Protein AF-0000000070998185 (afdb_homodimer)

Sequence (694 aa):
MSGSSSSQAMLRCGVAEADSTGRYERYHMSISNPHPMKIVYEGIDQLTGIKINWCKIVLGLSTEEEETRKKKFNDYCDEPWLLQSLQHENIIICYNYWPDDTHTLNTVHMITEAFSSENLRDYSLKYNLVGNKQAIRRWCKQILSALDYLHSQNPPIMHRDVSLENIFINGNTGKVKLGEFGAAIKLEEGADLQEFAGAPEYMAPEIFQLDYNQKADIYSFGMCVIQMMSRDKIYSECRNRVEIQSRVQRGVKPDALERVTDTEIRRFIDFCLAGQNDRPAASDLLRNPLILSEDGFQGIQTGKSSSGSADADERQCEMTLGGGGGGSKPLWRQKLSKLSSIMRKKKMSGSSSSQAMLRCGVAEADSTGRYERYHMSISNPHPMKIVYEGIDQLTGIKINWCKIVLGLSTEEEETRKKKFNDYCDEPWLLQSLQHENIIICYNYWPDDTHTLNTVHMITEAFSSENLRDYSLKYNLVGNKQAIRRWCKQILSALDYLHSQNPPIMHRDVSLENIFINGNTGKVKLGEFGAAIKLEEGADLQEFAGAPEYMAPEIFQLDYNQKADIYSFGMCVIQMMSRDKIYSECRNRVEIQSRVQRGVKPDALERVTDTEIRRFIDFCLAGQNDRPAASDLLRNPLILSEDGFQGIQTGKSSSGSADADERQCEMTLGGGGGGSKPLWRQKLSKLSSIMRKKK

pLDDT: mean 78.43, std 25.62, range [17.52, 98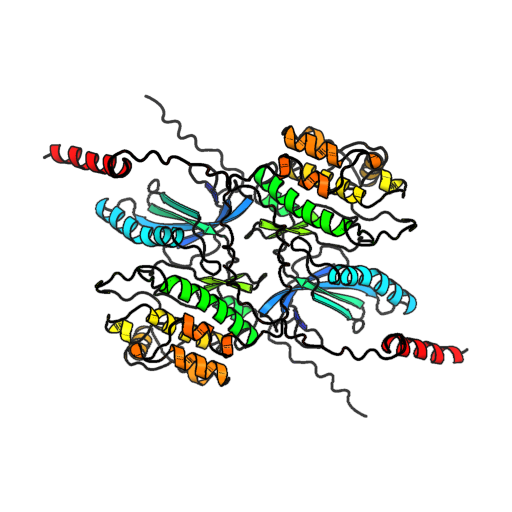.81]

Solvent-accessible surface area (backbone atoms only — not comparable to full-atom values): 38906 Å² total; per-residue (Å²): 135,83,76,79,74,72,78,72,72,79,66,58,91,74,48,64,46,60,48,97,83,56,40,43,35,26,38,74,54,69,76,45,62,92,40,96,46,30,40,30,20,41,25,36,30,61,64,64,60,24,34,24,28,37,33,40,32,54,77,45,59,45,81,47,54,64,69,58,48,48,51,51,46,54,61,53,48,46,31,60,53,52,33,54,72,54,86,52,92,23,40,58,47,43,78,48,70,48,81,39,68,88,43,70,37,29,29,38,39,37,34,27,62,28,58,58,85,41,26,42,48,59,47,30,62,74,68,66,40,54,56,36,63,58,30,50,34,54,49,48,48,38,52,34,52,35,47,31,54,34,52,65,38,90,59,28,34,30,51,49,43,56,40,40,81,32,24,31,29,30,49,51,77,56,50,43,26,45,48,72,48,78,58,40,44,70,52,48,88,86,61,78,60,84,71,81,62,61,59,58,81,29,48,38,37,48,49,80,70,50,65,70,62,60,59,42,43,38,22,8,45,23,46,37,53,43,40,45,47,30,93,57,61,74,43,64,87,43,91,46,69,66,53,42,43,52,34,26,58,72,63,52,77,48,71,56,57,74,64,46,74,55,63,69,60,42,52,53,34,48,46,28,62,36,56,80,90,70,33,60,52,44,64,56,52,60,66,31,64,77,50,56,55,73,62,84,60,77,58,82,66,76,74,73,78,79,73,76,70,77,76,70,76,76,73,71,74,71,69,72,69,80,71,77,88,79,85,69,64,58,58,72,61,45,55,54,49,52,56,53,58,61,66,56,58,80,104,135,83,76,78,73,74,78,72,72,80,65,57,89,74,49,64,47,59,49,98,84,58,40,44,34,28,37,76,54,69,76,45,62,91,39,97,44,31,39,30,20,41,24,35,30,63,64,64,60,25,33,25,28,37,33,41,31,53,77,45,58,45,80,48,53,65,70,58,49,50,49,52,46,56,63,52,48,45,30,59,53,51,32,53,73,54,86,51,93,24,40,57,47,41,78,47,70,50,80,39,69,88,44,71,37,29,29,38,39,35,33,27,62,30,57,57,85,41,26,41,48,59,47,30,62,75,66,67,41,54,55,34,60,58,29,48,37,54,50,49,48,37,53,34,50,35,48,30,55,35,51,65,37,90,57,28,34,28,51,50,43,55,40,42,79,32,24,31,30,29,50,52,76,56,48,43,27,43,47,72,49,78,58,39,44,68,52,47,88,85,60,78,58,86,72,80,62,62,58,58,83,29,48,38,38,46,50,80,69,48,64,68,61,59,59,42,44,39,23,8,45,24,46,36,53,42,40,46,47,30,93,57,60,75,44,64,89,44,91,47,70,68,54,41,42,51,35,25,57,70,62,52,77,47,70,57,57,73,66,47,74,54,62,70,59,43,52,53,36,50,45,29,62,36,58,81,90,70,33,61,52,42,65,57,51,61,65,30,63,79,49,56,56,73,63,84,61,77,59,84,65,76,76,74,78,81,76,75,74,82,75,72,76,76,75,73,74,71,68,70,69,80,72,77,85,82,82,68,65,59,59,73,62,45,56,56,50,53,58,55,58,62,64,56,58,80,104

Foldseek 3Di:
DPPPPPPPPPDDPQWDDADPVRQKTFGPDWDDDLDPQKTWTWIAGNVVRAIKIKIKGFQFFLPDDPVSLVVSVVLQVVQLVVQCVDDDQQAKHWDDKDWDSVDRTTIIITITHDAPPDFQLCVCVVVVCQQVLLLLLLQLLSVLRVLLRQQPDVQHKAQLADASNQWHARPVVSRIHGHDSSVMDRDDVPD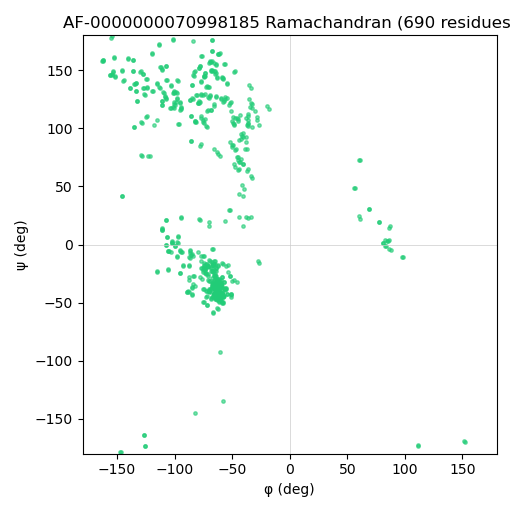QQDDHDYQLLLFALCVVVSPADNLRNLSSSLSRLLVSNDNDDFQNVDPDRVRSNVCRNVLHGGPSLVVRPPPLSNVLSCLSNDPRVSRDHSVVSCPRCSNPVDPVPPPPPPPDPPPDPPPPDPPPPPPVPPDDDDPDDPCVVVVVVVVVVVVVPVD/DPPPPPPPPPDDPQWDDADPVRQKTFGPDWDDDLDPQKTWTWIAGNVVRAIKIKIKGFQFFLPDDPVSLVVSVVLQVVQLVVQCVDDDQQAKHWDDKDWDSVDRTTIIITITHDAPPDQQLCVCVVVVCQQVLLLLLLQLLSVLRVLLRQQPDVQHKAQLADASNQWHARPVVSRIHGHDSSVMDRDDVPDQQDDHDYQLLLFALCVVVSPADNLRSLSSSLSRLLVSNDNDDFQNVDPDRVRSNVCRNVLNGGPSLVVRPPPLSNVLSCLSNDPRVSRDHSVVSCPRCSNPVDPVPPPPPPPDPPPDPPPPDPPPPPPVPPPDDDPPDPCVVVVVVVVVVVVVPVD

Organism: Chenopodium quinoa (NCBI:txid63459)

InterPro domains:
  IPR000719 Protein kinase domain [PF00069] (65-290)
  IPR000719 Protein kinase domain [PS50011] (1-291)
  IPR008266 Tyrosine-protein kinase, active site [PS00109] (157-169)
  IPR011009 Protein kinase-like domain superfamily [SSF56112] (36-290)
  IPR050588 With No Lysine (K) Ser/Thr Protein Kinase [PTHR13902] (16-297)

Secondary structure (DSSP, 8-state):
----------PPTTEEEE-TTS-EEEEEEEEEEEETTEEEEEEEETTTTEEEEEEEEEEEETTS-HHHHHHHHHHHHHHHHHHHT---TTBPPEEEEEEE-SSSEEEEEEEEE---S-BHHHHHHHTT-TT-HHHHHHHHHHHHHHHHHHHTSSS-EE-S---GGGEEE-TTT--EEE--GGG-EE--TT-------S-GGG--GGGGGT---THHHHHHHHHHHHHHH-SSPTTTT-SSHHHHHHHHHTTPPPGGGGG---HHHHHHHHHHTS-TTTPPPHHHHHTSHHHHS--S----------------------------------HHHHHHHHHHHHTTTT-/----------PPTTEEEE-TTS-EEEEEEEEEEEETTEEEEEEEETTTTEEEEEEEEEEEETTS-HHHHHHHHHHHHHHHHHHHH---TTBPPEEEEEEE-SSSEEEEEEEEE---SEEHHHHHHHTT-TT-HHHHHHHHHHHHHHHHHHHTSSS-EE-S---GGGEEE-TTT--EEE--GGG-EE--TT-------S-GGG--GGGGGT---THHHHHHHHHHHHHHH-SSPTTTT-SSHHHHHHHHHTTPPPGGGGG---HHHHHHHHHHTS-TTTPPPHHHHHTSHHHHS--S----------------------------------HHHHHHHHHHHHTTTT-

Structure (mmCIF, N/CA/C/O backbone):
data_AF-0000000070998185-model_v1
#
loop_
_entity.id
_entity.type
_entity.pdbx_description
1 polymer 'non-specific serine/threonine protein kinase'
#
loop_
_atom_site.group_PDB
_atom_site.id
_atom_site.type_symbol
_atom_site.label_atom_id
_atom_site.label_alt_id
_atom_site.label_comp_id
_atom_site.label_asym_id
_atom_site.label_entity_id
_atom_site.label_seq_id
_atom_site.pdbx_PDB_ins_code
_atom_site.Cartn_x
_atom_site.Cartn_y
_atom_site.Cartn_z
_atom_site.occupancy
_atom_site.B_iso_or_equiv
_atom_site.auth_seq_id
_atom_site.auth_comp_id
_atom_site.auth_asym_id
_atom_site.auth_atom_id
_atom_site.pdbx_PDB_model_num
ATOM 1 N N . MET A 1 1 ? -47.656 -5.281 21.812 1 25.64 1 MET A N 1
ATOM 2 C CA . MET A 1 1 ? -46.312 -5.477 22.328 1 25.64 1 MET A CA 1
ATOM 3 C C . MET A 1 1 ? -45.344 -5.801 21.203 1 25.64 1 MET A C 1
ATOM 5 O O . MET A 1 1 ? -45.125 -6.969 20.875 1 25.64 1 MET A O 1
ATOM 9 N N . SER A 1 2 ? -45.281 -5.082 20.062 1 27.53 2 SER A N 1
ATOM 10 C CA . SER A 1 2 ? -44.625 -5.293 18.781 1 27.53 2 SER A CA 1
ATOM 11 C C . SER A 1 2 ? -43.125 -5.281 18.938 1 27.53 2 SER A C 1
ATOM 13 O O . SER A 1 2 ? -42.531 -4.289 19.375 1 27.53 2 SER A O 1
ATOM 15 N N . GLY A 1 3 ? -42.469 -6.438 19.359 1 26.19 3 GLY A N 1
ATOM 16 C CA . GLY A 1 3 ? -41.062 -6.656 19.672 1 26.19 3 GLY A CA 1
ATOM 17 C C . GLY A 1 3 ? -40.125 -6.199 18.578 1 26.19 3 GLY A C 1
ATOM 18 O O . GLY A 1 3 ? -40.281 -6.617 17.422 1 26.19 3 GLY A O 1
ATOM 19 N N . SER A 1 4 ? -39.688 -4.953 18.562 1 30.03 4 SER A N 1
ATOM 20 C CA . SER A 1 4 ? -38.656 -4.398 17.688 1 30.03 4 SER A CA 1
ATOM 21 C C . SER A 1 4 ? -37.469 -5.32 17.594 1 30.03 4 SER A C 1
ATOM 23 O O . SER A 1 4 ? -36.688 -5.453 18.562 1 30.03 4 SER A O 1
ATOM 25 N N . SER A 1 5 ? -37.594 -6.512 17.031 1 29.77 5 SER A N 1
ATOM 26 C CA . SER A 1 5 ? -36.531 -7.461 16.812 1 29.77 5 SER A CA 1
ATOM 27 C C . SER A 1 5 ? -35.281 -6.773 16.234 1 29.77 5 SER A C 1
ATOM 29 O O . SER A 1 5 ? -35.344 -6.258 15.109 1 29.77 5 SER A O 1
ATOM 31 N N . SER A 1 6 ? -34.562 -6.012 17.016 1 33.47 6 SER A N 1
ATOM 32 C CA . SER A 1 6 ? -33.25 -5.477 16.672 1 33.47 6 SER A CA 1
ATOM 33 C C . SER A 1 6 ? -32.406 -6.52 15.945 1 33.47 6 SER A C 1
ATOM 35 O O . SER A 1 6 ? -32.094 -7.578 16.5 1 33.47 6 SER A O 1
ATOM 37 N N . SER A 1 7 ? -32.688 -6.902 14.758 1 34.31 7 SER A N 1
ATOM 38 C CA . SER A 1 7 ? -31.891 -7.781 13.898 1 34.31 7 SER A CA 1
ATOM 39 C C . SER A 1 7 ? -30.391 -7.609 14.141 1 34.31 7 SER A C 1
ATOM 41 O O . SER A 1 7 ? -29.797 -6.633 13.688 1 34.31 7 SER A O 1
ATOM 43 N N . GLN A 1 8 ? -29.875 -7.793 15.352 1 36 8 GLN A N 1
ATOM 44 C CA . GLN A 1 8 ? -28.453 -7.918 15.656 1 36 8 GLN A CA 1
ATOM 45 C C . GLN A 1 8 ? -27.75 -8.82 14.648 1 36 8 GLN A C 1
ATOM 47 O O . GLN A 1 8 ? -27.953 -10.039 14.648 1 36 8 GLN A O 1
ATOM 52 N N . ALA A 1 9 ? -27.531 -8.508 13.453 1 43.41 9 ALA A N 1
ATOM 53 C CA . ALA A 1 9 ? -26.781 -9.273 12.453 1 43.41 9 ALA A CA 1
ATOM 54 C C . ALA A 1 9 ? -25.594 -9.992 13.094 1 43.41 9 ALA A C 1
ATOM 56 O O . ALA A 1 9 ? -24.906 -9.445 13.953 1 43.41 9 ALA A O 1
ATOM 57 N N . MET A 1 10 ? -25.594 -11.25 13.336 1 47.66 10 MET A N 1
ATOM 58 C CA . MET A 1 10 ? -24.547 -12.141 13.844 1 47.66 10 MET A CA 1
ATOM 59 C C . MET A 1 10 ? -23.172 -11.734 13.312 1 47.66 10 MET A C 1
ATOM 61 O O . MET A 1 10 ? -22.969 -11.672 12.094 1 47.66 10 MET A O 1
ATOM 65 N N . LEU A 1 11 ? -22.438 -11.094 14.156 1 58 11 LEU A N 1
ATOM 66 C CA . LEU A 1 11 ? -21.078 -10.719 13.812 1 58 11 LEU A CA 1
ATOM 67 C C . LEU A 1 11 ? -20.25 -11.945 13.438 1 58 11 LEU A C 1
ATOM 69 O O . LEU A 1 11 ? -20.406 -13.008 14.031 1 58 11 LEU A O 1
ATOM 73 N N . ARG A 1 12 ? -19.734 -11.898 12.305 1 69.38 12 ARG A N 1
ATOM 74 C CA . ARG A 1 12 ? -18.766 -12.906 11.922 1 69.38 12 ARG A CA 1
ATOM 75 C C . ARG A 1 12 ? -17.703 -13.094 13.008 1 69.38 12 ARG A C 1
ATOM 77 O O . ARG A 1 12 ? -17.5 -12.203 13.844 1 69.38 12 ARG A O 1
ATOM 84 N N . CYS A 1 13 ? -17.172 -14.18 13.195 1 70.19 13 CYS A N 1
ATOM 85 C CA . CYS A 1 13 ? -16.156 -14.453 14.203 1 70.19 13 CYS A CA 1
ATOM 86 C C . CYS A 1 13 ? -15.023 -13.445 14.109 1 70.19 13 CYS A C 1
ATOM 88 O O . CYS A 1 13 ? -14.5 -13.188 13.031 1 70.19 13 CYS A O 1
ATOM 90 N N . GLY A 1 14 ? -14.789 -12.773 15.172 1 81.38 14 GLY A N 1
ATOM 91 C CA . GLY A 1 14 ? -13.656 -11.859 15.289 1 81.38 14 GLY A CA 1
ATOM 92 C C . GLY A 1 14 ? -14.031 -10.414 15.031 1 81.38 14 GLY A C 1
ATOM 93 O O . GLY A 1 14 ? -13.234 -9.508 15.281 1 81.38 14 GLY A O 1
ATOM 94 N N . VAL A 1 15 ? -15.227 -10.25 14.531 1 90.31 15 VAL A N 1
ATOM 95 C CA . VAL A 1 15 ? -15.68 -8.898 14.227 1 90.31 15 VAL A CA 1
ATOM 96 C C . VAL A 1 15 ? -16.172 -8.219 15.5 1 90.31 15 VAL A C 1
ATOM 98 O O . VAL A 1 15 ? -16.969 -8.789 16.25 1 90.31 15 VAL A O 1
ATOM 101 N N . ALA A 1 16 ? -15.703 -7.027 15.805 1 91.19 16 ALA A N 1
ATOM 102 C CA . ALA A 1 16 ? -16.094 -6.281 17 1 91.19 16 ALA A CA 1
ATOM 103 C C . ALA A 1 16 ? -17.375 -5.496 16.766 1 91.19 16 ALA A C 1
ATOM 105 O O . ALA A 1 16 ? -18.234 -5.43 17.656 1 91.19 16 ALA A O 1
ATOM 106 N N . GLU A 1 17 ? -17.5 -4.883 15.648 1 92.06 17 GLU A N 1
ATOM 107 C CA . GLU A 1 17 ? -18.641 -4.039 15.312 1 92.06 17 GLU A CA 1
ATOM 108 C C . GLU A 1 17 ? -18.812 -3.926 13.797 1 92.06 17 GLU A C 1
ATOM 110 O O . GLU A 1 17 ? -17.844 -4.059 13.039 1 92.06 17 GLU A O 1
ATOM 115 N N . ALA A 1 18 ? -20.078 -3.834 13.375 1 92.75 18 ALA A N 1
ATOM 116 C CA . ALA A 1 18 ? -20.406 -3.594 11.977 1 92.75 18 ALA A CA 1
ATOM 117 C C . ALA A 1 18 ? -21.359 -2.414 11.836 1 92.75 18 ALA A C 1
ATOM 119 O O . ALA A 1 18 ? -22.125 -2.104 12.758 1 92.75 18 ALA A O 1
ATOM 120 N N . ASP A 1 19 ? -21.203 -1.701 10.742 1 92.19 19 ASP A N 1
ATOM 121 C CA . ASP A 1 19 ? -22.188 -0.655 10.516 1 92.19 19 ASP A CA 1
ATOM 122 C C . ASP A 1 19 ? -23.562 -1.254 10.227 1 92.19 19 ASP A C 1
ATOM 124 O O . ASP A 1 19 ? -23.703 -2.473 10.109 1 92.19 19 ASP A O 1
ATOM 128 N N . SER A 1 20 ? -24.594 -0.448 10.07 1 89.31 20 SER A N 1
ATOM 129 C CA . SER A 1 20 ? -25.969 -0.905 9.961 1 89.31 20 SER A CA 1
ATOM 130 C C . SER A 1 20 ? -26.188 -1.721 8.688 1 89.31 20 SER A C 1
ATOM 132 O O . SER A 1 20 ? -27.047 -2.605 8.641 1 89.31 20 SER A O 1
ATOM 134 N N . THR A 1 21 ? -25.391 -1.482 7.676 1 90.56 21 THR A N 1
ATOM 135 C CA . THR A 1 21 ? -25.531 -2.184 6.406 1 90.56 21 THR A CA 1
ATOM 136 C C . THR A 1 21 ? -24.734 -3.488 6.414 1 90.56 21 THR A C 1
ATOM 138 O O . THR A 1 21 ? -24.938 -4.348 5.555 1 90.56 21 THR A O 1
ATOM 141 N N . GLY A 1 22 ? -23.828 -3.58 7.316 1 90.75 22 GLY A N 1
ATOM 142 C CA . GLY A 1 22 ? -22.953 -4.738 7.355 1 90.75 22 GLY A CA 1
ATOM 143 C C . GLY A 1 22 ? -21.781 -4.629 6.406 1 90.75 22 GLY A C 1
ATOM 144 O O . GLY A 1 22 ? -20.969 -5.551 6.305 1 90.75 22 GLY A O 1
ATOM 145 N N . ARG A 1 23 ? -21.641 -3.529 5.746 1 93.19 23 ARG A N 1
ATOM 146 C CA . ARG A 1 23 ? -20.578 -3.348 4.773 1 93.19 23 ARG A CA 1
ATOM 147 C C . ARG A 1 23 ? -19.234 -3.131 5.473 1 93.19 23 ARG A C 1
ATOM 149 O O . ARG A 1 23 ? -18.234 -3.771 5.125 1 93.19 23 ARG A O 1
ATOM 156 N N . TYR A 1 24 ? -19.281 -2.238 6.391 1 95 24 TYR A N 1
ATOM 157 C CA . TYR A 1 24 ? -18.047 -1.935 7.102 1 95 24 TYR A CA 1
ATOM 158 C C . TYR A 1 24 ? -17.984 -2.68 8.43 1 95 24 TYR A C 1
ATOM 160 O O . TYR A 1 24 ? -18.922 -2.604 9.234 1 95 24 TYR A O 1
ATOM 168 N N . GLU A 1 25 ? -16.906 -3.416 8.625 1 95 25 GLU A N 1
ATOM 169 C CA . GLU A 1 25 ? -16.672 -4.164 9.859 1 95 25 GLU A CA 1
ATOM 170 C C . GLU A 1 25 ? -15.336 -3.783 10.492 1 95 25 GLU A C 1
ATOM 172 O O . GLU A 1 25 ? -14.344 -3.58 9.789 1 95 25 GLU A O 1
ATOM 177 N N . ARG A 1 26 ? -15.352 -3.574 11.797 1 93.81 26 ARG A N 1
ATOM 178 C CA . ARG A 1 26 ? -14.094 -3.34 12.484 1 93.81 26 ARG A CA 1
ATOM 179 C C . ARG A 1 26 ? -13.758 -4.496 13.422 1 93.81 26 ARG A C 1
ATOM 181 O O . ARG A 1 26 ? -14.656 -5.188 13.914 1 93.81 26 ARG A O 1
ATOM 188 N N . TYR A 1 27 ? -12.469 -4.637 13.617 1 92.12 27 TYR A N 1
ATOM 189 C CA . TYR A 1 27 ? -11.969 -5.68 14.5 1 92.12 27 TYR A CA 1
ATOM 190 C C . TYR A 1 27 ? -11.578 -5.102 15.859 1 92.12 27 TYR A C 1
ATOM 192 O O . TYR A 1 27 ? -11.805 -3.92 16.125 1 92.12 27 TYR A O 1
ATOM 200 N N . HIS A 1 28 ? -11.18 -6.008 16.766 1 86.25 28 HIS A N 1
ATOM 201 C CA . HIS A 1 28 ? -10.945 -5.59 18.156 1 86.25 28 HIS A CA 1
ATOM 202 C C . HIS A 1 28 ? -9.625 -4.848 18.281 1 86.25 28 HIS A C 1
ATOM 204 O O . HIS A 1 28 ? -9.477 -3.99 19.156 1 86.25 28 HIS A O 1
ATOM 210 N N . MET A 1 29 ? -8.828 -5.062 17.359 1 79.81 29 MET A N 1
ATOM 211 C CA . MET A 1 29 ? -7.488 -4.492 17.469 1 79.81 29 MET A CA 1
ATOM 212 C C . MET A 1 29 ? -7.492 -3.018 17.078 1 79.81 29 MET A C 1
ATOM 214 O O . MET A 1 29 ? -7.91 -2.662 15.969 1 79.81 29 MET A O 1
ATOM 218 N N . SER A 1 30 ? -7.031 -2.193 18.109 1 80.81 30 SER A N 1
ATOM 219 C CA . SER A 1 30 ? -6.828 -0.788 17.766 1 80.81 30 SER A CA 1
ATOM 220 C C . SER A 1 30 ? -5.461 -0.56 17.141 1 80.81 30 SER A C 1
ATOM 222 O O . SER A 1 30 ? -4.473 -1.183 17.547 1 80.81 30 SER A O 1
ATOM 224 N N . ILE A 1 31 ? -5.449 0.233 16.109 1 77.62 31 ILE A N 1
ATOM 225 C CA . ILE A 1 31 ? -4.238 0.543 15.352 1 77.62 31 ILE A CA 1
ATOM 226 C C . ILE A 1 31 ? -3.545 1.756 15.969 1 77.62 31 ILE A C 1
ATOM 228 O O . ILE A 1 31 ? -2.316 1.792 16.062 1 77.62 31 ILE A O 1
ATOM 232 N N . SER A 1 32 ? -4.379 2.715 16.344 1 75.56 32 SER A N 1
ATOM 233 C CA . SER A 1 32 ? -3.785 3.941 16.859 1 75.56 32 SER A CA 1
ATOM 234 C C . SER A 1 32 ? -4.805 4.766 17.641 1 75.56 32 SER A C 1
ATOM 236 O O . SER A 1 32 ? -6.008 4.516 17.547 1 75.56 32 SER A O 1
ATOM 238 N N . ASN A 1 33 ? -4.238 5.605 18.469 1 70.19 33 ASN A N 1
ATOM 239 C CA . ASN A 1 33 ? -4.992 6.621 19.188 1 70.19 33 ASN A CA 1
ATOM 240 C C . ASN A 1 33 ? -4.379 8.008 19.016 1 70.19 33 ASN A C 1
ATOM 242 O O . ASN A 1 33 ? -3.713 8.516 19.922 1 70.19 33 ASN A O 1
ATOM 246 N N . PRO A 1 34 ? -4.645 8.516 17.859 1 68.38 34 PRO A N 1
ATOM 247 C CA . PRO A 1 34 ? -3.965 9.773 17.547 1 68.38 34 PRO A CA 1
ATOM 248 C C . PRO A 1 34 ? -4.312 10.898 18.516 1 68.38 34 PRO A C 1
ATOM 250 O O . PRO A 1 34 ? -3.52 11.828 18.70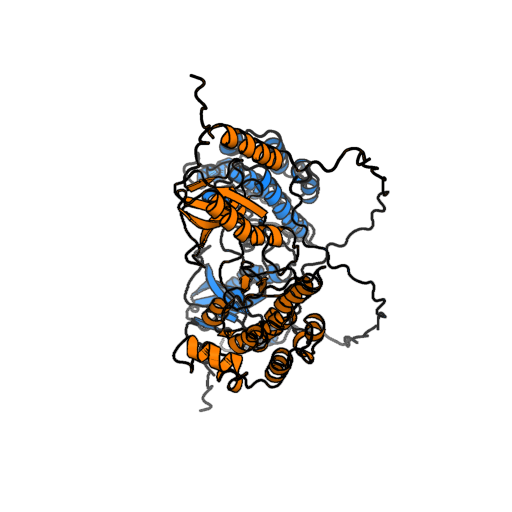3 1 68.38 34 PRO A O 1
ATOM 253 N N . HIS A 1 35 ? -5.527 10.891 19 1 71 35 HIS A N 1
ATOM 254 C CA . HIS A 1 35 ? -6.043 11.867 19.953 1 71 35 HIS A CA 1
ATOM 255 C C . HIS A 1 35 ? -6.848 11.18 21.047 1 71 35 HIS A C 1
ATOM 257 O O . HIS A 1 35 ? -7.422 10.109 20.828 1 71 35 HIS A O 1
ATOM 263 N N . PRO A 1 36 ? -6.809 11.75 22.156 1 68.38 36 PRO A N 1
ATOM 264 C CA . PRO A 1 36 ? -7.555 11.141 23.25 1 68.38 36 PRO A CA 1
ATOM 265 C C . PRO A 1 36 ? -9.008 10.859 22.891 1 68.38 36 PRO A C 1
ATOM 267 O O . PRO A 1 36 ? -9.609 9.906 23.406 1 68.38 36 PRO A O 1
ATOM 270 N N . MET A 1 37 ? -9.492 11.602 22.031 1 77.25 37 MET A N 1
ATOM 271 C CA . MET A 1 37 ? -10.906 11.43 21.703 1 77.25 37 MET A CA 1
ATOM 272 C C . MET A 1 37 ? -11.086 10.562 20.469 1 77.25 37 MET A C 1
ATOM 274 O O . MET A 1 37 ? -12.211 10.312 20.031 1 77.25 37 MET A O 1
ATOM 278 N N . LYS A 1 38 ? -10.023 10.109 19.953 1 82.81 38 LYS A N 1
ATOM 279 C CA . LYS A 1 38 ? -10.109 9.391 18.688 1 82.81 38 LYS A CA 1
ATOM 280 C C . LYS A 1 38 ? -9.32 8.078 18.75 1 82.81 38 LYS A C 1
ATOM 282 O O . LYS A 1 38 ? -8.148 8.07 19.109 1 82.81 38 LYS A O 1
ATOM 287 N N . ILE A 1 39 ? -10.062 7.004 18.469 1 88.25 39 ILE A N 1
ATOM 288 C CA . ILE A 1 39 ? -9.43 5.695 18.375 1 88.25 39 ILE A CA 1
ATOM 289 C C . ILE A 1 39 ? -9.625 5.121 16.984 1 88.25 39 ILE A C 1
ATOM 291 O O . ILE A 1 39 ? -10.727 5.184 16.422 1 88.25 39 ILE A O 1
ATOM 295 N N . VAL A 1 40 ? -8.562 4.652 16.438 1 90.88 40 VAL A N 1
ATOM 296 C CA . VAL A 1 40 ? -8.633 4.09 15.094 1 90.88 40 VAL A CA 1
ATOM 297 C C . VAL A 1 40 ? -8.516 2.568 15.164 1 90.88 40 VAL A C 1
ATOM 299 O O . VAL A 1 40 ? -7.555 2.041 15.734 1 90.88 40 VAL A O 1
ATOM 302 N N . TYR A 1 41 ? -9.508 1.907 14.555 1 92.44 41 TYR A N 1
ATOM 303 C CA . TYR A 1 41 ? -9.531 0.449 14.5 1 92.44 41 TYR A CA 1
ATOM 304 C C . TYR A 1 41 ? -9.305 -0.051 13.086 1 92.44 41 TYR A C 1
ATOM 306 O O . TYR A 1 41 ? -9.672 0.621 12.117 1 92.44 41 TYR A O 1
ATOM 314 N N . GLU A 1 42 ? -8.695 -1.291 13.078 1 93 42 GLU A N 1
ATOM 315 C CA . GLU A 1 42 ? -8.617 -1.985 11.797 1 93 42 GLU A CA 1
ATOM 316 C C . GLU A 1 42 ? -9.984 -2.521 11.383 1 93 42 GLU A C 1
ATOM 318 O O . GLU A 1 42 ? -10.734 -3.035 12.211 1 93 42 GLU A O 1
ATOM 323 N N . GLY A 1 43 ? -10.266 -2.303 10.094 1 93.81 43 GLY A N 1
ATOM 324 C CA . GLY A 1 43 ? -11.523 -2.834 9.578 1 93.81 43 GLY A CA 1
ATOM 325 C C . GLY A 1 43 ? -11.438 -3.27 8.133 1 93.81 43 GLY A C 1
ATOM 326 O O . GLY A 1 43 ? -10.359 -3.24 7.531 1 93.81 43 GLY A O 1
ATOM 327 N N . ILE A 1 44 ? -12.609 -3.734 7.66 1 94.25 44 ILE A N 1
ATOM 328 C CA . ILE A 1 44 ? -12.68 -4.234 6.289 1 94.25 44 ILE A CA 1
ATOM 329 C C . ILE A 1 44 ? -13.977 -3.758 5.633 1 94.25 44 ILE A C 1
ATOM 331 O O . ILE A 1 44 ? -15.023 -3.701 6.277 1 94.25 44 ILE A O 1
ATOM 335 N N . ASP A 1 45 ? -13.883 -3.266 4.402 1 95.44 45 ASP A N 1
ATOM 336 C CA . ASP A 1 45 ? -15.031 -3.066 3.529 1 95.44 45 ASP A CA 1
ATOM 337 C C . ASP A 1 45 ? -15.438 -4.371 2.848 1 95.44 45 ASP A C 1
ATOM 339 O O . ASP A 1 45 ? -14.805 -4.793 1.876 1 95.44 45 ASP A O 1
ATOM 343 N N . GLN A 1 46 ? -16.484 -4.934 3.293 1 92.88 46 GLN A N 1
ATOM 344 C CA . GLN A 1 46 ? -16.891 -6.262 2.838 1 92.88 46 GLN A CA 1
ATOM 345 C C . GLN A 1 46 ? -17.391 -6.219 1.397 1 92.88 46 GLN A C 1
ATOM 347 O O . GLN A 1 46 ? -17.453 -7.254 0.73 1 92.88 46 GLN A O 1
ATOM 352 N N . LEU A 1 47 ? -17.703 -5.086 1.019 1 91.38 47 LEU A N 1
ATOM 353 C CA . LEU A 1 47 ? -18.156 -4.961 -0.367 1 91.38 47 LEU A CA 1
ATOM 354 C C . LEU A 1 47 ? -16.969 -5.055 -1.323 1 91.38 47 LEU A C 1
ATOM 356 O O . LEU A 1 47 ? -17.047 -5.742 -2.344 1 91.38 47 LEU A O 1
ATOM 360 N N . THR A 1 48 ? -15.844 -4.469 -0.946 1 90.31 48 THR A N 1
ATOM 361 C CA . THR A 1 48 ? -14.711 -4.387 -1.86 1 90.31 48 THR A CA 1
ATOM 362 C C . THR A 1 48 ? -13.617 -5.375 -1.457 1 90.31 48 THR A C 1
ATOM 364 O O . THR A 1 48 ? -12.758 -5.727 -2.27 1 90.31 48 THR A O 1
ATOM 367 N N . GLY A 1 49 ? -13.617 -5.789 -0.219 1 92.94 49 GLY A N 1
ATOM 368 C CA . GLY A 1 49 ? -12.555 -6.637 0.297 1 92.94 49 GLY A CA 1
ATOM 369 C C . GLY A 1 49 ? -11.281 -5.875 0.607 1 92.94 49 GLY A C 1
ATOM 370 O O . GLY A 1 49 ? -10.203 -6.465 0.686 1 92.94 49 GLY A O 1
ATOM 371 N N . ILE A 1 50 ? -11.406 -4.594 0.751 1 93.62 50 ILE A N 1
ATOM 372 C CA . ILE A 1 50 ? -10.25 -3.742 1.017 1 93.62 50 ILE A CA 1
ATOM 373 C C . ILE A 1 50 ? -10.273 -3.279 2.471 1 93.62 50 ILE A C 1
ATOM 375 O O . ILE A 1 50 ? -11.336 -2.959 3.01 1 93.62 50 ILE A O 1
ATOM 379 N N . LYS A 1 51 ? -9.117 -3.227 3.047 1 93 51 LYS A N 1
ATOM 380 C CA . LYS A 1 51 ? -9.016 -2.785 4.434 1 93 51 LYS A CA 1
ATOM 381 C C . LYS A 1 51 ? -9.43 -1.323 4.578 1 93 51 LYS A C 1
ATOM 383 O O . LYS A 1 51 ? -9.258 -0.529 3.65 1 93 51 LYS A O 1
ATOM 388 N N . ILE A 1 52 ? -9.984 -0.98 5.75 1 94.75 52 ILE A N 1
ATOM 389 C CA . ILE A 1 52 ? -10.352 0.391 6.074 1 94.75 52 ILE A CA 1
ATOM 390 C C . ILE A 1 52 ? -9.914 0.724 7.496 1 94.75 52 ILE A C 1
ATOM 392 O O . ILE A 1 52 ? -9.547 -0.17 8.266 1 94.75 52 ILE A O 1
ATOM 396 N N . ASN A 1 53 ? -9.789 1.996 7.781 1 94 53 ASN A N 1
ATOM 397 C CA . ASN A 1 53 ? -9.68 2.48 9.156 1 94 53 ASN A CA 1
ATOM 398 C C . ASN A 1 53 ? -11.039 2.908 9.703 1 94 53 ASN A C 1
ATOM 400 O O . ASN A 1 53 ? -11.742 3.713 9.086 1 94 53 ASN A O 1
ATOM 404 N N . TRP A 1 54 ? -11.367 2.283 10.781 1 94.81 54 TRP A N 1
ATOM 405 C CA . TRP A 1 54 ? -12.57 2.682 11.516 1 94.81 54 TRP A CA 1
ATOM 406 C C . TRP A 1 54 ? -12.219 3.621 12.664 1 94.81 54 TRP A C 1
ATOM 408 O O . TRP A 1 54 ? -11.711 3.182 13.695 1 94.81 54 TRP A O 1
ATOM 418 N N . CYS A 1 55 ? -12.492 4.902 12.438 1 91.69 55 CYS A N 1
ATOM 419 C CA . CYS A 1 55 ? -12.172 5.922 13.43 1 91.69 55 CYS A CA 1
ATOM 420 C C . CYS A 1 55 ? -13.375 6.203 14.328 1 91.69 55 CYS A C 1
ATOM 422 O O . CYS A 1 55 ? -14.438 6.602 13.844 1 91.69 55 CYS A O 1
ATOM 424 N N . LYS A 1 56 ? -13.172 5.93 15.586 1 89.62 56 LYS A N 1
ATOM 425 C CA . LYS A 1 56 ? -14.18 6.25 16.594 1 89.62 56 LYS A CA 1
ATOM 426 C C . LYS A 1 56 ? -13.805 7.52 17.359 1 89.62 56 LYS A C 1
ATOM 428 O O . LYS A 1 56 ? -12.75 7.582 17.984 1 89.62 56 LYS A O 1
ATOM 433 N N . ILE A 1 57 ? -14.656 8.469 17.219 1 86.44 57 ILE A N 1
ATOM 434 C CA . ILE A 1 57 ? -14.422 9.742 17.891 1 86.44 57 ILE A CA 1
ATOM 435 C C . ILE A 1 57 ? -15.445 9.938 19 1 86.44 57 ILE A C 1
ATOM 437 O O . ILE A 1 57 ? -16.656 10 18.734 1 86.44 57 ILE A O 1
ATOM 441 N N . VAL A 1 58 ? -14.969 10.07 20.172 1 83.62 58 VAL A N 1
ATOM 442 C CA . VAL A 1 58 ? -15.836 10.234 21.328 1 83.62 58 VAL A CA 1
ATOM 443 C C . VAL A 1 58 ? -16 11.719 21.641 1 83.62 58 VAL A C 1
ATOM 445 O O . VAL A 1 58 ? -15.039 12.406 21.984 1 83.62 58 VAL A O 1
ATOM 448 N N . LEU A 1 59 ? -17.203 12.211 21.516 1 80.75 59 LEU A N 1
ATOM 449 C CA . LEU A 1 59 ? -17.484 13.633 21.688 1 80.75 59 LEU A CA 1
ATOM 450 C C . LEU A 1 59 ? -17.891 13.938 23.125 1 80.75 59 LEU A C 1
ATOM 452 O O . LEU A 1 59 ? -17.812 15.094 23.562 1 80.75 59 LEU A O 1
ATOM 456 N N . GLY A 1 60 ? -18.266 12.992 23.891 1 77.75 60 GLY A N 1
ATOM 457 C CA . GLY A 1 60 ? -18.703 13.203 25.266 1 77.75 60 GLY A CA 1
ATOM 458 C C . GLY A 1 60 ? -19.703 12.156 25.734 1 77.75 60 GLY A C 1
ATOM 459 O O . GLY A 1 60 ? -19.781 11.07 25.172 1 77.75 60 GLY A O 1
ATOM 460 N N . LEU A 1 61 ? -20.219 12.555 26.906 1 72.56 61 LEU A N 1
ATOM 461 C CA . LEU A 1 61 ? -21.203 11.648 27.484 1 72.56 61 LEU A CA 1
ATOM 462 C C . LEU A 1 61 ? -22.547 11.781 26.766 1 72.56 61 LEU A C 1
ATOM 464 O O . LEU A 1 61 ? -22.953 12.883 26.406 1 72.56 61 LEU A O 1
ATOM 468 N N . SER A 1 62 ? -23.172 10.625 26.578 1 71.06 62 SER A N 1
ATOM 469 C CA . SER A 1 62 ? -24.469 10.617 25.922 1 71.06 62 SER A CA 1
ATOM 470 C C . SER A 1 62 ? -25.516 11.32 26.766 1 71.06 62 SER A C 1
ATOM 472 O O . SER A 1 62 ? -26.578 11.719 26.266 1 71.06 62 SER A O 1
ATOM 474 N N . THR A 1 63 ? -25.141 11.531 28 1 73.19 63 THR A N 1
ATOM 475 C CA . THR A 1 63 ? -26.094 12.133 28.922 1 73.19 63 THR A CA 1
ATOM 476 C C . THR A 1 63 ? -26.047 13.648 28.844 1 73.19 63 THR A C 1
ATOM 478 O O . THR A 1 63 ? -26.859 14.344 29.469 1 73.19 63 THR A O 1
ATOM 481 N N . GLU A 1 64 ? -25.141 14.109 28.078 1 76.12 64 GLU A N 1
ATOM 482 C CA . GLU A 1 64 ? -25.062 15.562 27.922 1 76.12 64 GLU A CA 1
ATOM 483 C C . GLU A 1 64 ? -26.328 16.109 27.266 1 76.12 64 GLU A C 1
ATOM 485 O O . GLU A 1 64 ? -27.094 15.359 26.656 1 76.12 64 GLU A O 1
ATOM 490 N N . GLU A 1 65 ? -26.531 17.359 27.562 1 76.69 65 GLU A N 1
ATOM 491 C CA . GLU A 1 65 ? -27.688 18.031 26.953 1 76.69 65 GLU A CA 1
ATOM 492 C C . GLU A 1 65 ? -27.672 17.922 25.438 1 76.69 65 GLU A C 1
ATOM 494 O O . GLU A 1 65 ? -26.594 18 24.828 1 76.69 65 GLU A O 1
ATOM 499 N N . GLU A 1 66 ? -28.812 17.672 24.938 1 75.62 66 GLU A N 1
ATOM 500 C CA . GLU A 1 66 ? -28.984 17.438 23.5 1 75.62 66 GLU A CA 1
ATOM 501 C C . GLU A 1 66 ? -28.344 18.547 22.672 1 75.62 66 GLU A C 1
ATOM 503 O O . GLU A 1 66 ? -27.672 18.266 21.672 1 75.62 66 GLU A O 1
ATOM 508 N N . GLU A 1 67 ? -28.609 19.797 23.188 1 77.88 67 GLU A N 1
ATOM 509 C CA . GLU A 1 67 ? -28.062 20.938 22.438 1 77.88 67 GLU A CA 1
ATOM 510 C C . GLU A 1 67 ? -26.547 20.906 22.406 1 77.88 67 GLU A C 1
ATOM 512 O O . GLU A 1 67 ? -25.938 21.219 21.391 1 77.88 67 GLU A O 1
ATOM 517 N N . THR A 1 68 ? -26 20.484 23.5 1 76.25 68 THR A N 1
ATOM 518 C CA . THR A 1 68 ? -24.547 20.391 23.609 1 76.25 68 THR A CA 1
ATOM 519 C C . THR A 1 68 ? -24.031 19.25 22.734 1 76.25 68 THR A C 1
ATOM 521 O O . THR A 1 68 ? -23.016 19.422 22.031 1 76.25 68 THR A O 1
ATOM 524 N N . ARG A 1 69 ? -24.719 18.219 22.719 1 71.94 69 ARG A N 1
ATOM 525 C CA . ARG A 1 69 ? -24.328 17.078 21.906 1 71.94 69 ARG A CA 1
ATOM 526 C C . ARG A 1 69 ? -24.375 17.406 20.422 1 71.94 69 ARG A C 1
ATOM 528 O O . ARG A 1 69 ? -23.453 17.078 19.672 1 71.94 69 ARG A O 1
ATOM 535 N N . LYS A 1 70 ? -25.391 18.047 20.062 1 73 70 LYS A N 1
ATOM 536 C CA . LYS A 1 70 ? -25.562 18.438 18.672 1 73 70 LYS A CA 1
ATOM 537 C C . LYS A 1 70 ? -24.469 19.391 18.219 1 73 70 LYS A C 1
ATOM 539 O O . LYS A 1 70 ? -23.938 19.281 17.109 1 73 70 LYS A O 1
ATOM 544 N N . LYS A 1 71 ? -24.219 20.312 19.094 1 74.06 71 LYS A N 1
ATOM 545 C CA . LYS A 1 71 ? -23.156 21.266 18.766 1 74.06 71 LYS A CA 1
ATOM 546 C C . LYS A 1 71 ? -21.812 20.562 18.562 1 74.06 71 LYS A C 1
ATOM 548 O O . LYS A 1 71 ? -21.125 20.828 17.578 1 74.06 71 LYS A O 1
ATOM 553 N N . LYS A 1 72 ? -21.547 19.672 19.438 1 72.44 72 LYS A N 1
ATOM 554 C CA . LYS A 1 72 ? -20.297 18.938 19.344 1 72.44 72 LYS A CA 1
ATOM 555 C C . LYS A 1 72 ? -20.25 18.078 18.078 1 72.44 72 LYS A C 1
ATOM 557 O O . LYS A 1 72 ? -19.219 18 17.406 1 72.44 72 LYS A O 1
ATOM 562 N N . PHE A 1 73 ? -21.375 17.531 17.859 1 72.38 73 PHE A N 1
ATOM 563 C CA . PHE A 1 73 ? -21.484 16.719 16.641 1 72.38 73 PHE A CA 1
ATOM 564 C C . PHE A 1 73 ? -21.266 17.562 15.398 1 72.38 73 PHE A C 1
ATOM 566 O O . PHE A 1 73 ? -20.5 17.172 14.508 1 72.38 73 PHE A O 1
ATOM 573 N N . ASN A 1 74 ? -21.906 18.656 15.359 1 71.94 74 ASN A N 1
ATOM 574 C CA . ASN A 1 74 ? -21.766 19.516 14.195 1 71.94 74 ASN A CA 1
ATOM 575 C C . ASN A 1 74 ? -20.344 20.031 14.031 1 71.94 74 ASN A C 1
ATOM 577 O O . ASN A 1 74 ? -19.828 20.109 12.914 1 71.94 74 ASN A O 1
ATOM 581 N N . ASP A 1 75 ? -19.812 20.25 15.164 1 69.81 75 ASP A N 1
ATOM 582 C CA . ASP A 1 75 ? -18.438 20.734 15.133 1 69.81 75 ASP A CA 1
ATOM 583 C C . ASP A 1 75 ? -17.5 19.672 14.578 1 69.81 75 ASP A C 1
ATOM 585 O O . ASP A 1 75 ? -16.625 19.969 13.758 1 69.81 75 ASP A O 1
ATOM 589 N N . TYR A 1 76 ? -17.797 18.484 14.93 1 71.31 76 TYR A N 1
ATOM 590 C CA . TYR A 1 76 ? -16.875 17.438 14.508 1 71.31 76 TYR A CA 1
ATOM 591 C C . TYR A 1 76 ? -17.188 16.984 13.086 1 71.31 76 TYR A C 1
ATOM 593 O O . TYR A 1 76 ? -16.297 16.578 12.344 1 71.31 76 TYR A O 1
ATOM 601 N N . CYS A 1 77 ? -18.453 17 12.766 1 75.88 77 CYS A N 1
ATOM 602 C CA . CYS A 1 77 ? -18.844 16.453 11.469 1 75.88 77 CYS A CA 1
ATOM 603 C C . CYS A 1 77 ? -18.312 17.328 10.336 1 75.88 77 CYS A C 1
ATOM 605 O O . CYS A 1 77 ? -18.344 16.922 9.172 1 75.88 77 CYS A O 1
ATOM 607 N N . ASP A 1 78 ? -17.719 18.375 10.742 1 78.62 78 ASP A N 1
ATOM 608 C CA . ASP A 1 78 ? -17.109 19.219 9.711 1 78.62 78 ASP A CA 1
ATOM 609 C C . ASP A 1 78 ? -15.945 18.516 9.039 1 78.62 78 ASP A C 1
ATOM 611 O O . ASP A 1 78 ? -15.758 18.625 7.824 1 78.62 78 ASP A O 1
ATOM 615 N N . GLU A 1 79 ? -15.227 17.75 9.773 1 81.88 79 GLU A N 1
ATOM 616 C CA . GLU A 1 79 ? -14.062 17.062 9.219 1 81.88 79 GLU A CA 1
ATOM 617 C C . GLU A 1 79 ? -14.469 16.016 8.18 1 81.88 79 GLU A C 1
ATOM 619 O O . GLU A 1 79 ? -14.039 16.078 7.031 1 81.88 79 GLU A O 1
ATOM 624 N N . PRO A 1 80 ? -15.32 15.055 8.625 1 85.31 80 PRO A N 1
ATOM 625 C CA . PRO A 1 80 ? -15.672 14.055 7.617 1 85.31 80 PRO A CA 1
ATOM 626 C C . PRO A 1 80 ? -16.406 14.656 6.422 1 85.31 80 PRO A C 1
ATOM 628 O O . PRO A 1 80 ? -16.234 14.195 5.289 1 85.31 80 PRO A O 1
ATOM 631 N N . TRP A 1 81 ? -17.141 15.68 6.738 1 85.31 81 TRP A N 1
ATOM 632 C CA . TRP A 1 81 ? -17.828 16.359 5.641 1 85.31 81 TRP A CA 1
ATOM 633 C C . TRP A 1 81 ? -16.828 17 4.68 1 85.31 81 TRP A C 1
ATOM 635 O O . TRP A 1 81 ? -16.938 16.828 3.463 1 85.31 81 TRP A O 1
ATOM 645 N N . LEU A 1 82 ? -15.938 17.641 5.246 1 89.06 82 LEU A N 1
ATOM 646 C CA . LEU A 1 82 ? -14.898 18.281 4.445 1 89.06 82 LEU A CA 1
ATOM 647 C C . LEU A 1 82 ? -14.117 17.234 3.652 1 89.06 82 LEU A C 1
ATOM 649 O O . LEU A 1 82 ? -13.93 17.375 2.441 1 89.06 82 LEU A O 1
ATOM 653 N N . LEU A 1 83 ? -13.719 16.188 4.23 1 90.94 83 LEU A N 1
ATOM 654 C CA . LEU A 1 83 ? -12.914 15.148 3.607 1 90.94 83 LEU A CA 1
ATOM 655 C C . LEU A 1 83 ? -13.672 14.484 2.461 1 90.94 83 LEU A C 1
ATOM 657 O O . LEU A 1 83 ? -13.078 14.133 1.438 1 90.94 83 LEU A O 1
ATOM 661 N N . GLN A 1 84 ? -14.891 14.32 2.676 1 91.12 84 GLN A N 1
ATOM 662 C CA . GLN A 1 84 ? -15.688 13.664 1.642 1 91.12 84 GLN A CA 1
ATOM 663 C C . GLN A 1 84 ? -15.773 14.531 0.387 1 91.12 84 GLN A C 1
ATOM 665 O O . GLN A 1 84 ? -16 14.016 -0.711 1 91.12 84 GLN A O 1
ATOM 670 N N . SER A 1 85 ? -15.562 15.797 0.581 1 91.12 85 SER A N 1
ATOM 671 C CA . SER A 1 85 ? -15.641 16.703 -0.559 1 91.12 85 SER A CA 1
ATOM 672 C C . SER A 1 85 ? -14.312 16.781 -1.305 1 91.12 85 SER A C 1
ATOM 674 O O . SER A 1 85 ? -14.234 17.375 -2.383 1 91.12 85 SER A O 1
ATOM 676 N N . LEU A 1 86 ? -13.297 16.234 -0.805 1 94.19 86 LEU A N 1
ATOM 677 C CA . LEU A 1 86 ? -11.961 16.328 -1.367 1 94.19 86 LEU A CA 1
ATOM 678 C C . LEU A 1 86 ? -11.586 15.039 -2.102 1 94.19 86 LEU A C 1
ATOM 680 O O . LEU A 1 86 ? -11.93 13.945 -1.657 1 94.19 86 LEU A O 1
ATOM 684 N N . GLN A 1 87 ? -11 15.203 -3.227 1 94.12 87 GLN A N 1
ATOM 685 C CA . GLN A 1 87 ? -10.477 14.078 -3.998 1 94.12 87 GLN A CA 1
ATOM 686 C C . GLN A 1 87 ? -9.086 14.391 -4.535 1 94.12 87 GLN A C 1
ATOM 688 O O . GLN A 1 87 ? -8.938 15.07 -5.551 1 94.12 87 GLN A O 1
ATOM 693 N N . HIS A 1 88 ? -8.148 13.898 -3.916 1 97.25 88 HIS A N 1
ATOM 694 C CA . HIS A 1 88 ? -6.758 14.102 -4.301 1 97.25 88 HIS A CA 1
ATOM 695 C C . HIS A 1 88 ? -5.891 12.922 -3.873 1 97.25 88 HIS A C 1
ATOM 697 O O . HIS A 1 88 ? -6.074 12.375 -2.781 1 97.25 88 HIS A O 1
ATOM 703 N N . GLU A 1 89 ? -4.93 12.555 -4.625 1 96.38 89 GLU A N 1
ATOM 704 C CA . GLU A 1 89 ? -4.121 11.359 -4.395 1 96.38 89 GLU A CA 1
ATOM 705 C C . GLU A 1 89 ? -3.27 11.5 -3.139 1 96.38 89 GLU A C 1
ATOM 707 O O . GLU A 1 89 ? -2.83 10.508 -2.561 1 96.38 89 GLU A O 1
ATOM 712 N N . ASN A 1 90 ? -2.975 12.703 -2.695 1 97.94 90 ASN A N 1
ATOM 713 C CA . ASN A 1 90 ? -2.125 12.93 -1.531 1 97.94 90 ASN A CA 1
ATOM 714 C C . ASN A 1 90 ? -2.936 13.406 -0.328 1 97.94 90 ASN A C 1
ATOM 716 O O . ASN A 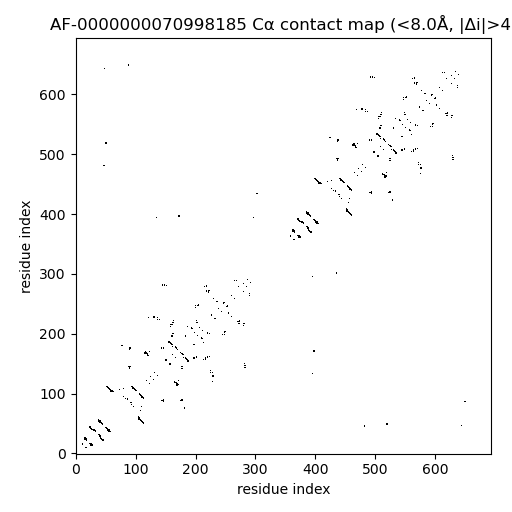1 90 ? -2.395 14.039 0.577 1 97.94 90 ASN A O 1
ATOM 720 N N . ILE A 1 91 ? -4.242 13.141 -0.332 1 97.5 91 ILE A N 1
ATOM 721 C CA . ILE A 1 91 ? -5.117 13.422 0.801 1 97.5 91 ILE A CA 1
ATOM 722 C C . ILE A 1 91 ? -5.887 12.164 1.18 1 97.5 91 ILE A C 1
ATOM 724 O O . ILE A 1 91 ? -6.391 11.445 0.308 1 97.5 91 ILE A O 1
ATOM 728 N N . ILE A 1 92 ? -5.953 11.883 2.432 1 95.12 92 ILE A N 1
ATOM 729 C CA . ILE A 1 92 ? -6.648 10.695 2.926 1 95.12 92 ILE A CA 1
ATOM 730 C C . ILE A 1 92 ? -8.109 10.734 2.494 1 95.12 92 ILE A C 1
ATOM 732 O O . ILE A 1 92 ? -8.742 11.797 2.527 1 95.12 92 ILE A O 1
ATOM 736 N N . ILE A 1 93 ? -8.633 9.594 2.193 1 94.94 93 ILE A N 1
ATOM 737 C CA . ILE A 1 93 ? -10 9.5 1.688 1 94.94 93 ILE A CA 1
ATOM 738 C C . ILE A 1 93 ? -10.945 9.117 2.824 1 94.94 93 ILE A C 1
ATOM 740 O O . ILE A 1 93 ? -10.641 8.234 3.623 1 94.94 93 ILE A O 1
ATOM 744 N N . CYS A 1 94 ? -12 9.836 2.943 1 94.81 94 CYS A N 1
ATOM 745 C CA . CYS A 1 94 ? -13.094 9.469 3.834 1 94.81 94 CYS A CA 1
ATOM 746 C C . CYS A 1 94 ? -14.234 8.828 3.059 1 94.81 94 CYS A C 1
ATOM 748 O O . CYS A 1 94 ? -14.82 9.445 2.17 1 94.81 94 CYS A O 1
ATOM 750 N N . TYR A 1 95 ? -14.555 7.57 3.436 1 94.5 95 TYR A N 1
ATOM 751 C CA . TYR A 1 95 ? -15.555 6.816 2.693 1 94.5 95 TYR A CA 1
ATOM 752 C C . TYR A 1 95 ? -16.953 7.086 3.24 1 94.5 95 TYR A C 1
ATOM 754 O O . TYR A 1 95 ? -17.922 7.137 2.482 1 94.5 95 TYR A O 1
ATOM 762 N N . ASN A 1 96 ? -17.047 7.172 4.52 1 93.31 96 ASN A N 1
ATOM 763 C CA . ASN A 1 96 ? -18.344 7.297 5.184 1 93.31 96 ASN A CA 1
ATOM 764 C C . ASN A 1 96 ? -18.188 7.789 6.617 1 93.31 96 ASN A C 1
ATOM 766 O O . ASN A 1 96 ? -17.094 7.746 7.184 1 93.31 96 ASN A O 1
ATOM 770 N N . TYR A 1 97 ? -19.266 8.367 7.156 1 91.94 97 TYR A N 1
ATOM 771 C CA . TYR A 1 97 ? -19.312 8.734 8.57 1 91.94 97 TYR A CA 1
ATOM 772 C C . TYR A 1 97 ? -20.75 8.766 9.07 1 91.94 97 TYR A C 1
ATOM 774 O O . TYR A 1 97 ? -21.688 9 8.289 1 91.94 97 TYR A O 1
ATOM 782 N N . TRP A 1 98 ? -20.953 8.406 10.352 1 88.81 98 TRP A N 1
ATOM 783 C CA . TRP A 1 98 ? -22.281 8.469 10.945 1 88.81 98 TRP A CA 1
ATOM 784 C C . TRP A 1 98 ? -22.188 8.656 12.461 1 88.81 98 TRP A C 1
ATOM 786 O O . TRP A 1 98 ? -21.219 8.25 13.086 1 88.81 98 TRP A O 1
ATOM 796 N N . PRO A 1 99 ? -23.188 9.336 13.008 1 84.38 99 PRO A N 1
ATOM 797 C CA . PRO A 1 99 ? -23.266 9.453 14.469 1 84.38 99 PRO A CA 1
ATOM 798 C C . PRO A 1 99 ? -23.734 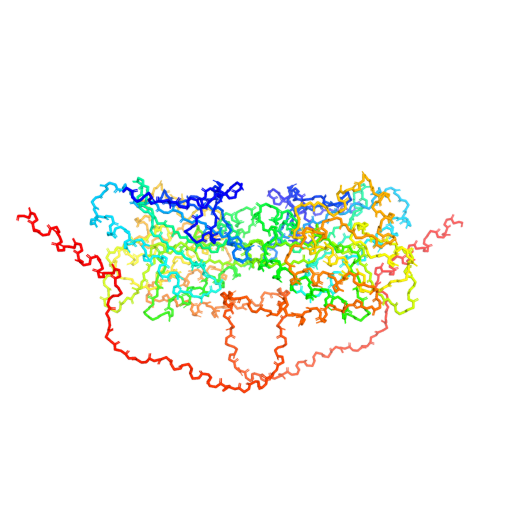8.172 15.141 1 84.38 99 PRO A C 1
ATOM 800 O O . PRO A 1 99 ? -24.453 7.371 14.516 1 84.38 99 PRO A O 1
ATOM 803 N N . ASP A 1 100 ? -23.234 7.898 16.266 1 81.12 100 ASP A N 1
ATOM 804 C CA . ASP A 1 100 ? -23.672 6.785 17.109 1 81.12 100 ASP A CA 1
ATOM 805 C C . ASP A 1 100 ? -23.953 7.254 18.531 1 81.12 100 ASP A C 1
ATOM 807 O O . ASP A 1 100 ? -23.031 7.547 19.297 1 81.12 100 ASP A O 1
ATOM 811 N N . ASP A 1 101 ? -25.281 7.336 18.828 1 70 101 ASP A N 1
ATOM 812 C CA . ASP A 1 101 ? -25.672 7.77 20.172 1 70 101 ASP A CA 1
ATOM 813 C C . ASP A 1 101 ? -26.297 6.617 20.953 1 70 101 ASP A C 1
ATOM 815 O O . ASP A 1 101 ? -26.953 6.844 21.969 1 70 101 ASP A O 1
ATOM 819 N N . THR A 1 102 ? -26.094 5.465 20.359 1 68.31 102 THR A N 1
ATOM 820 C CA . THR A 1 102 ? -26.766 4.316 20.953 1 68.31 102 THR A CA 1
ATOM 821 C C . THR A 1 102 ? -26.047 3.881 22.234 1 68.31 102 THR A C 1
ATOM 823 O O . THR A 1 102 ? -26.594 3.117 23.031 1 68.31 102 THR A O 1
ATOM 826 N N . HIS A 1 103 ? -24.922 4.461 22.422 1 68.88 103 HIS A N 1
ATOM 827 C CA . HIS A 1 103 ? -24.172 4.078 23.609 1 68.88 103 HIS A CA 1
ATOM 828 C C . HIS A 1 103 ? -24.078 5.234 24.594 1 68.88 103 HIS A C 1
ATOM 830 O O . HIS A 1 103 ? -24.656 6.301 24.359 1 68.88 103 HIS A O 1
ATOM 836 N N . THR A 1 104 ? -23.578 4.957 25.719 1 71.31 104 THR A N 1
ATOM 837 C CA . THR A 1 104 ? -23.406 5.934 26.781 1 71.31 104 THR A CA 1
ATOM 838 C C . THR A 1 104 ? -22.594 7.133 26.281 1 71.31 104 THR A C 1
ATOM 840 O O . THR A 1 104 ? -22.719 8.234 26.828 1 71.31 104 THR A O 1
ATOM 843 N N . LEU A 1 105 ? -21.969 6.816 25.219 1 74.69 105 LEU A N 1
ATOM 844 C CA . LEU A 1 105 ? -21.109 7.871 24.672 1 74.69 105 LEU A CA 1
ATOM 845 C C . LEU A 1 105 ? -21.656 8.367 23.328 1 74.69 105 LEU A C 1
ATOM 847 O O . LEU A 1 105 ? -22.141 7.578 22.516 1 74.69 105 LEU A O 1
ATOM 851 N N . ASN A 1 106 ? -21.641 9.711 23.266 1 80.5 106 ASN A N 1
ATOM 852 C CA . ASN A 1 106 ? -21.859 10.32 21.953 1 80.5 106 ASN A CA 1
ATOM 853 C C . ASN A 1 106 ? -20.641 10.164 21.047 1 80.5 106 ASN A C 1
ATOM 855 O O . ASN A 1 106 ? -19.578 10.711 21.344 1 80.5 106 ASN A O 1
ATOM 859 N N . THR A 1 107 ? -20.828 9.266 20.047 1 84.88 107 THR A N 1
ATOM 860 C CA . THR A 1 107 ? -19.672 8.914 19.234 1 84.88 107 THR A CA 1
ATOM 861 C C . THR A 1 107 ? -19.969 9.156 17.75 1 84.88 107 THR A C 1
ATOM 863 O O . THR A 1 107 ? -21.125 9.062 17.328 1 84.88 107 THR A O 1
ATOM 866 N N . VAL A 1 108 ? -18.969 9.617 17.109 1 87.56 108 VAL A N 1
ATOM 867 C CA . VAL A 1 108 ? -19.016 9.68 15.664 1 87.56 108 VAL A CA 1
ATOM 868 C C . VAL A 1 108 ? -18.062 8.641 15.062 1 87.56 108 VAL A C 1
ATOM 870 O O . VAL A 1 108 ? -16.922 8.508 15.5 1 87.56 108 VAL A O 1
ATOM 873 N N . HIS A 1 109 ? -18.641 7.891 14.117 1 91.69 109 HIS A N 1
ATOM 874 C CA . HIS A 1 109 ? -17.812 6.938 13.375 1 91.69 109 HIS A CA 1
ATOM 875 C C . HIS A 1 109 ? -17.438 7.496 12.008 1 91.69 109 HIS A C 1
ATOM 877 O O . HIS A 1 109 ? -18.266 8.055 11.297 1 91.69 109 HIS A O 1
ATOM 883 N N . MET A 1 110 ? -16.188 7.387 11.742 1 93.06 110 MET A N 1
ATOM 884 C CA . MET A 1 110 ? -15.68 7.793 10.438 1 93.06 110 MET A CA 1
ATOM 885 C C . MET A 1 110 ? -14.875 6.664 9.797 1 93.06 110 MET A C 1
ATOM 887 O O . MET A 1 110 ? -13.992 6.086 10.43 1 93.06 110 MET A O 1
ATOM 891 N N . ILE A 1 111 ? -15.219 6.348 8.531 1 95.19 111 ILE A N 1
ATOM 892 C CA . ILE A 1 111 ? -14.523 5.305 7.781 1 95.19 111 ILE A CA 1
ATOM 893 C C . ILE A 1 111 ? -13.57 5.945 6.77 1 95.19 111 ILE A C 1
ATOM 895 O O . ILE A 1 111 ? -14.008 6.68 5.879 1 95.19 111 ILE A O 1
ATOM 899 N N . THR A 1 112 ? -12.281 5.676 6.945 1 93.81 112 THR A N 1
ATOM 900 C CA . THR A 1 112 ? -11.297 6.184 5.996 1 93.81 112 THR A CA 1
ATOM 901 C C . THR A 1 112 ? -10.539 5.035 5.336 1 93.81 112 THR A C 1
ATOM 903 O O . THR A 1 112 ? -10.664 3.881 5.754 1 93.81 112 THR A O 1
ATOM 906 N N . GLU A 1 113 ? -9.867 5.371 4.25 1 93.31 113 GLU A N 1
ATOM 907 C CA . GLU A 1 113 ? -8.977 4.375 3.668 1 93.31 113 GLU A CA 1
ATOM 908 C C . GLU A 1 113 ? -7.922 3.922 4.676 1 93.31 113 GLU A C 1
ATOM 910 O O . GLU A 1 113 ? -7.484 4.707 5.52 1 93.31 113 GLU A O 1
ATOM 915 N N . ALA A 1 114 ? -7.641 2.607 4.57 1 90.19 114 ALA A N 1
ATOM 916 C CA . ALA A 1 114 ? -6.496 2.102 5.324 1 90.19 114 ALA A CA 1
ATOM 917 C C . ALA A 1 114 ? -5.184 2.463 4.637 1 90.19 114 ALA A C 1
ATOM 919 O O . ALA A 1 114 ? -4.965 2.113 3.475 1 90.19 114 ALA A O 1
ATOM 920 N N . PHE A 1 115 ? -4.441 3.334 5.152 1 83.38 115 PHE A N 1
ATOM 921 C CA . PHE A 1 115 ? -3.16 3.77 4.613 1 83.38 115 PHE A CA 1
ATOM 922 C C . PHE A 1 115 ? -2.021 3.412 5.559 1 83.38 115 PHE A C 1
ATOM 924 O O . PHE A 1 115 ? -2.225 3.32 6.773 1 83.38 115 PHE A O 1
ATOM 931 N N . SER A 1 116 ? -1.199 2.451 5.273 1 65.88 116 SER A N 1
ATOM 932 C CA . SER A 1 116 ? -0.158 2.086 6.227 1 65.88 116 SER A CA 1
ATOM 933 C C . SER A 1 116 ? 0.101 3.213 7.219 1 65.88 116 SER A C 1
ATOM 935 O O . SER A 1 116 ? -0.021 4.391 6.875 1 65.88 116 SER A O 1
ATOM 937 N N . SER A 1 117 ? -0.142 2.846 8.562 1 62.12 117 SER A N 1
ATOM 938 C CA . SER A 1 117 ? -0.326 3.709 9.727 1 62.12 117 SER A CA 1
ATOM 939 C C . SER A 1 117 ? 0.978 4.398 10.117 1 62.12 117 SER A C 1
ATOM 941 O O . SER A 1 117 ? 1.05 5.062 11.148 1 62.12 117 SER A O 1
ATOM 943 N N . GLU A 1 118 ? 1.99 4.426 9.258 1 81.81 118 GLU A N 1
ATOM 944 C CA . GLU A 1 118 ? 3.129 5.105 9.875 1 81.81 118 GLU A CA 1
ATOM 945 C C . GLU A 1 118 ? 3.213 6.559 9.43 1 81.81 118 GLU A C 1
ATOM 947 O O . GLU A 1 118 ? 3.096 6.855 8.234 1 81.81 118 GLU A O 1
ATOM 952 N N . ASN A 1 119 ? 3.174 7.371 10.445 1 90.94 119 ASN A N 1
ATOM 953 C CA . ASN A 1 119 ? 3.389 8.773 10.094 1 90.94 119 ASN A CA 1
ATOM 954 C C . ASN A 1 119 ? 4.812 9.016 9.602 1 90.94 119 ASN A C 1
ATOM 956 O O . ASN A 1 119 ? 5.703 8.195 9.844 1 90.94 119 ASN A O 1
ATOM 960 N N . LEU A 1 120 ? 4.957 10.047 8.883 1 94.19 120 LEU A N 1
ATOM 961 C CA . LEU A 1 120 ? 6.207 10.32 8.18 1 94.19 120 LEU A CA 1
ATOM 962 C C . LEU A 1 120 ? 7.344 10.547 9.172 1 94.19 120 LEU A C 1
ATOM 964 O O . LEU A 1 120 ? 8.492 10.195 8.891 1 94.19 120 LEU A O 1
ATOM 968 N N . ARG A 1 121 ? 7.016 11.07 10.367 1 92.94 121 ARG A N 1
ATOM 969 C CA . ARG A 1 121 ? 8.023 11.266 11.406 1 92.94 121 ARG A CA 1
ATOM 970 C C . ARG A 1 121 ? 8.617 9.938 11.852 1 92.94 121 ARG A C 1
ATOM 972 O O . ARG A 1 121 ? 9.836 9.742 11.773 1 92.94 121 ARG A O 1
ATOM 979 N N . ASP A 1 122 ? 7.816 9.062 12.234 1 91.69 122 ASP A N 1
ATOM 980 C CA . ASP A 1 122 ? 8.266 7.762 12.719 1 91.69 122 ASP A CA 1
ATOM 981 C C . ASP A 1 122 ? 8.945 6.969 11.602 1 91.69 122 ASP A C 1
ATOM 983 O O . ASP A 1 122 ? 9.953 6.297 11.844 1 91.69 122 ASP A O 1
ATOM 987 N N . TYR A 1 123 ? 8.422 7.074 10.445 1 93.44 123 TYR A N 1
ATOM 988 C CA . TYR A 1 123 ? 8.984 6.371 9.297 1 93.44 123 TYR A CA 1
ATOM 989 C C . TYR A 1 123 ? 10.414 6.84 9.023 1 93.44 123 TYR A C 1
ATOM 991 O O . TYR A 1 123 ? 11.32 6.023 8.852 1 93.44 123 TYR A O 1
ATOM 999 N N . SER A 1 124 ? 10.594 8.141 8.969 1 93.5 124 SER A N 1
ATOM 1000 C CA . SER A 1 124 ? 11.906 8.719 8.68 1 93.5 124 SER A CA 1
ATOM 1001 C C . SER A 1 124 ? 12.93 8.328 9.742 1 93.5 124 SER A C 1
ATOM 1003 O O . SER A 1 124 ? 14.094 8.07 9.43 1 93.5 124 SER A O 1
ATOM 1005 N N . LEU A 1 125 ? 12.484 8.297 11 1 91.31 125 LEU A N 1
ATOM 1006 C CA . LEU A 1 125 ? 13.375 7.922 12.094 1 91.31 125 LEU A CA 1
ATOM 1007 C C . LEU A 1 125 ? 13.68 6.43 12.062 1 91.31 125 LEU A C 1
ATOM 1009 O O . LEU A 1 125 ? 14.836 6.023 12.18 1 91.31 125 LEU A O 1
ATOM 1013 N N . LYS A 1 126 ? 12.672 5.645 11.852 1 89.44 126 LYS A N 1
ATOM 1014 C CA . LYS A 1 126 ? 12.781 4.188 11.891 1 89.44 126 LYS A CA 1
ATOM 1015 C C . LYS A 1 126 ? 13.734 3.682 10.812 1 89.44 126 LYS A C 1
ATOM 1017 O O . LYS A 1 126 ? 14.531 2.771 11.055 1 89.44 126 LYS A O 1
ATOM 1022 N N . TYR A 1 127 ? 13.711 4.324 9.703 1 90.69 127 TYR A N 1
ATOM 1023 C CA . TYR A 1 127 ? 14.469 3.795 8.57 1 90.69 127 TYR A CA 1
ATOM 1024 C C . TYR A 1 127 ? 15.664 4.684 8.25 1 90.69 127 TYR A C 1
ATOM 1026 O O . TYR A 1 127 ? 16.219 4.609 7.156 1 90.69 127 TYR A O 1
ATOM 1034 N N . ASN A 1 128 ? 15.969 5.586 9.188 1 91 128 ASN A N 1
ATOM 1035 C CA . ASN A 1 128 ? 17.141 6.449 9.109 1 91 128 ASN A CA 1
ATOM 1036 C C . ASN A 1 128 ? 17.156 7.266 7.816 1 91 128 ASN A C 1
ATOM 1038 O O . ASN A 1 128 ? 18.172 7.301 7.109 1 91 128 ASN A O 1
ATOM 1042 N N . LEU A 1 129 ? 16.031 7.863 7.57 1 92.81 129 LEU A N 1
ATOM 1043 C CA . LEU A 1 129 ? 15.906 8.641 6.344 1 92.81 129 LEU A CA 1
ATOM 1044 C C . LEU A 1 129 ? 16.031 10.133 6.629 1 92.81 129 LEU A C 1
ATOM 1046 O O . LEU A 1 129 ? 15.906 10.953 5.719 1 92.81 129 LEU A O 1
ATOM 1050 N N . VAL A 1 130 ? 16.281 10.492 7.871 1 92.75 130 VAL A N 1
ATOM 1051 C CA . VAL A 1 130 ? 16.5 11.891 8.211 1 92.75 130 VAL A CA 1
ATOM 1052 C C . VAL A 1 130 ? 17.703 12.422 7.438 1 92.75 130 VAL A C 1
ATOM 1054 O O . VAL A 1 130 ? 18.766 11.805 7.434 1 92.75 130 VAL A O 1
ATOM 1057 N N . GLY A 1 131 ? 17.5 13.477 6.719 1 93.56 131 GLY A N 1
ATOM 1058 C CA . GLY A 1 131 ? 18.578 14.078 5.957 1 93.56 131 GLY A CA 1
ATOM 1059 C C . GLY A 1 131 ? 18.734 13.477 4.57 1 93.56 131 GLY A C 1
ATOM 1060 O O . GLY A 1 131 ? 19.594 13.906 3.797 1 93.56 131 GLY A O 1
ATOM 1061 N N . ASN A 1 132 ? 17.953 12.477 4.316 1 93.25 132 ASN A N 1
ATOM 1062 C CA . ASN A 1 132 ? 18.016 11.867 2.99 1 93.25 132 ASN A CA 1
ATOM 1063 C C . ASN A 1 132 ? 17.391 12.773 1.934 1 93.25 132 ASN A C 1
ATOM 1065 O O . ASN A 1 132 ? 16.156 12.82 1.794 1 93.25 132 ASN A O 1
ATOM 1069 N N . LYS A 1 133 ? 18.172 13.422 1.206 1 93.44 133 LYS A N 1
ATOM 1070 C CA . LYS A 1 133 ? 17.734 14.508 0.325 1 93.44 133 LYS A CA 1
ATOM 1071 C C . LYS A 1 133 ? 16.75 14.008 -0.719 1 93.44 133 LYS A C 1
ATOM 1073 O O . LYS A 1 133 ? 15.734 14.664 -0.976 1 93.44 133 LYS A O 1
ATOM 1078 N N . GLN A 1 134 ? 16.984 12.852 -1.278 1 93.19 134 GLN A N 1
ATOM 1079 C CA . GLN A 1 134 ? 16.125 12.344 -2.338 1 93.19 134 GLN A CA 1
ATOM 1080 C C . GLN A 1 134 ? 14.742 11.984 -1.799 1 93.19 134 GLN A C 1
ATOM 1082 O O . GLN A 1 134 ? 13.727 12.359 -2.391 1 93.19 134 GLN A O 1
ATOM 1087 N N . ALA A 1 135 ? 14.727 11.305 -0.702 1 94 135 ALA A N 1
ATOM 1088 C CA . ALA A 1 135 ? 13.453 10.969 -0.07 1 94 135 ALA A CA 1
ATOM 1089 C C . ALA A 1 135 ? 12.672 12.227 0.306 1 94 135 ALA A C 1
ATOM 1091 O O . ALA A 1 135 ? 11.469 12.32 0.049 1 94 135 ALA A O 1
ATOM 1092 N N . ILE A 1 136 ? 13.375 13.18 0.83 1 95.94 136 ILE A N 1
ATOM 1093 C CA . ILE A 1 136 ? 12.758 14.414 1.295 1 95.94 136 ILE A CA 1
ATOM 1094 C C . ILE A 1 136 ? 12.156 15.172 0.111 1 95.94 136 ILE A C 1
ATOM 1096 O O . ILE A 1 136 ? 11.039 15.68 0.196 1 95.94 136 ILE A O 1
ATOM 1100 N N . ARG A 1 137 ? 12.852 15.211 -0.955 1 95.88 137 ARG A N 1
ATOM 1101 C CA . ARG A 1 137 ? 12.336 15.859 -2.154 1 95.88 137 ARG A CA 1
ATOM 1102 C C . ARG A 1 137 ? 11.031 15.219 -2.605 1 95.88 137 ARG A C 1
ATOM 1104 O O . ARG A 1 137 ? 10.078 15.922 -2.943 1 95.88 137 ARG A O 1
ATOM 1111 N N . ARG A 1 138 ? 10.969 13.953 -2.555 1 95.12 138 ARG A N 1
ATOM 1112 C CA . ARG A 1 138 ? 9.781 13.227 -2.977 1 95.12 138 ARG A CA 1
ATOM 1113 C C . ARG A 1 138 ? 8.609 13.5 -2.035 1 95.12 138 ARG A C 1
ATOM 1115 O O . ARG A 1 138 ? 7.48 13.703 -2.482 1 95.12 138 ARG A O 1
ATOM 1122 N N . TRP A 1 139 ? 8.922 13.453 -0.791 1 97 139 TRP A N 1
ATOM 1123 C CA . TRP A 1 139 ? 7.887 13.75 0.193 1 97 139 TRP A CA 1
ATOM 1124 C C . TRP A 1 139 ? 7.355 15.164 0.017 1 97 139 TRP A C 1
ATOM 1126 O O . TRP A 1 139 ? 6.141 15.383 -0.021 1 97 139 TRP A O 1
ATOM 1136 N N . CYS A 1 140 ? 8.273 16.078 -0.155 1 98.25 140 CYS A N 1
ATOM 1137 C CA . CYS A 1 140 ? 7.906 17.484 -0.299 1 98.25 140 CYS A CA 1
ATOM 1138 C C . CYS A 1 140 ? 7.004 17.688 -1.512 1 98.25 140 CYS A C 1
ATOM 1140 O O . CYS A 1 140 ? 6 18.391 -1.433 1 98.25 140 CYS A O 1
ATOM 1142 N N . LYS A 1 141 ? 7.363 17.062 -2.582 1 98.06 141 LYS A N 1
ATOM 1143 C CA . LYS A 1 141 ? 6.574 17.203 -3.805 1 98.06 141 LYS A CA 1
ATOM 1144 C C . LYS A 1 141 ? 5.129 16.75 -3.574 1 98.06 141 LYS A C 1
ATOM 1146 O O . LYS A 1 141 ? 4.191 17.453 -3.979 1 98.06 141 LYS A O 1
ATOM 1151 N N . GLN A 1 142 ? 4.945 15.703 -2.906 1 97.81 142 GLN A N 1
ATOM 1152 C CA . GLN A 1 142 ? 3.615 15.141 -2.674 1 97.81 142 GLN A CA 1
ATOM 1153 C C . GLN A 1 142 ? 2.828 15.992 -1.679 1 97.81 142 GLN A C 1
ATOM 1155 O O . GLN A 1 142 ? 1.642 16.25 -1.881 1 97.81 142 GLN A O 1
ATOM 1160 N N . ILE A 1 143 ? 3.5 16.469 -0.649 1 98.69 143 ILE A N 1
ATOM 1161 C CA . ILE A 1 143 ? 2.844 17.297 0.348 1 98.69 143 ILE A CA 1
ATOM 1162 C C . ILE A 1 143 ? 2.408 18.625 -0.291 1 98.69 143 ILE A C 1
ATOM 1164 O O . ILE A 1 143 ? 1.28 19.078 -0.086 1 98.69 143 ILE A O 1
ATOM 1168 N N . LEU A 1 144 ? 3.283 19.156 -1.093 1 98.81 144 LEU A N 1
ATOM 1169 C CA . LEU A 1 144 ? 2.973 20.422 -1.769 1 98.81 144 LEU A CA 1
ATOM 1170 C C . LEU A 1 144 ? 1.821 20.234 -2.752 1 98.81 144 LEU A C 1
ATOM 1172 O O . LEU A 1 144 ? 1.005 21.141 -2.934 1 98.81 144 LEU A O 1
ATOM 1176 N N . SER A 1 145 ? 1.798 19.094 -3.369 1 98.75 145 SER A N 1
ATOM 1177 C CA . SER A 1 145 ? 0.69 18.797 -4.273 1 98.75 145 SER A CA 1
ATOM 1178 C C . SER A 1 145 ? -0.643 18.812 -3.533 1 98.75 145 SER A C 1
ATOM 1180 O O . SER A 1 145 ? -1.621 19.391 -4.016 1 98.75 145 SER A O 1
ATOM 1182 N N . ALA A 1 146 ? -0.69 18.266 -2.404 1 98.75 146 ALA A N 1
ATOM 1183 C CA . ALA A 1 146 ? -1.895 18.25 -1.578 1 98.75 146 ALA A CA 1
ATOM 1184 C C . ALA A 1 146 ? -2.27 19.672 -1.143 1 98.75 146 ALA A C 1
ATOM 1186 O O . ALA A 1 146 ? -3.436 20.062 -1.227 1 98.75 146 ALA A O 1
ATOM 1187 N N . LEU A 1 147 ? -1.286 20.406 -0.694 1 98.81 147 LEU A N 1
ATOM 1188 C CA . LEU A 1 147 ? -1.543 21.766 -0.232 1 98.81 147 LEU A CA 1
ATOM 1189 C C . LEU A 1 147 ? -2.02 22.641 -1.381 1 98.81 147 LEU A C 1
ATOM 1191 O O . LEU A 1 147 ? -2.914 23.469 -1.202 1 98.81 147 LEU A O 1
ATOM 1195 N N . ASP A 1 148 ? -1.381 22.469 -2.512 1 98.81 148 ASP A N 1
ATOM 1196 C CA . ASP A 1 148 ? -1.815 23.219 -3.682 1 98.81 148 ASP A CA 1
ATOM 1197 C C . ASP A 1 148 ? -3.281 22.938 -4.004 1 98.81 148 ASP A C 1
ATOM 1199 O O . ASP A 1 148 ? -4.051 23.859 -4.285 1 98.81 148 ASP A O 1
ATOM 1203 N N . TYR A 1 149 ? -3.656 21.734 -3.971 1 98.62 149 TYR A N 1
ATOM 1204 C CA . TYR A 1 149 ? -5.039 21.328 -4.199 1 98.62 149 TYR A CA 1
ATOM 1205 C C . TYR A 1 149 ? -5.973 21.984 -3.188 1 98.62 149 TYR A C 1
ATOM 1207 O O . TYR A 1 149 ? -6.988 22.578 -3.562 1 98.62 149 TYR A O 1
ATOM 1215 N N . LEU A 1 150 ? -5.637 21.906 -1.929 1 98.38 150 LEU A N 1
ATOM 1216 C CA . LEU A 1 150 ? -6.461 22.484 -0.873 1 98.38 150 LEU A CA 1
ATOM 1217 C C . LEU A 1 150 ? -6.605 24 -1.059 1 98.38 150 LEU A C 1
ATOM 1219 O O . LEU A 1 150 ? -7.715 24.531 -0.989 1 98.38 150 LEU A O 1
ATOM 1223 N N . HIS A 1 151 ? -5.527 24.625 -1.285 1 98.06 151 HIS A N 1
ATOM 1224 C CA . HIS A 1 151 ? -5.484 26.078 -1.342 1 98.06 151 HIS A CA 1
ATOM 1225 C C . HIS A 1 151 ? -6.148 26.609 -2.611 1 98.06 151 HIS A C 1
ATOM 1227 O O . HIS A 1 151 ? -6.473 27.797 -2.705 1 98.06 151 HIS A O 1
ATOM 1233 N N . SER A 1 152 ? -6.332 25.703 -3.588 1 97.38 152 SER A N 1
ATOM 1234 C CA . SER A 1 152 ? -6.914 26.109 -4.867 1 97.38 152 SER A CA 1
ATOM 1235 C C . SER A 1 152 ? -8.422 25.859 -4.887 1 97.38 152 SER A C 1
ATOM 1237 O O . SER A 1 152 ? -9.094 26.188 -5.867 1 97.38 152 SER A O 1
ATOM 1239 N N . GLN A 1 153 ? -8.898 25.25 -3.811 1 96.38 153 GLN A N 1
ATOM 1240 C CA . GLN A 1 153 ? -10.344 25.109 -3.721 1 96.38 153 GLN A CA 1
ATOM 1241 C C . GLN A 1 153 ? -11.031 26.469 -3.672 1 96.38 153 GLN A C 1
ATOM 1243 O O . GLN A 1 153 ? -10.375 27.484 -3.461 1 96.38 153 GLN A O 1
ATOM 1248 N N . ASN A 1 154 ? -12.383 26.422 -3.928 1 93.94 154 ASN A N 1
ATOM 1249 C CA . ASN A 1 154 ? -13.203 27.625 -3.83 1 93.94 154 ASN A CA 1
ATOM 1250 C C . ASN A 1 154 ? -14.375 27.438 -2.871 1 93.94 154 ASN A C 1
ATOM 1252 O O . ASN A 1 154 ? -15.352 26.766 -3.201 1 93.94 154 ASN A O 1
ATOM 1256 N N . PRO A 1 155 ? -14.328 28.094 -1.735 1 94.38 155 PRO A N 1
ATOM 1257 C CA . PRO A 1 155 ? -13.211 28.891 -1.196 1 94.38 155 PRO A CA 1
ATOM 1258 C C . PRO A 1 155 ? -12.008 28.016 -0.83 1 94.38 155 PRO A C 1
ATOM 1260 O O . PRO A 1 155 ? -12.125 26.797 -0.733 1 94.38 155 PRO A O 1
ATOM 1263 N N . PRO A 1 156 ? -10.836 28.688 -0.602 1 95.5 156 PRO A N 1
ATOM 1264 C CA . PRO A 1 156 ? -9.648 27.906 -0.23 1 95.5 156 PRO A CA 1
ATOM 1265 C C . PRO A 1 156 ? -9.805 27.188 1.107 1 95.5 156 PRO A C 1
ATOM 1267 O O . PRO A 1 156 ? -10.508 27.688 1.996 1 95.5 156 PRO A O 1
ATOM 1270 N N . ILE A 1 157 ? -9.172 26.047 1.167 1 95.81 157 ILE A N 1
ATOM 1271 C CA . ILE A 1 157 ? -9.188 25.266 2.4 1 95.81 157 ILE A CA 1
ATOM 1272 C C . ILE A 1 157 ? -7.816 25.312 3.061 1 95.81 157 ILE A C 1
ATOM 1274 O O . ILE A 1 157 ? -6.797 25.078 2.406 1 95.81 157 ILE A O 1
ATOM 1278 N N . MET A 1 158 ? -7.84 25.672 4.281 1 95.25 158 MET A N 1
ATOM 1279 C CA . MET A 1 158 ? -6.637 25.625 5.105 1 95.25 158 MET A CA 1
ATOM 1280 C C . MET A 1 158 ? -6.637 24.406 6.008 1 95.25 158 MET A C 1
ATOM 1282 O O . MET A 1 158 ? -7.633 24.109 6.672 1 95.25 158 MET A O 1
ATOM 1286 N N . HIS A 1 159 ? -5.555 23.672 6.023 1 95.5 159 HIS A N 1
ATOM 1287 C CA . HIS A 1 159 ? -5.461 22.469 6.863 1 95.5 159 HIS A CA 1
ATOM 1288 C C . HIS A 1 159 ? -5.34 22.844 8.336 1 95.5 159 HIS A C 1
ATOM 1290 O O . HIS A 1 159 ? -6.012 22.266 9.188 1 95.5 159 HIS A O 1
ATOM 1296 N N . ARG A 1 160 ? -4.375 23.734 8.672 1 94.81 160 ARG A N 1
ATOM 1297 C CA . ARG A 1 160 ? -4.18 24.406 9.953 1 94.81 160 ARG A CA 1
ATOM 1298 C C . ARG A 1 160 ? -3.465 23.5 10.945 1 94.81 160 ARG A C 1
ATOM 1300 O O . ARG A 1 160 ? -3.188 23.906 12.078 1 94.81 160 ARG A O 1
ATOM 1307 N N . ASP A 1 161 ? -3.08 22.266 10.594 1 94.31 161 ASP A N 1
ATOM 1308 C CA . ASP A 1 161 ? -2.334 21.375 11.477 1 94.31 161 ASP A CA 1
ATOM 1309 C C . ASP A 1 161 ? -1.352 20.516 10.695 1 94.31 161 ASP A C 1
ATOM 1311 O O . ASP A 1 161 ? -1.259 19.297 10.922 1 94.31 161 ASP A O 1
ATOM 1315 N N . VAL A 1 162 ? -0.681 21.109 9.742 1 97.25 162 VAL A N 1
ATOM 1316 C CA . VAL A 1 162 ? 0.342 20.406 8.977 1 97.25 162 VAL A CA 1
ATOM 1317 C C . VAL A 1 162 ? 1.537 20.094 9.867 1 97.25 162 VAL A C 1
ATOM 1319 O O . VAL A 1 162 ? 2.152 21 10.438 1 97.25 162 VAL A O 1
ATOM 1322 N N . SER A 1 163 ? 1.786 18.844 10.07 1 95.69 163 SER A N 1
ATOM 1323 C CA . SER A 1 163 ? 2.916 18.328 10.836 1 95.69 163 SER A CA 1
ATOM 1324 C C . SER A 1 163 ? 3.316 16.938 10.359 1 95.69 163 SER A C 1
ATOM 1326 O O . SER A 1 163 ? 2.555 16.281 9.648 1 95.69 163 SER A O 1
ATOM 1328 N N . LEU A 1 164 ? 4.504 16.5 10.656 1 94.75 164 LEU A N 1
ATOM 1329 C CA . LEU A 1 164 ? 4.945 15.172 10.227 1 94.75 164 LEU A CA 1
ATOM 1330 C C . LEU A 1 164 ? 4.109 14.078 10.883 1 94.75 164 LEU A C 1
ATOM 1332 O O . LEU A 1 164 ? 4.012 12.969 10.359 1 94.75 164 LEU A O 1
ATOM 1336 N N . GLU A 1 165 ? 3.479 14.391 12.031 1 91.31 165 GLU A N 1
ATOM 1337 C CA . GLU A 1 165 ? 2.609 13.445 12.711 1 91.31 165 GLU A CA 1
ATOM 1338 C C . GLU A 1 165 ? 1.286 13.273 11.977 1 91.31 165 GLU A C 1
ATOM 1340 O O . GLU A 1 165 ? 0.616 12.25 12.117 1 91.31 165 GLU A O 1
ATOM 1345 N N . ASN A 1 166 ? 0.957 14.25 11.172 1 92.44 166 ASN A N 1
ATOM 1346 C CA . ASN A 1 166 ? -0.316 14.227 10.461 1 92.44 166 ASN A CA 1
ATOM 1347 C C . ASN A 1 166 ? -0.124 13.914 8.977 1 92.44 166 ASN A C 1
ATOM 1349 O O . ASN A 1 166 ? -1.048 14.078 8.18 1 92.44 166 ASN A O 1
ATOM 1353 N N . ILE A 1 167 ? 1.094 13.594 8.586 1 96.31 167 ILE A N 1
ATOM 1354 C CA . ILE A 1 167 ? 1.418 13.148 7.234 1 96.31 167 ILE A CA 1
ATOM 1355 C C . ILE A 1 167 ? 1.802 11.672 7.258 1 96.31 167 ILE A C 1
ATOM 1357 O O . ILE A 1 167 ? 2.738 11.281 7.957 1 96.31 167 ILE A O 1
ATOM 1361 N N . PHE A 1 168 ? 1.074 10.945 6.473 1 94.56 168 PHE A N 1
ATOM 1362 C CA . PHE A 1 168 ? 1.269 9.5 6.496 1 94.56 168 PHE A CA 1
ATOM 1363 C C . PHE A 1 168 ? 1.982 9.031 5.234 1 94.56 168 PHE A C 1
ATOM 1365 O O . PHE A 1 168 ? 1.909 9.688 4.191 1 94.56 168 PHE A O 1
ATOM 1372 N N . ILE A 1 169 ? 2.67 7.902 5.395 1 94.12 169 ILE A N 1
ATOM 1373 C CA . ILE A 1 169 ? 3.41 7.359 4.262 1 94.12 169 ILE A CA 1
ATOM 1374 C C . ILE A 1 169 ? 3.141 5.863 4.137 1 94.12 169 ILE A C 1
ATOM 1376 O O . ILE A 1 169 ? 3.088 5.148 5.141 1 94.12 169 ILE A O 1
ATOM 1380 N N . ASN A 1 170 ? 2.832 5.449 2.93 1 92.44 170 ASN A N 1
ATOM 1381 C CA . ASN A 1 170 ? 2.916 4.031 2.602 1 92.44 170 ASN A CA 1
ATOM 1382 C C . ASN A 1 170 ? 4.344 3.617 2.26 1 92.44 170 ASN A C 1
ATOM 1384 O O . ASN A 1 170 ? 4.852 3.949 1.186 1 92.44 170 ASN A O 1
ATOM 1388 N N . GLY A 1 171 ? 4.934 2.949 3.113 1 90.25 171 GLY A N 1
ATOM 1389 C CA . GLY A 1 171 ? 6.336 2.598 2.959 1 90.25 171 GLY A CA 1
ATOM 1390 C C . GLY A 1 171 ? 6.598 1.7 1.766 1 90.25 171 GLY A C 1
ATOM 1391 O O . GLY A 1 171 ? 7.723 1.642 1.261 1 90.25 171 GLY A O 1
ATOM 1392 N N . ASN A 1 172 ? 5.621 1.015 1.238 1 88.44 172 ASN A N 1
ATOM 1393 C CA . ASN A 1 172 ? 5.797 0.087 0.125 1 88.44 172 ASN A CA 1
ATOM 1394 C C . ASN A 1 172 ? 5.773 0.812 -1.218 1 88.44 172 ASN A C 1
ATOM 1396 O O . ASN A 1 172 ? 6.406 0.37 -2.178 1 88.44 172 ASN A O 1
ATOM 1400 N N . THR A 1 173 ? 5.098 1.899 -1.224 1 88.81 173 THR A N 1
ATOM 1401 C CA . THR A 1 173 ? 4.93 2.584 -2.502 1 88.81 173 THR A CA 1
ATOM 1402 C C . THR A 1 173 ? 5.621 3.943 -2.48 1 88.81 173 THR A C 1
ATOM 1404 O O . THR A 1 173 ? 5.875 4.531 -3.535 1 88.81 173 THR A O 1
ATOM 1407 N N . GLY A 1 174 ? 5.793 4.453 -1.256 1 91.94 174 GLY A N 1
ATOM 1408 C CA . GLY A 1 174 ? 6.344 5.793 -1.139 1 91.94 174 GLY A CA 1
ATOM 1409 C C . GLY A 1 174 ? 5.293 6.883 -1.226 1 91.94 174 GLY A C 1
ATOM 1410 O O . GLY A 1 174 ? 5.617 8.07 -1.188 1 91.94 174 GLY A O 1
ATOM 1411 N N . LYS A 1 175 ? 4.062 6.453 -1.316 1 94.25 175 LYS A N 1
ATOM 1412 C CA . LYS A 1 175 ? 2.975 7.426 -1.381 1 94.25 175 LYS A CA 1
ATOM 1413 C C . LYS A 1 175 ? 2.779 8.125 -0.038 1 94.25 175 LYS A C 1
ATOM 1415 O O . LYS A 1 175 ? 2.799 7.473 1.012 1 94.25 175 LYS A O 1
ATOM 1420 N N . VAL A 1 176 ? 2.615 9.453 -0.12 1 96.5 176 VAL A N 1
ATOM 1421 C CA . VAL A 1 176 ? 2.412 10.273 1.067 1 96.5 176 VAL A CA 1
ATOM 1422 C C . VAL A 1 176 ? 1.019 10.898 1.033 1 96.5 176 VAL A C 1
ATOM 1424 O O . VAL A 1 176 ? 0.559 11.344 -0.019 1 96.5 176 VAL A O 1
ATOM 1427 N N . LYS A 1 177 ? 0.356 10.906 2.201 1 96.62 177 LYS A N 1
ATOM 1428 C CA . LYS A 1 177 ? -0.964 11.531 2.262 1 96.62 177 LYS A CA 1
ATOM 1429 C C . LYS A 1 177 ? -1.097 12.422 3.492 1 96.62 177 LYS A C 1
ATOM 1431 O O . LYS A 1 177 ? -0.624 12.07 4.574 1 96.62 177 LYS A O 1
ATOM 1436 N N . LEU A 1 178 ? -1.689 13.539 3.266 1 96.62 178 LEU A N 1
ATOM 1437 C CA . LEU A 1 178 ? -2.078 14.406 4.371 1 96.62 178 LEU A CA 1
ATOM 1438 C C . LEU A 1 178 ? -3.33 13.875 5.062 1 96.62 178 LEU A C 1
ATOM 1440 O O . LEU A 1 178 ? -4.301 13.5 4.398 1 96.62 178 LEU A O 1
ATOM 1444 N N . GLY A 1 179 ? -3.26 13.758 6.352 1 92.69 179 GLY A N 1
ATOM 1445 C CA . GLY A 1 179 ? -4.406 13.344 7.148 1 92.69 179 GLY A CA 1
ATOM 1446 C C . GLY A 1 179 ? -4.734 14.32 8.266 1 92.69 179 GLY A C 1
ATOM 1447 O O . GLY A 1 179 ? -4.305 15.477 8.234 1 92.69 179 GLY A O 1
ATOM 1448 N N . GLU A 1 180 ? -5.68 13.945 9.125 1 88.38 180 GLU A N 1
ATOM 1449 C CA . GLU A 1 180 ? -6.082 14.664 10.32 1 88.38 180 GLU A CA 1
ATOM 1450 C C . GLU A 1 180 ? -6.594 16.062 9.984 1 88.38 180 GLU A C 1
ATOM 1452 O O . GLU A 1 180 ? -6.016 17.062 10.414 1 88.38 180 GLU A O 1
ATOM 1457 N N . PHE A 1 181 ? -7.68 16.172 9.461 1 90.69 181 PHE A N 1
ATOM 1458 C CA . PHE A 1 181 ? -8.281 17.406 9 1 90.69 181 PHE A CA 1
ATOM 1459 C C . PHE A 1 181 ? -9.195 18 10.062 1 90.69 181 PHE A C 1
ATOM 1461 O O . PHE A 1 181 ? -10.07 18.812 9.758 1 90.69 181 PHE A O 1
ATOM 1468 N N . GLY A 1 182 ? -8.992 17.688 11.281 1 85.38 182 GLY A N 1
ATOM 1469 C CA . GLY A 1 182 ? -9.828 18.141 12.375 1 85.38 182 GLY A CA 1
ATOM 1470 C C . GLY A 1 182 ? -9.82 19.656 12.539 1 85.38 182 GLY A C 1
ATOM 1471 O O . GLY A 1 182 ? -10.812 20.25 12.969 1 85.38 182 GLY A O 1
ATOM 1472 N N . ALA A 1 183 ? -8.766 20.281 12.188 1 87.44 183 ALA A N 1
ATOM 1473 C CA . ALA A 1 183 ? -8.641 21.734 12.375 1 87.44 183 ALA A CA 1
ATOM 1474 C C . ALA A 1 183 ? -8.859 22.469 11.062 1 87.44 183 ALA A C 1
ATOM 1476 O O . ALA A 1 183 ? -8.828 23.703 11.023 1 87.44 183 ALA A O 1
ATOM 1477 N N . ALA A 1 184 ? -9.141 21.75 10.031 1 91.25 184 ALA A N 1
ATOM 1478 C CA . ALA A 1 184 ? -9.234 22.359 8.711 1 91.25 184 ALA A CA 1
ATOM 1479 C C . ALA A 1 184 ? -10.438 23.281 8.617 1 91.25 184 ALA A C 1
ATOM 1481 O O . ALA A 1 184 ? -11.445 23.078 9.297 1 91.25 184 ALA A O 1
ATOM 1482 N N . ILE A 1 185 ? -10.273 24.312 7.766 1 89.12 185 ILE A N 1
ATOM 1483 C CA . ILE A 1 185 ? -11.367 25.266 7.609 1 89.12 185 ILE A CA 1
ATOM 1484 C C . ILE A 1 185 ? -11.414 25.766 6.168 1 89.12 185 ILE A C 1
ATOM 1486 O O . ILE A 1 185 ? -10.375 25.875 5.504 1 89.12 185 ILE A O 1
ATOM 1490 N N . LYS A 1 186 ? -12.578 26.094 5.734 1 90.5 186 LYS A N 1
ATOM 1491 C CA . LYS A 1 186 ? -12.773 26.828 4.492 1 90.5 186 LYS A CA 1
ATOM 1492 C C . LYS A 1 186 ? -12.648 28.344 4.723 1 90.5 186 LYS A C 1
ATOM 1494 O O . LYS A 1 186 ? -13.289 28.891 5.617 1 90.5 186 LYS A O 1
ATOM 1499 N N . LEU A 1 187 ? -11.805 28.953 3.982 1 90.25 187 LEU A N 1
ATOM 1500 C CA . LEU A 1 187 ? -11.586 30.375 4.137 1 90.25 187 LEU A CA 1
ATOM 1501 C C . LEU A 1 187 ? -12.594 31.172 3.318 1 90.25 187 LEU A C 1
ATOM 1503 O O . LEU A 1 187 ? -12.312 31.562 2.184 1 90.25 187 LEU A O 1
ATOM 1507 N N . GLU A 1 188 ? -13.625 31.406 3.984 1 87.25 188 GLU A N 1
ATOM 1508 C CA . GLU A 1 188 ? -14.641 32.219 3.324 1 87.25 188 GLU A CA 1
ATOM 1509 C C . GLU A 1 188 ? -14.219 33.688 3.262 1 87.25 188 GLU A C 1
ATOM 1511 O O . GLU A 1 188 ? -13.5 34.188 4.145 1 87.25 188 GLU A O 1
ATOM 1516 N N . GLU A 1 189 ? -14.625 34.281 2.162 1 80.5 189 GLU A N 1
ATOM 1517 C CA . GLU A 1 189 ? -14.32 35.688 2.033 1 80.5 189 GLU A CA 1
ATOM 1518 C C . GLU A 1 189 ? -14.859 36.5 3.217 1 80.5 189 GLU A C 1
ATOM 1520 O O . GLU A 1 189 ? -16.031 36.344 3.588 1 80.5 189 GLU A O 1
ATOM 1525 N N . GLY A 1 190 ? -14.055 37.219 3.848 1 71.94 190 GLY A N 1
ATOM 1526 C CA . GLY A 1 190 ? -14.469 38.062 4.949 1 71.94 190 GLY A CA 1
ATOM 1527 C C . GLY A 1 190 ? -14.555 37.344 6.273 1 71.94 190 GLY A C 1
ATOM 1528 O O . GLY A 1 190 ? -14.969 37.906 7.281 1 71.94 190 GLY A O 1
ATOM 1529 N N . ALA A 1 191 ? -14.266 36.094 6.207 1 68.25 191 ALA A N 1
ATOM 1530 C CA . ALA A 1 191 ? -14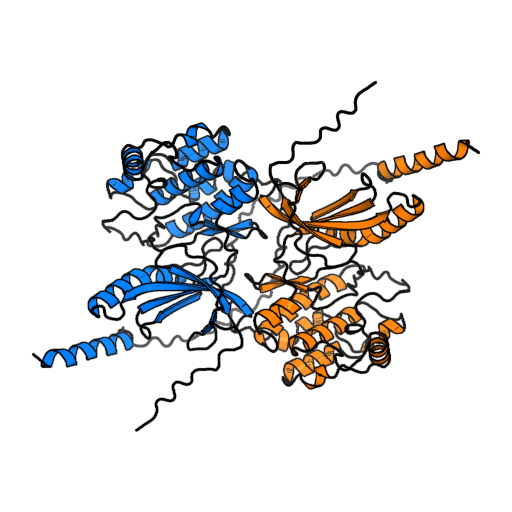.352 35.312 7.445 1 68.25 191 ALA A CA 1
ATOM 1531 C C . ALA A 1 191 ? -13.25 35.719 8.414 1 68.25 191 ALA A C 1
ATOM 1533 O O . ALA A 1 191 ? -12.117 36 8 1 68.25 191 ALA A O 1
ATOM 1534 N N . ASP A 1 192 ? -13.68 36.031 9.664 1 68.06 192 ASP A N 1
ATOM 1535 C CA . ASP A 1 192 ? -12.734 36.312 10.742 1 68.06 192 ASP A CA 1
ATOM 1536 C C . ASP A 1 192 ? -12.273 35.031 11.438 1 68.06 192 ASP A C 1
ATOM 1538 O O . ASP A 1 192 ? -13.094 34.312 12.016 1 68.06 192 ASP A O 1
ATOM 1542 N N . LEU A 1 193 ? -10.984 34.75 11.188 1 70.75 193 LEU A N 1
ATOM 1543 C CA . LEU A 1 193 ? -10.453 33.594 11.906 1 70.75 193 LEU A CA 1
ATOM 1544 C C . LEU A 1 193 ? -10.273 33.906 13.391 1 70.75 193 LEU A C 1
ATOM 1546 O O . LEU A 1 193 ? -9.68 34.938 13.742 1 70.75 193 LEU A O 1
ATOM 1550 N N . GLN A 1 194 ? -10.977 33.281 14.297 1 69.56 194 GLN A N 1
ATOM 1551 C CA . GLN A 1 194 ? -11.016 33.656 15.695 1 69.56 194 GLN A CA 1
ATOM 1552 C C . GLN A 1 194 ? -10.211 32.719 16.562 1 69.56 194 GLN A C 1
ATOM 1554 O O . GLN A 1 194 ? -10.008 32.969 17.75 1 69.56 194 GLN A O 1
ATOM 1559 N N . GLU A 1 195 ? -9.719 31.719 16.031 1 77.5 195 GLU A N 1
ATOM 1560 C CA . GLU A 1 195 ? -9.023 30.734 16.859 1 77.5 195 GLU A C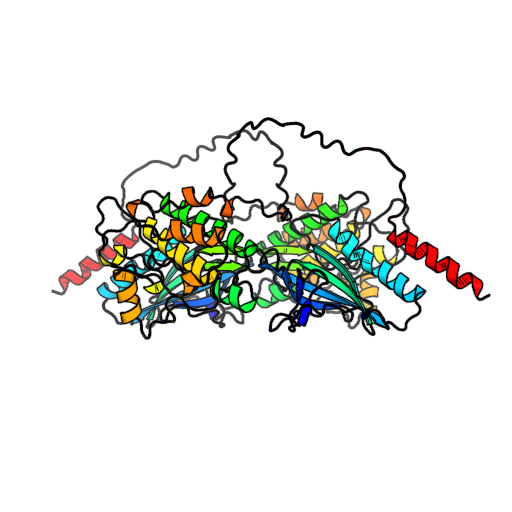A 1
ATOM 1561 C C . GLU A 1 195 ? -7.828 30.125 16.125 1 77.5 195 GLU A C 1
ATOM 1563 O O . GLU A 1 195 ? -7.777 30.156 14.891 1 77.5 195 GLU A O 1
ATOM 1568 N N . PHE A 1 196 ? -6.781 29.953 16.953 1 75.31 196 PHE A N 1
ATOM 1569 C CA . PHE A 1 196 ? -5.691 29.203 16.344 1 75.31 196 PHE A CA 1
ATOM 1570 C C . PHE A 1 196 ? -5.754 27.734 16.766 1 75.31 196 PHE A C 1
ATOM 1572 O O . PHE A 1 196 ? -6.34 27.406 17.797 1 75.31 196 PHE A O 1
ATOM 1579 N N . ALA A 1 197 ? -5.465 26.844 15.875 1 79.38 197 ALA A N 1
ATOM 1580 C CA . ALA A 1 197 ? -5.484 25.391 16.031 1 79.38 197 ALA A CA 1
ATOM 1581 C C . ALA A 1 197 ? -4.184 24.766 15.539 1 79.38 197 ALA A C 1
ATOM 1583 O O . ALA A 1 197 ? -3.484 25.359 14.703 1 79.38 197 ALA A O 1
ATOM 1584 N N . GLY A 1 198 ? -3.816 23.625 16.203 1 83.75 198 GLY A N 1
ATOM 1585 C CA . GLY A 1 198 ? -2.641 22.875 15.781 1 83.75 198 GLY A CA 1
ATOM 1586 C C . GLY A 1 198 ? -1.51 22.938 16.797 1 83.75 198 GLY A C 1
ATOM 1587 O O . GLY A 1 198 ? -1.678 23.469 17.891 1 83.75 198 GLY A O 1
ATOM 1588 N N . ALA A 1 199 ? -0.44 22.391 16.328 1 88.81 199 ALA A N 1
ATOM 1589 C CA . ALA A 1 199 ? 0.741 22.359 17.188 1 88.81 199 ALA A CA 1
ATOM 1590 C C . ALA A 1 199 ? 1.551 23.641 17.047 1 88.81 199 ALA A C 1
ATOM 1592 O O . ALA A 1 199 ? 1.982 24 15.953 1 88.81 199 ALA A O 1
ATOM 1593 N N . PRO A 1 200 ? 1.792 24.328 18.156 1 92.12 200 PRO A N 1
ATOM 1594 C CA . PRO A 1 200 ? 2.455 25.641 18.125 1 92.12 200 PRO A CA 1
ATOM 1595 C C . PRO A 1 200 ? 3.82 25.578 17.438 1 92.12 200 PRO A C 1
ATOM 1597 O O . PRO A 1 200 ? 4.23 26.547 16.781 1 92.12 200 PRO A O 1
ATOM 1600 N N . GLU A 1 201 ? 4.496 24.484 17.547 1 94.44 201 GLU A N 1
ATOM 1601 C CA . GLU A 1 201 ? 5.855 24.375 17.031 1 94.44 201 GLU A CA 1
ATOM 1602 C C . GLU A 1 201 ? 5.867 24.484 15.5 1 94.44 201 GLU A C 1
ATOM 1604 O O . GLU A 1 201 ? 6.906 24.781 14.906 1 94.44 201 GLU A O 1
ATOM 1609 N N . TYR A 1 202 ? 4.715 24.312 14.875 1 95.94 202 TYR A N 1
ATOM 1610 C CA . TYR A 1 202 ? 4.652 24.359 13.422 1 95.94 202 TYR A CA 1
ATOM 1611 C C . TYR A 1 202 ? 3.973 25.641 12.945 1 95.94 202 TYR A C 1
ATOM 1613 O O . TYR A 1 202 ? 3.93 25.906 11.742 1 95.94 202 TYR A O 1
ATOM 1621 N N . MET A 1 203 ? 3.541 26.484 13.828 1 95.56 203 MET A N 1
ATOM 1622 C CA . MET A 1 203 ? 2.652 27.594 13.484 1 95.56 203 MET A CA 1
ATOM 1623 C C . MET A 1 203 ? 3.445 28.781 12.953 1 95.56 203 MET A C 1
ATOM 1625 O O . MET A 1 203 ? 4.531 29.078 13.453 1 95.56 203 MET A O 1
ATOM 1629 N N . ALA A 1 204 ? 2.83 29.438 12.023 1 96.81 204 ALA A N 1
ATOM 1630 C CA . ALA A 1 204 ? 3.35 30.734 11.602 1 96.81 204 ALA A CA 1
ATOM 1631 C C . ALA A 1 204 ? 3.078 31.812 12.648 1 96.81 204 ALA A C 1
ATOM 1633 O O . ALA A 1 204 ? 2.025 31.812 13.289 1 96.81 204 ALA A O 1
ATOM 1634 N N . PRO A 1 205 ? 3.967 32.75 12.742 1 95.81 205 PRO A N 1
ATOM 1635 C CA . PRO A 1 205 ? 3.793 33.812 13.758 1 95.81 205 PRO A CA 1
ATOM 1636 C C . PRO A 1 205 ? 2.496 34.594 13.578 1 95.81 205 PRO A C 1
ATOM 1638 O O . PRO A 1 205 ? 1.861 34.969 14.562 1 95.81 205 PRO A O 1
ATOM 1641 N N . GLU A 1 206 ? 2.051 34.844 12.367 1 94.56 206 GLU A N 1
ATOM 1642 C CA . GLU A 1 206 ? 0.887 35.688 12.094 1 94.56 206 GLU A CA 1
ATOM 1643 C C . GLU A 1 206 ? -0.396 35.031 12.594 1 94.56 206 GLU A C 1
ATOM 1645 O O . GLU A 1 206 ? -1.428 35.688 12.727 1 94.56 206 GLU A O 1
ATOM 1650 N N . ILE A 1 207 ? -0.349 33.688 12.875 1 93.44 207 ILE A N 1
ATOM 1651 C CA . ILE A 1 207 ? -1.516 33 13.406 1 93.44 207 ILE A CA 1
ATOM 1652 C C . ILE A 1 207 ? -1.895 33.562 14.766 1 93.44 207 ILE A C 1
ATOM 1654 O O . ILE A 1 207 ? -3.078 33.688 15.094 1 93.44 207 ILE A O 1
ATOM 1658 N N . PHE A 1 208 ? -0.937 34.031 15.539 1 90.25 208 PHE A N 1
ATOM 1659 C CA . PHE A 1 208 ? -1.173 34.562 16.875 1 90.25 208 PHE A CA 1
ATOM 1660 C C . PHE A 1 208 ? -1.77 35.969 16.781 1 90.25 208 PHE A C 1
ATOM 1662 O O . PHE A 1 208 ? -2.299 36.5 17.766 1 90.25 208 PHE A O 1
ATOM 1669 N N . GLN A 1 209 ? -1.707 36.562 15.648 1 87.81 209 GLN A N 1
ATOM 1670 C CA . GLN A 1 209 ? -2.324 37.875 15.406 1 87.81 209 GLN A CA 1
ATOM 1671 C C . GLN A 1 209 ? -3.723 37.719 14.812 1 87.81 209 GLN A C 1
ATOM 1673 O O . GLN A 1 209 ? -4.422 38.688 14.594 1 87.81 209 GLN A O 1
ATOM 1678 N N . LEU A 1 210 ? -4.066 36.469 14.508 1 87.5 210 LEU A N 1
ATOM 1679 C CA . LEU A 1 210 ? -5.367 36.094 13.961 1 87.5 210 LEU A CA 1
ATOM 1680 C C . LEU A 1 210 ? -5.609 36.781 12.617 1 87.5 210 LEU A C 1
ATOM 1682 O O . LEU A 1 210 ? -6.75 37.094 12.273 1 87.5 210 LEU A O 1
ATOM 1686 N N . ASP A 1 211 ? -4.586 37.188 11.961 1 87.69 211 ASP A N 1
ATOM 1687 C CA . ASP A 1 211 ? -4.613 37.75 10.617 1 87.69 211 ASP A CA 1
ATOM 1688 C C . ASP A 1 211 ? -3.75 36.938 9.656 1 87.69 211 ASP A C 1
ATOM 1690 O O . ASP A 1 211 ? -2.619 37.312 9.352 1 87.69 211 ASP A O 1
ATOM 1694 N N . TYR A 1 212 ? -4.34 35.812 9.297 1 90.62 212 TYR A N 1
ATOM 1695 C CA . TYR A 1 212 ? -3.562 34.875 8.469 1 90.62 212 TYR A CA 1
ATOM 1696 C C . TYR A 1 212 ? -4.438 34.25 7.395 1 90.62 212 TYR A C 1
ATOM 1698 O O . TYR A 1 212 ? -5.66 34.406 7.402 1 90.62 212 TYR A O 1
ATOM 1706 N N . ASN A 1 213 ? -3.844 33.75 6.402 1 91.81 213 ASN A N 1
ATOM 1707 C CA . ASN A 1 213 ? -4.508 33.031 5.316 1 91.81 213 ASN A CA 1
ATOM 1708 C C . ASN A 1 213 ? -3.883 31.641 5.086 1 91.81 213 ASN A C 1
ATOM 1710 O O . ASN A 1 213 ? -3.139 31.141 5.934 1 91.81 213 ASN A O 1
ATOM 1714 N N . GLN A 1 214 ? -4.172 31.047 3.957 1 93.38 214 GLN A N 1
ATOM 1715 C CA . GLN A 1 214 ? -3.82 29.656 3.707 1 93.38 214 GLN A CA 1
ATOM 1716 C C . GLN A 1 214 ? -2.307 29.469 3.629 1 93.38 214 GLN A C 1
ATOM 1718 O O . GLN A 1 214 ? -1.8 28.359 3.797 1 93.38 214 GLN A O 1
ATOM 1723 N N . LYS A 1 215 ? -1.554 30.547 3.439 1 96.25 215 LYS A N 1
ATOM 1724 C CA . LYS A 1 215 ? -0.1 30.453 3.33 1 96.25 215 LYS A CA 1
ATOM 1725 C C . LYS A 1 215 ? 0.529 30.078 4.672 1 96.25 215 LYS A C 1
ATOM 1727 O O . LYS A 1 215 ? 1.701 29.703 4.727 1 96.25 215 LYS A O 1
ATOM 1732 N N . ALA A 1 216 ? -0.289 30.203 5.742 1 96.5 216 ALA A N 1
ATOM 1733 C CA . ALA A 1 216 ? 0.184 29.719 7.039 1 96.5 216 ALA A CA 1
ATOM 1734 C C . ALA A 1 216 ? 0.5 28.234 6.992 1 96.5 216 ALA A C 1
ATOM 1736 O O . ALA A 1 216 ? 1.406 27.75 7.684 1 96.5 216 ALA A O 1
ATOM 1737 N N . ASP A 1 217 ? -0.2 27.453 6.156 1 98.25 217 ASP A N 1
ATOM 1738 C CA . ASP A 1 217 ? 0.084 26.031 5.953 1 98.25 217 ASP A CA 1
ATOM 1739 C C . ASP A 1 217 ? 1.471 25.828 5.348 1 98.25 217 ASP A C 1
ATOM 1741 O O . ASP A 1 217 ? 2.146 24.844 5.645 1 98.25 217 ASP A O 1
ATOM 1745 N N . ILE A 1 218 ? 1.862 26.781 4.523 1 98.81 218 ILE A N 1
ATOM 1746 C CA . ILE A 1 218 ? 3.168 26.703 3.877 1 98.81 218 ILE A CA 1
ATOM 1747 C C . ILE A 1 218 ? 4.27 26.875 4.918 1 98.81 218 ILE A C 1
ATOM 1749 O O . ILE A 1 218 ? 5.309 26.219 4.855 1 98.81 218 ILE A O 1
ATOM 1753 N N . TYR A 1 219 ? 4.012 27.781 5.801 1 98.56 219 TYR A N 1
ATOM 1754 C CA . TYR A 1 219 ? 4.949 27.938 6.906 1 98.56 219 TYR A CA 1
ATOM 1755 C C . TYR A 1 219 ? 5.105 26.625 7.68 1 98.56 219 TYR A C 1
ATOM 1757 O O . TYR A 1 219 ? 6.227 26.172 7.922 1 98.56 219 TYR A O 1
ATOM 1765 N N . SER A 1 220 ? 3.98 26.031 8.062 1 98.38 220 SER A N 1
ATOM 1766 C CA . SER A 1 220 ? 3.998 24.75 8.781 1 98.38 220 SER A CA 1
ATOM 1767 C C . SER A 1 220 ? 4.734 23.688 7.98 1 98.38 220 SER A C 1
ATOM 1769 O O . SER A 1 220 ? 5.488 22.891 8.547 1 98.38 220 SER A O 1
ATOM 1771 N N . PHE A 1 221 ? 4.52 23.75 6.68 1 98.69 221 PHE A N 1
ATOM 1772 C CA . PHE A 1 221 ? 5.215 22.828 5.785 1 98.69 221 PHE A CA 1
ATOM 1773 C C . PHE A 1 221 ? 6.723 23.047 5.852 1 98.69 221 PHE A C 1
ATOM 1775 O O . PHE A 1 221 ? 7.492 22.094 5.926 1 98.69 221 PHE A O 1
ATOM 1782 N N . GLY A 1 222 ? 7.145 24.219 5.801 1 98.56 222 GLY A N 1
ATOM 1783 C CA . GLY A 1 222 ? 8.562 24.516 5.965 1 98.56 222 GLY A CA 1
ATOM 1784 C C . GLY A 1 222 ? 9.141 23.953 7.246 1 98.56 222 GLY A C 1
ATOM 1785 O O . GLY A 1 222 ? 10.258 23.438 7.25 1 98.56 222 GLY A O 1
ATOM 1786 N N . MET A 1 223 ? 8.406 24.078 8.32 1 98 223 MET A N 1
ATOM 1787 C CA . MET A 1 223 ? 8.828 23.516 9.602 1 98 223 MET A CA 1
ATOM 1788 C C . MET A 1 223 ? 8.969 22 9.508 1 98 223 MET A C 1
ATOM 1790 O O . MET A 1 223 ? 9.867 21.422 10.117 1 98 223 MET A O 1
ATOM 1794 N N . CYS A 1 224 ? 8.086 21.328 8.789 1 98 224 CYS A N 1
ATOM 1795 C CA . CYS A 1 224 ? 8.195 19.891 8.562 1 98 224 CYS A CA 1
ATOM 1796 C C . CYS A 1 224 ? 9.508 19.562 7.867 1 98 224 CYS A C 1
ATOM 1798 O O . CYS A 1 224 ? 10.148 18.562 8.203 1 98 224 CYS A O 1
ATOM 1800 N N . VAL A 1 225 ? 9.867 20.406 6.891 1 98.06 225 VAL A N 1
ATOM 1801 C CA . VAL A 1 225 ? 11.102 20.141 6.156 1 98.06 225 VAL A CA 1
ATOM 1802 C C . VAL A 1 225 ? 12.297 20.219 7.105 1 98.06 225 VAL A C 1
ATOM 1804 O O . VAL A 1 225 ? 13.211 19.391 7.027 1 98.06 225 VAL A O 1
ATOM 1807 N N . ILE A 1 226 ? 12.273 21.156 8.023 1 97.44 226 ILE A N 1
ATOM 1808 C CA . ILE A 1 226 ? 13.328 21.234 9.039 1 97.44 226 ILE A CA 1
ATOM 1809 C C . ILE A 1 226 ? 13.391 19.922 9.812 1 97.44 226 ILE A C 1
ATOM 1811 O O . ILE A 1 226 ? 14.469 19.359 10.016 1 97.44 226 ILE A O 1
ATOM 1815 N N . GLN A 1 227 ? 12.281 19.453 10.148 1 95.5 227 GLN A N 1
ATOM 1816 C CA . GLN A 1 227 ? 12.203 18.234 10.945 1 95.5 227 GLN A CA 1
ATOM 1817 C C . GLN A 1 227 ? 12.695 17.031 10.148 1 95.5 227 GLN A C 1
ATOM 1819 O O . GLN A 1 227 ? 13.266 16.094 10.719 1 95.5 227 GLN A O 1
ATOM 1824 N N . MET A 1 228 ? 12.469 17.047 8.875 1 95.81 228 MET A N 1
ATOM 1825 C CA . MET A 1 228 ? 12.953 15.953 8.023 1 95.81 228 MET A CA 1
ATOM 1826 C C . MET A 1 228 ? 14.477 15.953 7.941 1 95.81 228 MET A C 1
ATOM 1828 O O . MET A 1 228 ? 15.086 14.93 7.652 1 95.81 228 MET A O 1
ATOM 1832 N N . MET A 1 229 ? 15.07 17.109 8.25 1 95.06 229 MET A N 1
ATOM 1833 C CA . MET A 1 229 ? 16.516 17.281 8.117 1 95.06 229 MET A CA 1
ATOM 1834 C C . MET A 1 229 ? 17.203 17.078 9.461 1 95.06 229 MET A C 1
ATOM 1836 O O . MET A 1 229 ? 18.438 16.969 9.523 1 95.06 229 MET A O 1
ATOM 1840 N N . SER A 1 230 ? 16.375 17.016 10.461 1 89.88 230 SER A N 1
ATOM 1841 C CA . SER A 1 230 ? 16.953 16.938 11.797 1 89.88 230 SER A CA 1
ATOM 1842 C C . SER A 1 230 ? 16.266 15.852 12.633 1 89.88 230 SER A C 1
ATOM 1844 O O . SER A 1 230 ? 15.047 15.703 12.586 1 89.88 230 SER A O 1
ATOM 1846 N N . ARG A 1 231 ? 16.969 15.078 13.398 1 87.12 231 ARG A N 1
ATOM 1847 C CA . ARG A 1 231 ? 16.406 14.039 14.258 1 87.12 231 ARG A CA 1
ATOM 1848 C C . ARG A 1 231 ? 15.734 14.648 15.484 1 87.12 231 ARG A C 1
ATOM 1850 O O . ARG A 1 231 ? 14.836 14.039 16.062 1 87.12 231 ARG A O 1
ATOM 1857 N N . ASP A 1 232 ? 16.141 15.867 15.75 1 85.75 232 ASP A N 1
ATOM 1858 C CA . ASP A 1 232 ? 15.586 16.531 16.922 1 85.75 232 ASP A CA 1
ATOM 1859 C C . ASP A 1 232 ? 14.188 17.078 16.656 1 85.75 232 ASP A C 1
ATOM 1861 O O . ASP A 1 232 ? 13.875 17.438 15.523 1 85.75 232 ASP A O 1
ATOM 1865 N N . LYS A 1 233 ? 13.469 17.125 17.734 1 88.12 233 LYS A N 1
ATOM 1866 C CA . LYS A 1 233 ? 12.18 17.812 17.641 1 88.12 233 LYS A CA 1
ATOM 1867 C C . LYS A 1 233 ? 12.367 19.312 17.422 1 88.12 233 LYS A C 1
ATOM 1869 O O . LYS A 1 233 ? 13.344 19.891 17.891 1 88.12 233 LYS A O 1
ATOM 1874 N N . ILE A 1 234 ? 11.43 19.875 16.734 1 93.12 234 ILE A N 1
ATOM 1875 C CA . ILE A 1 234 ? 11.469 21.312 16.531 1 93.12 234 ILE A CA 1
ATOM 1876 C C . ILE A 1 234 ? 11.32 22.031 17.875 1 93.12 234 ILE A C 1
ATOM 1878 O O . ILE A 1 234 ? 10.453 21.688 18.672 1 93.12 234 ILE A O 1
ATOM 1882 N N . TYR A 1 235 ? 12.234 22.953 18.203 1 96.25 235 TYR A N 1
ATOM 1883 C CA . TYR A 1 235 ? 12.281 23.75 19.422 1 96.25 235 TYR A CA 1
ATOM 1884 C C . TYR A 1 235 ? 12.609 22.891 20.625 1 96.25 235 TYR A C 1
ATOM 1886 O O . TYR A 1 235 ? 12.07 23.094 21.719 1 96.25 235 TYR A O 1
ATOM 1894 N N . SER A 1 236 ? 13.359 21.859 20.375 1 93.75 236 SER A N 1
ATOM 1895 C CA . SER A 1 236 ? 13.773 21 21.484 1 93.75 236 SER A CA 1
ATOM 1896 C C . SER A 1 236 ? 14.547 21.766 22.531 1 93.75 236 SER A C 1
ATOM 1898 O O . SER A 1 236 ? 14.688 21.312 23.672 1 93.75 236 SER A O 1
ATOM 1900 N N . GLU A 1 237 ? 15.016 22.922 22.234 1 94.62 237 GLU A N 1
ATOM 1901 C CA . GLU A 1 237 ? 15.742 23.781 23.156 1 94.62 237 GLU A CA 1
ATOM 1902 C C . GLU A 1 237 ? 14.797 24.438 24.172 1 94.62 237 GLU A C 1
ATOM 1904 O O . GLU A 1 237 ? 15.242 24.984 25.172 1 94.62 237 GLU A O 1
ATOM 1909 N N . CYS A 1 238 ? 13.547 24.438 23.844 1 95.06 238 CYS A N 1
ATOM 1910 C CA . CYS A 1 238 ? 12.562 25.016 24.75 1 95.06 238 CYS A CA 1
ATOM 1911 C C . CYS A 1 238 ? 12.172 24.016 25.844 1 95.06 238 CYS A C 1
ATOM 1913 O O . CYS A 1 238 ? 12.133 22.812 25.594 1 95.06 238 CYS A O 1
ATOM 1915 N N . ARG A 1 239 ? 11.836 24.5 27 1 91.44 239 ARG A N 1
ATOM 1916 C CA . ARG A 1 239 ? 11.547 23.656 28.156 1 91.44 239 ARG A CA 1
ATOM 1917 C C . ARG A 1 239 ? 10.086 23.234 28.172 1 91.44 239 ARG A C 1
ATOM 1919 O O . ARG A 1 239 ? 9.75 22.172 28.719 1 91.44 239 ARG A O 1
ATOM 1926 N N . ASN A 1 240 ? 9.227 24.094 27.625 1 91.88 240 ASN A N 1
ATOM 1927 C CA . ASN A 1 240 ? 7.797 23.812 27.656 1 91.88 240 ASN A CA 1
ATOM 1928 C C . ASN A 1 240 ? 7.062 24.5 26.5 1 91.88 240 ASN A C 1
ATOM 1930 O O . ASN A 1 240 ? 7.676 25.219 25.719 1 91.88 240 ASN A O 1
ATOM 1934 N N . ARG A 1 241 ? 5.762 24.266 26.469 1 91.31 241 ARG A N 1
ATOM 1935 C CA . ARG A 1 241 ? 4.918 24.734 25.375 1 91.31 241 ARG A CA 1
ATOM 1936 C C . ARG A 1 241 ? 4.809 26.25 25.375 1 91.31 241 ARG A C 1
ATOM 1938 O O . ARG A 1 241 ? 4.734 26.875 24.328 1 91.31 241 ARG A O 1
ATOM 1945 N N . VAL A 1 242 ? 4.777 26.875 26.531 1 93.25 242 VAL A N 1
ATOM 1946 C CA . VAL A 1 242 ? 4.648 28.312 26.656 1 93.25 242 VAL A CA 1
ATOM 1947 C C . VAL A 1 242 ? 5.863 29 26.031 1 93.25 242 VAL A C 1
ATOM 1949 O O . VAL A 1 242 ? 5.73 30 25.328 1 93.25 242 VAL A O 1
ATOM 1952 N N . GLU A 1 243 ? 6.988 28.406 26.328 1 95.88 243 GLU A N 1
ATOM 1953 C CA . GLU A 1 243 ? 8.219 28.938 25.75 1 95.88 243 GLU A CA 1
ATOM 1954 C C . GLU A 1 243 ? 8.211 28.797 24.234 1 95.88 243 GLU A C 1
ATOM 1956 O O . GLU A 1 243 ? 8.648 29.703 23.516 1 95.88 243 GLU A O 1
ATOM 1961 N N . ILE A 1 244 ? 7.75 27.688 23.75 1 95.94 244 ILE A N 1
ATOM 1962 C CA . ILE A 1 244 ? 7.66 27.469 22.312 1 95.94 244 ILE A CA 1
ATOM 1963 C C . ILE A 1 244 ? 6.746 28.516 21.672 1 95.94 244 ILE A C 1
ATOM 1965 O O . ILE A 1 244 ? 7.129 29.188 20.719 1 95.94 244 ILE A O 1
ATOM 1969 N N . GLN A 1 245 ? 5.602 28.719 22.297 1 94.75 245 GLN A N 1
ATOM 1970 C CA . GLN A 1 245 ? 4.629 29.672 21.781 1 94.75 245 GLN A CA 1
ATOM 1971 C C . GLN A 1 245 ? 5.207 31.078 21.75 1 94.75 245 GLN A C 1
ATOM 1973 O O . GLN A 1 245 ? 5.023 31.812 20.766 1 94.75 245 GLN A O 1
ATOM 1978 N N . SER A 1 246 ? 5.879 31.391 22.766 1 96.12 246 SER A N 1
ATOM 1979 C CA . SER A 1 246 ? 6.484 32.719 22.859 1 96.12 246 SER A CA 1
ATOM 1980 C C . SER A 1 246 ? 7.512 32.938 21.75 1 96.12 246 SER A C 1
ATOM 1982 O O . SER A 1 246 ? 7.52 33.969 21.094 1 96.12 246 SER A O 1
ATOM 1984 N N . ARG A 1 247 ? 8.312 31.969 21.531 1 96.62 247 ARG A N 1
ATOM 1985 C CA . ARG A 1 247 ? 9.336 32.062 20.5 1 96.62 247 ARG A CA 1
ATOM 1986 C C . ARG A 1 247 ? 8.695 32.156 19.109 1 96.62 247 ARG A C 1
ATOM 1988 O O . ARG A 1 247 ? 9.094 33 18.297 1 96.62 247 ARG A O 1
ATOM 1995 N N . VAL A 1 248 ? 7.719 31.375 18.906 1 96.12 248 VAL A N 1
ATOM 1996 C CA . VAL A 1 248 ? 7.031 31.375 17.609 1 96.12 248 VAL A CA 1
ATOM 1997 C C . VAL A 1 248 ? 6.367 32.719 17.375 1 96.12 248 VAL A C 1
ATOM 1999 O O . VAL A 1 248 ? 6.484 33.312 16.297 1 96.12 248 VAL A O 1
ATOM 2002 N N . GLN A 1 249 ? 5.695 33.281 18.375 1 94.44 249 GLN A N 1
ATOM 2003 C CA . GLN A 1 249 ? 5.012 34.562 18.266 1 94.44 249 GLN A CA 1
ATOM 2004 C C . GLN A 1 249 ? 5.988 35.688 17.906 1 94.44 249 GLN A C 1
ATOM 2006 O O . GLN A 1 249 ? 5.637 36.594 17.172 1 94.44 249 GLN A O 1
ATOM 2011 N N . ARG A 1 250 ? 7.172 35.562 18.406 1 95.31 250 ARG A N 1
ATOM 2012 C CA . ARG A 1 250 ? 8.188 36.562 18.188 1 95.31 250 ARG A CA 1
ATOM 2013 C C . ARG A 1 250 ? 8.914 36.344 16.859 1 95.31 250 ARG A C 1
ATOM 2015 O O . ARG A 1 250 ? 9.781 37.125 16.469 1 95.31 250 ARG A O 1
ATOM 2022 N N . GLY A 1 251 ? 8.68 35.25 16.25 1 94.81 251 GLY A N 1
ATOM 2023 C CA . GLY A 1 251 ? 9.289 34.938 14.969 1 94.81 251 GLY A CA 1
ATOM 2024 C C . GLY A 1 251 ? 10.656 34.281 15.094 1 94.81 251 GLY A C 1
ATOM 2025 O O . GLY A 1 251 ? 11.438 34.281 14.141 1 94.81 251 GLY A O 1
ATOM 2026 N N . VAL A 1 252 ? 10.969 33.781 16.281 1 96.75 252 VAL A N 1
ATOM 2027 C CA . VAL A 1 252 ? 12.258 33.125 16.5 1 96.75 252 VAL A CA 1
ATOM 2028 C C . VAL A 1 252 ? 12.219 31.719 15.945 1 96.75 252 VAL A C 1
ATOM 2030 O O . VAL A 1 252 ? 11.383 30.906 16.359 1 96.75 252 VAL A O 1
ATOM 2033 N N . LYS A 1 253 ? 13.109 31.438 15.039 1 96.69 253 LYS A N 1
ATOM 2034 C CA . LYS A 1 253 ? 13.172 30.125 14.422 1 96.69 253 LYS A CA 1
ATOM 2035 C C . LYS A 1 253 ? 13.836 29.109 15.344 1 96.69 253 LYS A C 1
ATOM 2037 O O . LYS A 1 253 ? 14.633 29.484 16.203 1 96.69 253 LYS A O 1
ATOM 2042 N N . PRO A 1 254 ? 13.531 27.812 15.211 1 97.06 254 PRO A N 1
ATOM 2043 C CA . PRO A 1 254 ? 14.141 26.781 16.062 1 97.06 254 PRO A CA 1
ATOM 2044 C C . PRO A 1 254 ? 15.633 26.594 15.766 1 97.06 254 PRO A C 1
ATOM 2046 O O . PRO A 1 254 ? 16.078 26.828 14.641 1 97.06 254 PRO A O 1
ATOM 2049 N N . ASP A 1 255 ? 16.359 26.062 16.734 1 95.88 255 ASP A N 1
ATOM 2050 C CA . ASP A 1 255 ? 17.781 25.797 16.609 1 95.88 255 ASP A CA 1
ATOM 2051 C C . ASP A 1 255 ? 18.047 24.734 15.539 1 95.88 255 ASP A C 1
ATOM 2053 O O . ASP A 1 255 ? 19.109 24.719 14.906 1 95.88 255 ASP A O 1
ATOM 2057 N N . ALA A 1 256 ? 17.109 23.906 15.336 1 95.44 256 ALA A N 1
ATOM 2058 C CA . ALA A 1 256 ? 17.234 22.828 14.359 1 95.44 256 ALA A CA 1
ATOM 2059 C C . ALA A 1 256 ? 17.5 23.375 12.961 1 95.44 256 ALA A C 1
ATOM 2061 O O . ALA A 1 256 ? 18.125 22.703 12.133 1 95.44 256 ALA A O 1
ATOM 2062 N N . LEU A 1 257 ? 17.047 24.578 12.688 1 96.06 257 LEU A N 1
ATOM 2063 C CA . LEU A 1 257 ? 17.266 25.203 11.391 1 96.06 257 LEU A CA 1
ATOM 2064 C C . LEU A 1 257 ? 18.75 25.359 11.102 1 96.06 257 LEU A C 1
ATOM 2066 O O . LEU A 1 257 ? 19.188 25.188 9.961 1 96.06 257 LEU A O 1
ATOM 2070 N N . GLU A 1 258 ? 19.516 25.594 12.102 1 93.44 258 GLU A N 1
ATOM 2071 C CA . GLU A 1 258 ? 20.953 25.797 11.945 1 93.44 258 GLU A CA 1
ATOM 2072 C C . GLU A 1 258 ? 21.656 24.5 11.578 1 93.44 258 GLU A C 1
ATOM 2074 O O . GLU A 1 258 ? 22.766 24.531 11.047 1 93.44 258 GLU A O 1
ATOM 2079 N N . ARG A 1 259 ? 21.062 23.422 11.805 1 91.81 259 ARG A N 1
ATOM 2080 C CA . ARG A 1 259 ? 21.688 22.125 11.547 1 91.81 259 ARG A CA 1
ATOM 2081 C C . ARG A 1 259 ? 21.453 21.688 10.102 1 91.81 259 ARG A C 1
ATOM 2083 O O . ARG A 1 259 ? 22.047 20.719 9.641 1 91.81 259 ARG A O 1
ATOM 2090 N N . VAL A 1 260 ? 20.594 22.391 9.445 1 95.19 260 VAL A N 1
ATOM 2091 C CA . VAL A 1 260 ? 20.375 22.109 8.031 1 95.19 260 VAL A CA 1
ATOM 2092 C C . VAL A 1 260 ? 21.562 22.641 7.215 1 95.19 260 VAL A C 1
ATOM 2094 O O . VAL A 1 260 ? 21.656 23.844 6.969 1 95.19 260 VAL A O 1
ATOM 2097 N N . THR A 1 261 ? 22.422 21.719 6.766 1 93.06 261 THR A N 1
ATOM 2098 C CA . THR A 1 261 ? 23.672 22.109 6.125 1 93.06 261 THR A CA 1
ATOM 2099 C C . THR A 1 261 ? 23.516 22.125 4.605 1 93.06 261 THR A C 1
ATOM 2101 O O . THR A 1 261 ? 24.281 22.781 3.904 1 93.06 261 THR A O 1
ATOM 2104 N N . ASP A 1 262 ? 22.562 21.359 4.098 1 94.81 262 ASP A N 1
ATOM 2105 C CA . ASP A 1 262 ? 22.328 21.375 2.656 1 94.81 262 ASP A CA 1
ATOM 2106 C C . ASP A 1 262 ? 21.812 22.734 2.205 1 94.81 262 ASP A C 1
ATOM 2108 O O . ASP A 1 262 ? 20.703 23.141 2.584 1 94.81 262 ASP A O 1
ATOM 2112 N N . THR A 1 263 ? 22.5 23.406 1.349 1 95.12 263 THR A N 1
ATOM 2113 C CA . THR A 1 263 ? 22.219 24.797 0.987 1 95.12 263 THR A CA 1
ATOM 2114 C C . THR A 1 263 ? 20.922 24.906 0.2 1 95.12 263 THR A C 1
ATOM 2116 O O . THR A 1 263 ? 20.156 25.859 0.373 1 95.12 263 THR A O 1
ATOM 2119 N N . GLU A 1 264 ? 20.703 23.938 -0.659 1 95.5 264 GLU A N 1
ATOM 2120 C CA . GLU A 1 264 ? 19.484 23.969 -1.452 1 95.5 264 GLU A CA 1
ATOM 2121 C C . GLU A 1 264 ? 18.25 23.797 -0.57 1 95.5 264 GLU A C 1
ATOM 2123 O O . GLU A 1 264 ? 17.281 24.531 -0.705 1 95.5 264 GLU A O 1
ATOM 2128 N N . ILE A 1 265 ? 18.328 22.906 0.339 1 97 265 ILE A N 1
ATOM 2129 C CA . ILE A 1 265 ? 17.203 22.641 1.244 1 97 265 ILE A CA 1
ATOM 2130 C C . ILE A 1 265 ? 17.031 23.828 2.191 1 97 265 ILE A C 1
ATOM 2132 O O . ILE A 1 265 ? 15.898 24.234 2.48 1 97 265 ILE A O 1
ATOM 2136 N N . ARG A 1 266 ? 18.125 24.406 2.643 1 96.88 266 ARG A N 1
ATOM 2137 C CA . ARG A 1 266 ? 18.062 25.578 3.521 1 96.88 266 ARG A CA 1
ATOM 2138 C C . ARG A 1 266 ? 17.359 26.734 2.832 1 96.88 266 ARG A C 1
ATOM 2140 O O . ARG A 1 266 ? 16.484 27.375 3.416 1 96.88 266 ARG A O 1
ATOM 2147 N N . ARG A 1 267 ? 17.734 26.969 1.641 1 97.19 267 ARG A N 1
ATOM 2148 C CA . ARG A 1 267 ? 17.094 28.031 0.871 1 97.19 267 ARG A CA 1
ATOM 2149 C C . ARG A 1 267 ? 15.602 27.766 0.7 1 97.19 267 ARG A C 1
ATOM 2151 O O . ARG A 1 267 ? 14.781 28.688 0.825 1 97.19 267 ARG A O 1
ATOM 2158 N N . PHE A 1 268 ? 15.305 26.578 0.405 1 98.06 268 PHE A N 1
ATOM 2159 C CA . PHE A 1 268 ? 13.922 26.156 0.244 1 98.06 268 PHE A CA 1
ATOM 2160 C C . PHE A 1 268 ? 13.125 26.406 1.521 1 98.06 268 PHE A C 1
ATOM 2162 O O . PHE A 1 268 ? 12.016 26.938 1.473 1 98.06 268 PHE A O 1
ATOM 2169 N N . ILE A 1 269 ? 13.695 26.062 2.658 1 98.19 269 ILE A N 1
ATOM 2170 C CA . ILE A 1 269 ? 13.07 26.297 3.957 1 98.19 269 ILE A CA 1
ATOM 2171 C C . ILE A 1 269 ? 12.867 27.781 4.176 1 98.19 269 ILE A C 1
ATOM 2173 O O . ILE A 1 269 ? 11.812 28.219 4.641 1 98.19 269 ILE A O 1
ATOM 2177 N N . ASP A 1 270 ? 13.781 28.547 3.801 1 97.75 270 ASP A N 1
ATOM 2178 C CA . ASP A 1 270 ? 13.711 29.984 3.994 1 97.75 270 ASP A CA 1
ATOM 2179 C C . ASP A 1 270 ? 12.555 30.594 3.197 1 97.75 270 ASP A C 1
ATOM 2181 O O . ASP A 1 270 ? 11.891 31.516 3.664 1 97.75 270 ASP A O 1
ATOM 2185 N N . PHE A 1 271 ? 12.352 30.094 2.006 1 97.94 271 PHE A N 1
ATOM 2186 C CA . PHE A 1 271 ? 11.211 30.547 1.226 1 97.94 271 PHE A CA 1
ATOM 2187 C C . PHE A 1 271 ? 9.906 30.266 1.971 1 97.94 271 PHE A C 1
ATOM 2189 O O . PHE A 1 271 ? 9.031 31.141 2.037 1 97.94 271 PHE A O 1
ATOM 2196 N N . CYS A 1 272 ? 9.789 29.125 2.58 1 98.56 272 CYS A N 1
ATOM 2197 C CA . CYS A 1 272 ? 8.57 28.703 3.262 1 98.56 272 CYS A CA 1
ATOM 2198 C C . CYS A 1 272 ? 8.344 29.516 4.531 1 98.56 272 CYS A C 1
ATOM 2200 O O . CYS A 1 272 ? 7.203 29.75 4.934 1 98.56 272 CYS A O 1
ATOM 2202 N N . LEU A 1 273 ? 9.398 29.938 5.156 1 98.19 273 LEU A N 1
ATOM 2203 C CA . LEU A 1 273 ? 9.305 30.594 6.465 1 98.19 273 LEU A CA 1
ATOM 2204 C C . LEU A 1 273 ? 9.32 32.094 6.324 1 98.19 273 LEU A C 1
ATOM 2206 O O . LEU A 1 273 ? 9.398 32.812 7.324 1 98.19 273 LEU A O 1
ATOM 2210 N N . ALA A 1 274 ? 9.266 32.594 5.105 1 97.75 274 ALA A N 1
ATOM 2211 C CA . ALA A 1 274 ? 9.203 34.031 4.879 1 97.75 274 ALA A CA 1
ATOM 2212 C C . ALA A 1 274 ? 7.945 34.625 5.504 1 97.75 274 ALA A C 1
ATOM 2214 O O . ALA A 1 274 ? 7.051 33.906 5.938 1 97.75 274 ALA A O 1
ATOM 2215 N N . GLY A 1 275 ? 7.961 35.969 5.641 1 96.19 275 GLY A N 1
ATOM 2216 C CA . GLY A 1 275 ? 6.754 36.625 6.09 1 96.19 275 GLY A CA 1
ATOM 2217 C C . GLY A 1 275 ? 5.547 36.344 5.219 1 96.19 275 GLY A C 1
ATOM 2218 O O . GLY A 1 275 ? 5.691 36 4.039 1 96.19 275 GLY A O 1
ATOM 2219 N N . GLN A 1 276 ? 4.398 36.469 5.785 1 95.56 276 GLN A N 1
ATOM 2220 C CA . GLN A 1 276 ? 3.154 36.062 5.137 1 95.56 276 GLN A CA 1
ATOM 2221 C C . GLN A 1 276 ? 3.053 36.656 3.73 1 95.56 276 GLN A C 1
ATOM 2223 O O . GLN A 1 276 ? 2.684 35.938 2.785 1 95.56 276 GLN A O 1
ATOM 2228 N N . ASN A 1 277 ? 3.412 37.906 3.537 1 95.5 277 ASN A N 1
ATOM 2229 C CA . ASN A 1 277 ? 3.258 38.594 2.264 1 95.5 277 ASN A CA 1
ATOM 2230 C C . ASN A 1 277 ? 4.305 38.156 1.248 1 95.5 277 ASN A C 1
ATOM 2232 O O . ASN A 1 277 ? 4.102 38.281 0.04 1 95.5 277 ASN A O 1
ATOM 2236 N N . ASP A 1 278 ? 5.383 37.625 1.705 1 97.19 278 ASP A N 1
ATOM 2237 C CA . ASP A 1 278 ? 6.484 37.25 0.832 1 97.19 278 ASP A CA 1
ATOM 2238 C C . ASP A 1 278 ? 6.523 35.719 0.664 1 97.19 278 ASP A C 1
ATOM 2240 O O . ASP A 1 278 ? 7.305 35.188 -0.134 1 97.19 278 ASP A O 1
ATOM 2244 N N . ARG A 1 279 ? 5.695 35.062 1.375 1 97.81 279 ARG A N 1
ATOM 2245 C CA . ARG A 1 279 ? 5.691 33.594 1.354 1 97.81 279 ARG A CA 1
ATOM 2246 C C . ARG A 1 279 ? 5.062 33.062 0.07 1 97.81 279 ARG A C 1
ATOM 2248 O O . ARG A 1 279 ? 3.979 33.5 -0.323 1 97.81 279 ARG A O 1
ATOM 2255 N N . PRO A 1 280 ? 5.75 32.156 -0.633 1 98.25 280 PRO A N 1
ATOM 2256 C CA . PRO A 1 280 ? 5.211 31.609 -1.883 1 98.25 280 PRO A CA 1
ATOM 2257 C C . PRO A 1 280 ? 4.012 30.703 -1.66 1 98.25 280 PRO A C 1
ATOM 2259 O O . PRO A 1 280 ? 3.82 30.188 -0.555 1 98.25 280 PRO A O 1
ATOM 2262 N N . ALA A 1 281 ? 3.207 30.578 -2.729 1 98.25 281 ALA A N 1
ATOM 2263 C CA . ALA A 1 281 ? 2.139 29.594 -2.734 1 98.25 281 ALA A CA 1
ATOM 2264 C C . ALA A 1 281 ? 2.691 28.188 -2.986 1 98.25 281 ALA A C 1
ATOM 2266 O O . ALA A 1 281 ? 3.832 28.031 -3.434 1 98.25 281 ALA A O 1
ATOM 2267 N N . ALA A 1 282 ? 1.907 27.203 -2.664 1 98.5 282 ALA A N 1
ATOM 2268 C CA . ALA A 1 282 ? 2.307 25.812 -2.914 1 98.5 282 ALA A CA 1
ATOM 2269 C C . ALA A 1 282 ? 2.646 25.594 -4.387 1 98.5 282 ALA A C 1
ATOM 2271 O O . ALA A 1 282 ? 3.613 24.906 -4.711 1 98.5 282 ALA A O 1
ATOM 2272 N N . SER A 1 283 ? 1.925 26.219 -5.246 1 98.06 283 SER A N 1
ATOM 2273 C CA . SER A 1 283 ? 2.139 26.078 -6.684 1 98.06 283 SER A CA 1
ATOM 2274 C C . SER A 1 283 ? 3.516 26.594 -7.09 1 98.06 283 SER A C 1
ATOM 2276 O O . SER A 1 283 ? 4.176 26.016 -7.949 1 98.06 283 SER A O 1
ATOM 2278 N N . ASP A 1 284 ? 3.895 27.703 -6.48 1 98 284 ASP A N 1
ATOM 2279 C CA . ASP A 1 284 ? 5.215 28.266 -6.75 1 98 284 ASP A CA 1
ATOM 2280 C C . ASP A 1 284 ? 6.32 27.328 -6.289 1 98 284 ASP A C 1
ATOM 2282 O O . ASP A 1 284 ? 7.309 27.125 -7 1 98 284 ASP A O 1
ATOM 2286 N N . LEU A 1 285 ? 6.129 26.781 -5.172 1 98.25 285 LEU A N 1
ATOM 2287 C CA . LEU A 1 285 ? 7.129 25.891 -4.602 1 98.25 285 LEU A CA 1
ATOM 2288 C C . LEU A 1 285 ? 7.258 24.625 -5.43 1 98.25 285 LEU A C 1
ATOM 2290 O O . LEU A 1 285 ? 8.344 24.047 -5.527 1 98.25 285 LEU A O 1
ATOM 2294 N N . LEU A 1 286 ? 6.156 24.141 -6.027 1 97.81 286 LEU A N 1
ATOM 2295 C CA . LEU A 1 286 ? 6.172 22.953 -6.875 1 97.81 286 LEU A CA 1
ATOM 2296 C C . LEU A 1 286 ? 7.055 23.172 -8.102 1 97.81 286 LEU A C 1
ATOM 2298 O O . LEU A 1 286 ? 7.531 22.219 -8.711 1 97.81 286 LEU A O 1
ATOM 2302 N N . ARG A 1 287 ? 7.324 24.406 -8.375 1 96.38 287 ARG A N 1
ATOM 2303 C CA . ARG A 1 287 ? 8.156 24.75 -9.523 1 96.38 287 ARG A CA 1
ATOM 2304 C C . ARG A 1 287 ? 9.586 25.047 -9.086 1 96.38 287 ARG A C 1
ATOM 2306 O O . ARG A 1 287 ? 10.438 25.391 -9.914 1 96.38 287 ARG A O 1
ATOM 2313 N N . ASN A 1 288 ? 9.836 24.984 -7.883 1 96.06 288 ASN A N 1
ATOM 2314 C CA . ASN A 1 288 ? 11.18 25.188 -7.359 1 96.06 288 ASN A CA 1
ATOM 2315 C C . ASN A 1 288 ? 12.148 24.125 -7.875 1 96.06 288 ASN A C 1
ATOM 2317 O O . ASN A 1 288 ? 11.797 22.953 -7.953 1 96.06 288 ASN A O 1
ATOM 2321 N N . PRO A 1 289 ? 13.359 24.453 -8.156 1 92.56 289 PRO A N 1
ATOM 2322 C CA . PRO A 1 289 ? 14.344 23.5 -8.688 1 92.56 289 PRO A CA 1
ATOM 2323 C C . PRO A 1 289 ? 14.578 22.312 -7.766 1 92.56 289 PRO A C 1
ATOM 2325 O O . PRO A 1 289 ? 14.828 21.203 -8.242 1 92.56 289 PRO A O 1
ATOM 2328 N N . LEU A 1 290 ? 14.547 22.547 -6.52 1 93.62 290 LEU A N 1
ATOM 2329 C CA . LEU A 1 290 ? 14.719 21.453 -5.578 1 93.62 290 LEU A CA 1
ATOM 2330 C C . LEU A 1 290 ? 13.688 20.359 -5.84 1 93.62 290 LEU A C 1
ATOM 2332 O O . LEU A 1 290 ? 14.016 19.172 -5.754 1 93.62 290 LEU A O 1
ATOM 2336 N N . ILE A 1 291 ? 12.492 20.766 -6.152 1 95.19 291 ILE A N 1
ATOM 2337 C CA . ILE A 1 291 ? 11.367 19.844 -6.301 1 95.19 291 ILE A CA 1
ATOM 2338 C C . ILE A 1 291 ? 11.367 19.266 -7.711 1 95.19 291 ILE A C 1
ATOM 2340 O O . ILE A 1 291 ? 11.102 18.078 -7.895 1 95.19 291 ILE A O 1
ATOM 2344 N N . LEU A 1 292 ? 11.727 20.062 -8.711 1 90.06 292 LEU A N 1
ATOM 2345 C CA . LEU A 1 292 ? 11.68 19.641 -10.109 1 90.06 292 LEU A CA 1
ATOM 2346 C C . LEU A 1 292 ? 12.867 18.75 -10.453 1 90.06 292 LEU A C 1
ATOM 2348 O O . LEU A 1 292 ? 12.812 17.969 -11.406 1 90.06 292 LEU A O 1
ATOM 2352 N N . SER A 1 293 ? 13.914 18.875 -9.844 1 75.62 293 SER A N 1
ATOM 2353 C CA . SER A 1 293 ? 15.109 18.094 -10.172 1 75.62 293 SER A CA 1
ATOM 2354 C C . SER A 1 293 ? 14.805 16.609 -10.266 1 75.62 293 SER A C 1
ATOM 2356 O O . SER A 1 293 ? 13.984 16.094 -9.508 1 75.62 293 SER A O 1
ATOM 2358 N N . GLU A 1 294 ? 14.781 16.094 -11.547 1 58.94 294 GLU A N 1
ATOM 2359 C CA . GLU A 1 294 ? 14.445 14.727 -11.938 1 58.94 294 GLU A CA 1
ATOM 2360 C C . GLU A 1 294 ? 15.203 13.703 -11.094 1 58.94 294 GLU A C 1
ATOM 2362 O O . GLU A 1 294 ? 16.375 13.898 -10.781 1 58.94 294 GLU A O 1
ATOM 2367 N N . ASP A 1 295 ? 14.516 13.18 -10.234 1 56.59 295 ASP A N 1
ATOM 2368 C CA . ASP A 1 295 ? 14.992 11.984 -9.547 1 56.59 295 ASP A CA 1
ATOM 2369 C C . ASP A 1 295 ? 15.672 11.023 -10.516 1 56.59 295 ASP A C 1
ATOM 2371 O O . ASP A 1 295 ? 15.211 10.852 -11.648 1 56.59 295 ASP A O 1
ATOM 2375 N N . GLY A 1 296 ? 16.891 11.086 -10.688 1 46 296 GLY A N 1
ATOM 2376 C CA . GLY A 1 296 ? 17.484 10.039 -11.508 1 46 296 GLY A CA 1
ATOM 2377 C C . GLY A 1 296 ? 16.703 8.742 -11.469 1 46 296 GLY A C 1
ATOM 2378 O O . GLY A 1 296 ? 17.172 7.715 -11.953 1 46 296 GLY A O 1
ATOM 2379 N N . PHE A 1 297 ? 15.859 8.648 -10.57 1 43.28 297 PHE A N 1
ATOM 2380 C CA . PHE A 1 297 ? 15.219 7.34 -10.477 1 43.28 297 PHE A CA 1
ATOM 2381 C C . PHE A 1 297 ? 14.172 7.172 -11.57 1 43.28 297 PHE A C 1
ATOM 2383 O O . PHE A 1 297 ? 13.242 7.977 -11.672 1 43.28 297 PHE A O 1
ATOM 2390 N N . GLN A 1 298 ? 14.523 6.738 -12.75 1 37.22 298 GLN A N 1
ATOM 2391 C CA . GLN A 1 298 ? 13.477 6.172 -13.594 1 37.22 298 GLN A CA 1
ATOM 2392 C C . GLN A 1 298 ? 12.477 5.375 -12.766 1 37.22 298 GLN A C 1
ATOM 2394 O O . GLN A 1 298 ? 12.789 4.289 -12.273 1 37.22 298 GLN A O 1
ATOM 2399 N N . GLY A 1 299 ? 11.812 5.91 -11.938 1 37.62 299 GLY A N 1
ATOM 2400 C CA . GLY A 1 299 ? 10.742 5.168 -11.297 1 37.62 299 GLY A CA 1
ATOM 2401 C C . GLY A 1 299 ? 10.055 4.184 -12.227 1 37.62 299 GLY A C 1
ATOM 2402 O O . GLY A 1 299 ? 9.992 4.41 -13.438 1 37.62 299 GLY A O 1
ATOM 2403 N N . ILE A 1 300 ? 10.102 2.93 -11.93 1 35.53 300 ILE A N 1
ATOM 2404 C CA . ILE A 1 300 ? 9.305 2.012 -12.734 1 35.53 300 ILE A CA 1
ATOM 2405 C C . ILE A 1 300 ? 7.961 2.652 -13.07 1 35.53 300 ILE A C 1
ATOM 2407 O O . ILE A 1 300 ? 7.184 2.99 -12.172 1 35.53 300 ILE A O 1
ATOM 2411 N N . GLN A 1 301 ? 7.941 3.486 -14.094 1 31.53 301 GLN A N 1
ATOM 2412 C CA . GLN A 1 301 ? 6.684 4.039 -14.586 1 31.53 301 GLN A CA 1
ATOM 2413 C C . GLN A 1 301 ? 5.555 3.018 -14.492 1 31.53 301 GLN A C 1
ATOM 2415 O O . GLN A 1 301 ? 5.73 1.854 -14.859 1 31.53 301 GLN A O 1
ATOM 2420 N N . THR A 1 302 ? 4.676 3.127 -13.656 1 31.64 302 THR A N 1
ATOM 2421 C CA . THR A 1 302 ? 3.406 2.447 -13.883 1 31.64 302 THR A CA 1
ATOM 2422 C C . THR A 1 302 ? 2.961 2.6 -15.336 1 31.64 302 THR A C 1
ATOM 2424 O O . THR A 1 302 ? 2.977 3.705 -15.883 1 31.64 302 THR A O 1
ATOM 2427 N N . GLY A 1 303 ? 3.359 1.64 -16.203 1 27 303 GLY A N 1
ATOM 2428 C CA . GLY A 1 303 ? 2.943 1.649 -17.594 1 27 303 GLY A CA 1
ATOM 2429 C C . GLY A 1 303 ? 1.595 2.311 -17.812 1 27 303 GLY A C 1
ATOM 2430 O O . GLY A 1 303 ? 0.629 2.006 -17.109 1 27 303 GLY A O 1
ATOM 2431 N N . LYS A 1 304 ? 1.584 3.432 -18.359 1 29.03 304 LYS A N 1
ATOM 2432 C CA . LYS A 1 304 ? 0.372 4.027 -18.906 1 29.03 304 LYS A CA 1
ATOM 2433 C C . LYS A 1 304 ? -0.421 3.01 -19.719 1 29.03 304 LYS A C 1
ATOM 2435 O O . LYS A 1 304 ? 0.13 2.348 -20.609 1 29.03 304 LYS A O 1
ATOM 2440 N N . SER A 1 305 ? -1.531 2.443 -19.328 1 25.31 305 SER A N 1
ATOM 2441 C CA . SER A 1 305 ? -2.498 1.736 -20.172 1 25.31 305 SER A CA 1
ATOM 2442 C C . SER A 1 305 ? -2.713 2.453 -21.5 1 25.31 305 SER A C 1
ATOM 2444 O O . SER A 1 305 ? -2.857 3.678 -21.531 1 25.31 305 SER A O 1
ATOM 2446 N N . SER A 1 306 ? -2.012 2.043 -22.594 1 25.12 306 SER A N 1
ATOM 2447 C CA . SER A 1 306 ? -2.412 2.434 -23.938 1 25.12 306 SER A CA 1
ATOM 2448 C C . SER A 1 306 ? -3.932 2.457 -24.078 1 25.12 306 SER A C 1
ATOM 2450 O O . SER A 1 306 ? -4.586 1.418 -23.969 1 25.12 306 SER A O 1
ATOM 2452 N N . SER A 1 307 ? -4.602 3.527 -23.797 1 24.62 307 SER A N 1
ATOM 2453 C CA . SER A 1 307 ? -6.012 3.764 -24.094 1 24.62 307 SER A CA 1
ATOM 2454 C C . SER A 1 307 ? -6.266 3.711 -25.594 1 24.62 307 SER A C 1
ATOM 2456 O O . SER A 1 307 ? -5.645 4.445 -26.375 1 24.62 307 SER A O 1
ATOM 2458 N N . GLY A 1 308 ? -6.32 2.561 -26.266 1 23.28 308 GLY A N 1
ATOM 2459 C CA . GLY A 1 308 ? -7.016 2.564 -27.547 1 23.28 308 GLY A CA 1
ATOM 2460 C C . GLY A 1 308 ? -8.188 3.527 -27.578 1 23.28 308 GLY A C 1
ATOM 2461 O O . GLY A 1 308 ? -8.914 3.672 -26.594 1 23.28 308 GLY A O 1
ATOM 2462 N N . SER A 1 309 ? -8.141 4.516 -28.531 1 24.36 309 SER A N 1
ATOM 2463 C CA . SER A 1 309 ? -9.117 5.523 -28.922 1 24.36 309 SER A CA 1
ATOM 2464 C C . SER A 1 309 ? -10.477 4.895 -29.219 1 24.36 309 SER A C 1
ATOM 2466 O O . SER A 1 309 ? -11.289 5.48 -29.938 1 24.36 309 SER A O 1
ATOM 2468 N N . ALA A 1 310 ? -10.969 3.898 -28.75 1 22.53 310 ALA A N 1
ATOM 2469 C CA . ALA A 1 310 ? -12.312 3.664 -29.266 1 22.53 310 ALA A CA 1
ATOM 2470 C C . ALA A 1 310 ? -13.156 4.938 -29.203 1 22.53 310 ALA A C 1
ATOM 2472 O O . ALA A 1 310 ? -13.195 5.613 -28.172 1 22.53 310 ALA A O 1
ATOM 2473 N N . ASP A 1 311 ? -13.477 5.582 -30.344 1 23.25 311 ASP A N 1
ATOM 2474 C CA . ASP A 1 311 ? -14.477 6.582 -30.719 1 23.25 311 ASP A CA 1
ATOM 2475 C C . ASP A 1 311 ? -15.805 6.328 -30.016 1 23.25 311 ASP A C 1
ATOM 2477 O O . ASP A 1 311 ? -16.719 5.746 -30.594 1 23.25 311 ASP A O 1
ATOM 2481 N N . ALA A 1 312 ? -15.867 5.719 -29 1 22.03 312 ALA A N 1
ATOM 2482 C CA . ALA A 1 312 ? -17.266 5.5 -28.609 1 22.03 312 ALA A CA 1
ATOM 2483 C C . ALA A 1 312 ? -18.047 6.809 -28.625 1 22.03 312 ALA A C 1
ATOM 2485 O O . ALA A 1 312 ? -17.562 7.832 -28.125 1 22.03 312 ALA A O 1
ATOM 2486 N N . ASP A 1 313 ? -19.016 6.953 -29.484 1 20.02 313 ASP A N 1
ATOM 2487 C CA . ASP A 1 313 ? -20.203 7.785 -29.656 1 20.02 313 ASP A CA 1
ATOM 2488 C C . ASP A 1 313 ? -20.781 8.188 -28.297 1 20.02 313 ASP A C 1
ATOM 2490 O O . ASP A 1 313 ? -20.828 7.371 -27.375 1 20.02 313 ASP A O 1
ATOM 2494 N N . GLU A 1 314 ? -20.734 9.461 -28.031 1 21.69 314 GLU A N 1
ATOM 2495 C CA . GLU A 1 314 ? -21.219 10.352 -26.969 1 21.69 314 GLU A CA 1
ATOM 2496 C C . GLU A 1 314 ? -22.656 10.023 -26.594 1 21.69 314 GLU A C 1
ATOM 2498 O O . GLU A 1 314 ? -23.594 10.609 -27.125 1 21.69 314 GLU A O 1
ATOM 2503 N N . ARG A 1 315 ? -23.094 8.836 -26.844 1 21.25 315 ARG A N 1
ATOM 2504 C CA . ARG A 1 315 ? -24.547 8.844 -26.656 1 21.25 315 ARG A CA 1
ATOM 2505 C C . ARG A 1 315 ? -24.922 9.562 -25.375 1 21.25 315 ARG A C 1
ATOM 2507 O O . ARG A 1 315 ? -24.312 9.344 -24.328 1 21.25 315 ARG A O 1
ATOM 2514 N N . GLN A 1 316 ? -25.516 10.797 -25.578 1 17.98 316 GLN A N 1
ATOM 2515 C CA . GLN A 1 316 ? -26.125 11.812 -24.719 1 17.98 316 GLN A CA 1
ATOM 2516 C C . GLN A 1 316 ? -26.984 11.18 -23.625 1 17.98 316 GLN A C 1
ATOM 2518 O O . GLN A 1 316 ? -28.062 10.641 -23.906 1 17.98 316 GLN A O 1
ATOM 2523 N N . CYS A 1 317 ? -26.531 10.195 -23.094 1 19.98 317 CYS A N 1
ATOM 2524 C CA . CYS A 1 317 ? -27.562 9.711 -22.188 1 19.98 317 CYS A CA 1
ATOM 2525 C C . CYS A 1 317 ? -28.156 10.844 -21.359 1 19.98 317 CYS A C 1
ATOM 2527 O O . CYS A 1 317 ? -27.422 11.5 -20.609 1 19.98 317 CYS A O 1
ATOM 2529 N N . GLU A 1 318 ? -29.078 11.547 -21.953 1 18.52 318 GLU A N 1
ATOM 2530 C CA . GLU A 1 318 ? -29.969 12.562 -21.391 1 18.52 318 GLU A CA 1
ATOM 2531 C C . GLU A 1 318 ? -30.469 12.156 -20.016 1 18.52 318 GLU A C 1
ATOM 2533 O O . GLU A 1 318 ? -31.312 11.258 -19.906 1 18.52 318 GLU A O 1
ATOM 2538 N N . MET A 1 319 ? -29.672 11.781 -19.266 1 19.53 319 MET A N 1
ATOM 2539 C CA . MET A 1 319 ? -30.344 11.555 -17.984 1 19.53 319 MET A CA 1
ATOM 2540 C C . MET A 1 319 ? -31.188 12.766 -17.594 1 19.53 319 MET A C 1
ATOM 2542 O O . MET A 1 319 ? -30.672 13.883 -17.484 1 19.53 319 MET A O 1
ATOM 2546 N N . THR A 1 320 ? -32.281 12.766 -18.062 1 18.23 320 THR A N 1
ATOM 2547 C CA . THR A 1 320 ? -33.281 13.773 -17.656 1 18.23 320 THR A CA 1
ATOM 2548 C C . THR A 1 320 ? -33.344 13.891 -16.141 1 18.23 320 THR A C 1
ATOM 2550 O O . THR A 1 320 ? -33.688 12.945 -15.445 1 18.23 320 THR A O 1
ATOM 2553 N N . LEU A 1 321 ? -32.375 14.336 -15.625 1 20.12 321 LEU A N 1
ATOM 2554 C CA . LEU A 1 321 ? -32.531 14.836 -14.266 1 20.12 321 LEU A CA 1
ATOM 2555 C C . LEU A 1 321 ? -33.812 15.68 -14.156 1 20.12 321 LEU A C 1
ATOM 2557 O O . LEU A 1 321 ? -33.969 16.672 -14.859 1 20.12 321 LEU A O 1
ATOM 2561 N N . GLY A 1 322 ? -35 14.938 -14.125 1 20 322 GLY A N 1
ATOM 2562 C CA . GLY A 1 322 ? -36.219 15.719 -13.852 1 20 322 GLY A CA 1
ATOM 2563 C C . GLY A 1 322 ? -35.969 16.844 -12.859 1 20 322 GLY A C 1
ATOM 2564 O O . GLY A 1 322 ? -35.219 16.672 -11.883 1 20 322 GLY A O 1
ATOM 2565 N N . GLY A 1 323 ? -36.031 18.094 -13.242 1 21.05 323 GLY A N 1
ATOM 2566 C CA . GLY A 1 323 ? -35.875 19.469 -12.789 1 21.05 323 GLY A CA 1
ATOM 2567 C C . GLY A 1 323 ? -36.719 19.797 -11.57 1 21.05 323 GLY A C 1
ATOM 2568 O O . GLY A 1 323 ? -36.781 20.938 -11.141 1 21.05 323 GLY A O 1
ATOM 2569 N N . GLY A 1 324 ? -37.844 19.062 -11.289 1 20.66 324 GLY A N 1
ATOM 2570 C CA . GLY A 1 324 ? -38.781 20.047 -10.727 1 20.66 324 GLY A CA 1
ATOM 2571 C C . GLY A 1 324 ? -38.219 20.75 -9.5 1 20.66 324 GLY A C 1
ATOM 2572 O O . GLY A 1 324 ? -37.094 20.469 -9.078 1 20.66 324 GLY A O 1
ATOM 2573 N N . GLY A 1 325 ? -39.094 20.891 -8.344 1 20.55 325 GLY A N 1
ATOM 2574 C CA . GLY A 1 325 ? -39.5 21.969 -7.438 1 20.55 325 GLY A CA 1
ATOM 2575 C C . GLY A 1 325 ? -38.469 22.203 -6.34 1 20.55 325 GLY A C 1
ATOM 2576 O O . GLY A 1 325 ? -37.469 21.484 -6.234 1 20.55 325 GLY A O 1
ATOM 2577 N N . GLY A 1 326 ? -38.938 22.578 -5.074 1 21.88 326 GLY A N 1
ATOM 2578 C CA . GLY A 1 326 ? -38.719 23.359 -3.861 1 21.88 326 GLY A CA 1
ATOM 2579 C C . GLY A 1 326 ? -37.719 22.703 -2.916 1 21.88 326 GLY A C 1
ATOM 2580 O O . GLY A 1 326 ? -37.531 21.484 -2.957 1 21.88 326 GLY A O 1
ATOM 2581 N N . GLY A 1 327 ? -36.625 23.391 -2.525 1 25.06 327 GLY A N 1
ATOM 2582 C CA . GLY A 1 327 ? -35.469 23.359 -1.656 1 25.06 327 GLY A CA 1
ATOM 2583 C C . GLY A 1 327 ? -35.719 22.641 -0.341 1 25.06 327 GLY A C 1
ATOM 2584 O O . GLY A 1 327 ? -35.031 22.906 0.653 1 25.06 327 GLY A O 1
ATOM 2585 N N . SER A 1 328 ? -36.719 21.734 -0.344 1 23.27 328 SER A N 1
ATOM 2586 C CA . SER A 1 328 ? -37.094 21.516 1.053 1 23.27 328 SER A CA 1
ATOM 2587 C C . SER A 1 328 ? -36 20.75 1.799 1 23.27 328 SER A C 1
ATOM 2589 O O . SER A 1 328 ? -35.281 19.938 1.201 1 23.27 328 SER A O 1
ATOM 2591 N N . LYS A 1 329 ? -35.562 21.234 2.848 1 27.64 329 LYS A N 1
ATOM 2592 C CA . LYS A 1 329 ? -34.656 20.812 3.922 1 27.64 329 LYS A CA 1
ATOM 2593 C C . LYS A 1 329 ? -34.75 19.297 4.145 1 27.64 329 LYS A C 1
ATOM 2595 O O . LYS A 1 329 ? -35.844 18.734 4.094 1 27.64 329 LYS A O 1
ATOM 2600 N N . PRO A 1 330 ? -33.906 18.641 3.68 1 25.83 330 PRO A N 1
ATOM 2601 C CA . PRO A 1 330 ? -34.156 17.203 3.766 1 25.83 330 PRO A CA 1
ATOM 2602 C C . PRO A 1 330 ? -34.906 16.812 5.035 1 25.83 330 PRO A C 1
ATOM 2604 O O . PRO A 1 330 ? -34.844 17.516 6.047 1 25.83 330 PRO A O 1
ATOM 2607 N N . LEU A 1 331 ? -35.906 15.992 4.949 1 27.23 331 LEU A N 1
ATOM 2608 C CA . LEU A 1 331 ? -36.938 15.664 5.922 1 27.23 331 LEU A CA 1
ATOM 2609 C C . LEU A 1 331 ? -36.312 15.359 7.285 1 27.23 331 LEU A C 1
ATOM 2611 O O . LEU A 1 331 ? -36.938 15.602 8.32 1 27.23 331 LEU A O 1
ATOM 2615 N N . TRP A 1 332 ? -35.062 14.805 7.289 1 24.78 332 TRP A N 1
ATOM 2616 C CA . TRP A 1 332 ? -34.75 14.461 8.672 1 24.78 332 TRP A CA 1
ATOM 2617 C C . TRP A 1 332 ? -34.438 15.711 9.484 1 24.78 332 TRP A C 1
ATOM 2619 O O . TRP A 1 332 ? -34.5 15.688 10.719 1 24.78 332 TRP A O 1
ATOM 2629 N N . ARG A 1 333 ? -34.062 16.797 8.766 1 29.31 333 ARG A N 1
ATOM 2630 C CA . ARG A 1 333 ? -34.156 18.094 9.43 1 29.31 333 ARG A CA 1
ATOM 2631 C C . ARG A 1 333 ? -35.594 18.406 9.828 1 29.31 333 ARG A C 1
ATOM 2633 O O . ARG A 1 333 ? -35.844 19.297 10.648 1 29.31 333 ARG A O 1
ATOM 2640 N N . GLN A 1 334 ? -36.5 17.953 8.891 1 26.56 334 GLN A N 1
ATOM 2641 C CA . GLN A 1 334 ? -37.875 18.203 9.234 1 26.56 334 GLN A CA 1
ATOM 2642 C C . GLN A 1 334 ? -38.281 17.484 10.523 1 26.56 334 GLN A C 1
ATOM 2644 O O . GLN A 1 334 ? -39.094 17.969 11.297 1 26.56 334 GLN A O 1
ATOM 2649 N N . LYS A 1 335 ? -37.812 16.266 10.555 1 28.66 335 LYS A N 1
ATOM 2650 C CA . LYS A 1 335 ? -38.312 15.633 11.781 1 28.66 335 LYS A CA 1
ATOM 2651 C C . LYS A 1 335 ? -37.719 16.312 13.016 1 28.66 335 LYS A C 1
ATOM 2653 O O . LYS A 1 335 ? -38.281 16.219 14.109 1 28.66 335 LYS A O 1
ATOM 2658 N N . LEU A 1 336 ? -36.531 16.859 12.719 1 26.39 336 LEU A N 1
ATOM 2659 C CA . LEU A 1 336 ? -36.062 17.531 13.93 1 26.39 336 LEU A CA 1
ATOM 2660 C C . LEU A 1 336 ? -36.844 18.812 14.188 1 26.39 336 LEU A C 1
ATOM 2662 O O . LEU A 1 336 ? -36.75 19.406 15.258 1 26.39 336 LEU A O 1
ATOM 2666 N N . SER A 1 337 ? -37.406 19.344 13.039 1 27.78 337 SER A N 1
ATOM 2667 C CA . SER A 1 337 ? -38.188 20.5 13.414 1 27.78 337 SER A CA 1
ATOM 2668 C C . SER A 1 337 ? -39.344 20.125 14.367 1 27.78 337 SER A C 1
ATOM 2670 O O . SER A 1 337 ? -39.688 20.891 15.258 1 27.78 337 SER A O 1
ATOM 2672 N N . LYS A 1 338 ? -39.969 19 13.938 1 28.73 338 LYS A N 1
ATOM 2673 C CA . LYS A 1 338 ? -41.188 18.766 14.688 1 28.73 338 LYS A CA 1
ATOM 2674 C C . LYS A 1 338 ? -40.906 18.453 16.156 1 28.73 338 LYS A C 1
ATOM 2676 O O . LYS A 1 338 ? -41.812 18.453 16.984 1 28.73 338 LYS A O 1
ATOM 2681 N N . LEU A 1 339 ? -39.781 17.859 16.344 1 26.05 339 LEU A N 1
ATOM 2682 C CA . LEU A 1 339 ? -39.656 17.578 17.766 1 26.05 339 LEU A CA 1
ATOM 2683 C C . LEU A 1 339 ? -39.531 18.859 18.578 1 26.05 339 LEU A C 1
ATOM 2685 O O . LEU A 1 339 ? -39.594 18.828 19.812 1 26.05 339 LEU A O 1
ATOM 2689 N N . SER A 1 340 ? -39.188 19.922 17.875 1 25.62 340 SER A N 1
ATOM 2690 C CA . SER A 1 340 ? -39.219 21.109 18.703 1 25.62 340 SER A CA 1
ATOM 2691 C C . SER A 1 340 ? -40.656 21.406 19.156 1 25.62 340 SER A C 1
ATOM 2693 O O . SER A 1 340 ? -40.875 22.156 20.125 1 25.62 340 SER A O 1
ATOM 2695 N N . SER A 1 341 ? -41.625 21.109 18.266 1 26.31 341 SER A N 1
ATOM 2696 C CA . SER A 1 341 ? -42.938 21.562 18.672 1 26.31 341 SER A CA 1
ATOM 2697 C C . SER A 1 341 ? -43.406 20.828 19.938 1 26.31 341 SER A C 1
ATOM 2699 O O . SER A 1 341 ? -44.281 21.312 20.641 1 26.31 341 SER A O 1
ATOM 2701 N N . ILE A 1 342 ? -43.062 19.562 20 1 25.8 342 ILE A N 1
ATOM 2702 C CA . ILE A 1 342 ? -43.719 18.922 21.109 1 25.8 342 ILE A CA 1
ATOM 2703 C C . ILE A 1 342 ? -43.219 19.484 22.438 1 25.8 342 ILE A C 1
ATOM 2705 O O . ILE A 1 342 ? -43.969 19.562 23.422 1 25.8 342 ILE A O 1
ATOM 2709 N N . MET A 1 343 ? -41.938 19.828 22.438 1 23.47 343 MET A N 1
ATOM 2710 C CA . MET A 1 343 ? -41.531 20.203 23.797 1 23.47 343 MET A CA 1
ATOM 2711 C C . MET A 1 343 ? -41.969 21.625 24.125 1 23.47 343 MET A C 1
ATOM 2713 O O . MET A 1 343 ? -41.656 22.141 25.203 1 23.47 343 MET A O 1
ATOM 2717 N N . ARG A 1 344 ? -42.531 22.375 23.125 1 24.03 344 ARG A N 1
ATOM 2718 C CA . ARG A 1 344 ? -42.969 23.703 23.578 1 24.03 344 ARG A CA 1
ATOM 2719 C C . ARG A 1 344 ? -44.062 23.578 24.625 1 24.03 344 ARG A C 1
ATOM 2721 O O . ARG A 1 344 ? -44.375 24.547 25.328 1 24.03 344 ARG A O 1
ATOM 2728 N N . LYS A 1 345 ? -44.906 22.641 24.453 1 25.83 345 LYS A N 1
ATOM 2729 C CA . LYS A 1 345 ? -46.125 22.828 25.266 1 25.83 345 LYS A CA 1
ATOM 2730 C C . LYS A 1 345 ? -45.844 22.594 26.734 1 25.83 345 LYS A C 1
ATOM 2732 O O . LYS A 1 345 ? -46.719 22.734 27.578 1 25.83 345 LYS A O 1
ATOM 2737 N N . LYS A 1 346 ? -44.844 21.766 27.016 1 24.92 346 LYS A N 1
ATOM 2738 C CA . LYS A 1 346 ? -45.062 21.594 28.453 1 24.92 346 LYS A CA 1
ATOM 2739 C C . LYS A 1 346 ? -44.531 22.797 29.234 1 24.92 346 LYS A C 1
ATOM 2741 O O . LYS A 1 346 ? -44.375 22.734 30.453 1 24.92 346 LYS A O 1
ATOM 2746 N N . LYS A 1 347 ? -44.406 23.969 28.484 1 19.95 347 LYS A N 1
ATOM 2747 C CA . LYS A 1 347 ? -44.531 25.031 29.5 1 19.95 347 LYS A CA 1
ATOM 2748 C C . LYS A 1 347 ? -46 25.297 29.844 1 19.95 347 LYS A C 1
ATOM 2750 O O . LYS A 1 347 ? -46.844 25.391 28.969 1 19.95 347 LYS A O 1
ATOM 2755 N N . MET B 1 1 ? 52.781 -5.379 1.153 1 25.23 1 MET B N 1
ATOM 2756 C CA . MET B 1 1 ? 51.719 -5.801 2.066 1 25.23 1 MET B CA 1
ATOM 2757 C C . MET B 1 1 ? 50.5 -4.895 1.937 1 25.23 1 MET B C 1
ATOM 2759 O O . MET B 1 1 ? 50.375 -3.896 2.648 1 25.23 1 MET B O 1
ATOM 2763 N N . SER B 1 2 ? 50 -4.562 0.736 1 27.73 2 SER B N 1
ATOM 2764 C CA . SER B 1 2 ? 49 -3.6 0.318 1 27.73 2 SER B CA 1
ATOM 2765 C C . SER B 1 2 ? 47.625 -3.939 0.906 1 27.73 2 SER B C 1
ATOM 2767 O O . SER B 1 2 ? 47.094 -5.031 0.675 1 27.73 2 SER B O 1
ATOM 2769 N N . GLY B 1 3 ? 47.375 -3.576 2.225 1 26.25 3 GLY B N 1
ATOM 2770 C CA . GLY B 1 3 ? 46.188 -3.85 3.049 1 26.25 3 GLY B CA 1
ATOM 2771 C C . GLY B 1 3 ? 44.875 -3.482 2.373 1 26.25 3 GLY B C 1
ATOM 2772 O O . GLY B 1 3 ? 44.688 -2.336 1.97 1 26.25 3 GLY B O 1
ATOM 2773 N N . SER B 1 4 ? 44.312 -4.371 1.58 1 30.34 4 SER B N 1
ATOM 2774 C CA . SER B 1 4 ? 42.969 -4.266 1.006 1 30.34 4 SER B CA 1
ATOM 2775 C C . SER B 1 4 ? 41.938 -3.805 2.049 1 30.34 4 SER B C 1
ATOM 2777 O O . SER B 1 4 ? 41.594 -4.566 2.949 1 30.34 4 SER B O 1
ATOM 2779 N N . SER B 1 5 ? 42.094 -2.576 2.57 1 29.66 5 SER B N 1
ATOM 2780 C CA . SER B 1 5 ? 41.156 -1.987 3.516 1 29.66 5 SER B CA 1
ATOM 2781 C C . SER B 1 5 ? 39.719 -2.191 3.062 1 29.66 5 SER B C 1
ATOM 2783 O O . SER B 1 5 ? 39.312 -1.694 2.008 1 29.66 5 SER B O 1
ATOM 2785 N N . SER B 1 6 ? 39.188 -3.387 3.209 1 33.66 6 SER B N 1
ATOM 2786 C CA . SER B 1 6 ? 37.781 -3.689 3.045 1 33.66 6 SER B CA 1
ATOM 2787 C C . SER B 1 6 ? 36.906 -2.596 3.65 1 33.66 6 SER B C 1
ATOM 2789 O O . SER B 1 6 ? 36.969 -2.342 4.855 1 33.66 6 SER B O 1
ATOM 2791 N N . SER B 1 7 ? 36.812 -1.417 3.141 1 34.38 7 SER B N 1
ATOM 2792 C CA . SER B 1 7 ? 35.938 -0.323 3.529 1 34.38 7 SER B CA 1
ATOM 2793 C C . SER B 1 7 ? 34.594 -0.847 4.031 1 34.38 7 SER B C 1
ATOM 2795 O O . SER B 1 7 ? 33.75 -1.257 3.238 1 34.38 7 SER B O 1
ATOM 2797 N N . GLN B 1 8 ? 34.531 -1.676 5.078 1 35.38 8 GLN B N 1
ATOM 2798 C CA . GLN B 1 8 ? 33.344 -2.029 5.82 1 35.38 8 GLN B CA 1
ATOM 2799 C C . GLN B 1 8 ? 32.469 -0.795 6.113 1 35.38 8 GLN B C 1
ATOM 2801 O O . GLN B 1 8 ? 32.875 0.049 6.926 1 35.38 8 GLN B O 1
ATOM 2806 N N . ALA B 1 9 ? 31.797 -0.169 5.25 1 42.47 9 ALA B N 1
ATOM 2807 C CA . ALA B 1 9 ? 30.891 0.953 5.453 1 42.47 9 ALA B CA 1
ATOM 2808 C C . ALA B 1 9 ? 30.125 0.806 6.766 1 42.47 9 ALA B C 1
ATOM 2810 O O . ALA B 1 9 ? 29.641 -0.281 7.094 1 42.47 9 ALA B O 1
ATOM 2811 N N . MET B 1 10 ? 30.391 1.479 7.824 1 47.84 10 MET B N 1
ATOM 2812 C CA . MET B 1 10 ? 29.719 1.55 9.117 1 47.84 10 MET B CA 1
ATOM 2813 C C . MET B 1 10 ? 28.203 1.469 8.953 1 47.84 10 MET B C 1
ATOM 2815 O O . MET B 1 10 ? 27.609 2.295 8.258 1 47.84 10 MET B O 1
ATOM 2819 N N . LEU B 1 11 ? 27.688 0.303 9.242 1 58.22 11 LEU B N 1
ATOM 2820 C CA . LEU B 1 11 ? 26.25 0.097 9.195 1 58.22 11 LEU B CA 1
ATOM 2821 C C . LEU B 1 11 ? 25.531 1.072 10.125 1 58.22 11 LEU B C 1
ATOM 2823 O O . LEU B 1 11 ? 26.031 1.381 11.211 1 58.22 11 LEU B O 1
ATOM 2827 N N . ARG B 1 12 ? 24.672 1.79 9.555 1 69.44 12 ARG B N 1
ATOM 2828 C CA . ARG B 1 12 ? 23.781 2.609 10.375 1 69.44 12 ARG B CA 1
ATOM 2829 C C . ARG B 1 12 ? 23.188 1.791 11.516 1 69.44 12 ARG B C 1
ATOM 2831 O O . ARG B 1 12 ? 23.141 0.561 11.445 1 69.44 12 ARG B O 1
ATOM 2838 N N . CYS B 1 13 ? 22.906 2.312 12.578 1 70.31 13 CYS B N 1
ATOM 2839 C CA . CYS B 1 13 ? 22.312 1.615 13.719 1 70.31 13 CYS B CA 1
ATOM 2840 C C . CYS B 1 13 ? 21.078 0.843 13.305 1 70.31 13 CYS B C 1
ATOM 2842 O O . CYS B 1 13 ? 20.203 1.386 12.625 1 70.31 13 CYS B O 1
ATOM 2844 N N . GLY B 1 14 ? 21.094 -0.412 13.523 1 81.56 14 GLY B N 1
ATOM 2845 C CA . GLY B 1 14 ? 19.938 -1.269 13.297 1 81.56 14 GLY B CA 1
ATOM 2846 C C . GLY B 1 14 ? 19.984 -1.995 11.969 1 81.56 14 GLY B C 1
ATOM 2847 O O . GLY B 1 14 ? 19.188 -2.902 11.719 1 81.56 14 GLY B O 1
ATOM 2848 N N . VAL B 1 15 ? 20.922 -1.582 11.156 1 90.38 15 VAL B N 1
ATOM 2849 C CA . VAL B 1 15 ? 21.047 -2.201 9.844 1 90.38 15 VAL B CA 1
ATOM 2850 C C . VAL B 1 15 ? 21.828 -3.514 9.961 1 90.38 15 VAL B C 1
ATOM 2852 O O . VAL B 1 15 ? 22.891 -3.557 10.57 1 90.38 15 VAL B O 1
ATOM 2855 N N . ALA B 1 16 ? 21.312 -4.59 9.43 1 91.25 16 ALA B N 1
ATOM 2856 C CA . ALA B 1 16 ? 21.938 -5.906 9.492 1 91.25 16 ALA B CA 1
ATOM 2857 C C . ALA B 1 16 ? 22.953 -6.078 8.359 1 91.25 16 ALA B C 1
ATOM 2859 O O . ALA B 1 16 ? 24.031 -6.637 8.57 1 91.25 16 ALA B O 1
ATOM 2860 N N . GLU B 1 17 ? 22.609 -5.664 7.199 1 92.06 17 GLU B N 1
ATOM 2861 C CA . GLU B 1 17 ? 23.453 -5.82 6.012 1 92.06 17 GLU B CA 1
ATOM 2862 C C . GLU B 1 17 ? 23.109 -4.766 4.957 1 92.06 17 GLU B C 1
ATOM 2864 O O . GLU B 1 17 ? 21.984 -4.27 4.906 1 92.06 17 GLU B O 1
ATOM 2869 N N . ALA B 1 18 ? 24.141 -4.34 4.238 1 92.75 18 ALA B N 1
ATOM 2870 C CA . ALA B 1 18 ? 23.969 -3.432 3.105 1 92.75 18 ALA B CA 1
ATOM 2871 C C . ALA B 1 18 ? 24.641 -3.98 1.854 1 92.75 18 ALA B C 1
ATOM 2873 O O . ALA B 1 18 ? 25.609 -4.75 1.947 1 92.75 18 ALA B O 1
ATOM 2874 N N . ASP B 1 19 ? 24.031 -3.689 0.721 1 92.38 19 ASP B N 1
ATOM 2875 C CA . ASP B 1 19 ? 24.734 -4.078 -0.5 1 92.38 19 ASP B CA 1
ATOM 2876 C C . ASP B 1 19 ? 26.016 -3.266 -0.682 1 92.38 19 ASP B C 1
ATOM 2878 O O . ASP B 1 19 ? 26.281 -2.34 0.086 1 92.38 19 ASP B O 1
ATOM 2882 N N . SER B 1 20 ? 26.812 -3.543 -1.682 1 89.25 20 SER B N 1
ATOM 2883 C CA . SER B 1 20 ? 28.125 -2.951 -1.863 1 89.25 20 SER B CA 1
ATOM 2884 C C . SER B 1 20 ? 28.031 -1.448 -2.109 1 89.25 20 SER B C 1
ATOM 2886 O O . SER B 1 20 ? 28.953 -0.698 -1.766 1 89.25 20 SER B O 1
ATOM 2888 N N . THR B 1 21 ? 26.938 -1.002 -2.645 1 90.5 21 THR B N 1
ATOM 2889 C CA . THR B 1 21 ? 26.766 0.414 -2.953 1 90.5 21 THR B CA 1
ATOM 2890 C C . THR B 1 21 ? 26.219 1.169 -1.746 1 90.5 21 THR B C 1
ATOM 2892 O O . THR B 1 21 ? 26.25 2.4 -1.705 1 90.5 21 THR B O 1
ATOM 2895 N N . GLY B 1 22 ? 25.656 0.446 -0.833 1 90.75 22 GLY B N 1
ATOM 2896 C CA . GLY B 1 22 ? 25.031 1.065 0.316 1 90.75 22 GLY B CA 1
ATOM 2897 C C . GLY B 1 22 ? 23.594 1.507 0.04 1 90.75 22 GLY B C 1
ATOM 2898 O O . GLY B 1 22 ? 22.938 2.076 0.913 1 90.75 22 GLY B O 1
ATOM 2899 N N . ARG B 1 23 ? 23.094 1.232 -1.119 1 93.19 23 ARG B N 1
ATOM 2900 C CA . ARG B 1 23 ? 21.75 1.66 -1.492 1 93.19 23 ARG B CA 1
ATOM 2901 C C . ARG B 1 23 ? 20.703 0.812 -0.796 1 93.19 23 ARG B C 1
ATOM 2903 O O . ARG B 1 23 ? 19.75 1.346 -0.216 1 93.19 23 ARG B O 1
ATOM 2910 N N . TYR B 1 24 ? 20.906 -0.445 -0.905 1 95.06 24 TYR B N 1
ATOM 2911 C CA . TYR B 1 24 ? 19.938 -1.351 -0.294 1 95.06 24 TYR B CA 1
ATOM 2912 C C . TYR B 1 24 ? 20.422 -1.825 1.07 1 95.06 24 TYR B C 1
ATOM 2914 O O . TYR B 1 24 ? 21.547 -2.326 1.198 1 95.06 24 TYR B O 1
ATOM 2922 N N . GLU B 1 25 ? 19.578 -1.617 2.076 1 95 25 GLU B N 1
ATOM 2923 C CA . GLU B 1 25 ? 19.875 -2.049 3.439 1 95 25 GLU B CA 1
ATOM 2924 C C . GLU B 1 25 ? 18.766 -2.961 3.98 1 95 25 GLU B C 1
ATOM 2926 O O . GLU B 1 25 ? 17.594 -2.73 3.727 1 95 25 GLU B O 1
ATOM 2931 N N . ARG B 1 26 ? 19.172 -4.039 4.605 1 93.88 26 ARG B N 1
ATOM 2932 C CA . ARG B 1 26 ? 18.188 -4.883 5.262 1 93.88 26 ARG B CA 1
ATOM 2933 C C . ARG B 1 26 ? 18.344 -4.84 6.777 1 93.88 26 ARG B C 1
ATOM 2935 O O . ARG B 1 26 ? 19.453 -4.594 7.285 1 93.88 26 ARG B O 1
ATOM 2942 N N . TYR B 1 27 ? 17.234 -5.07 7.41 1 92.19 27 TYR B N 1
ATOM 2943 C CA . TYR B 1 27 ? 17.203 -5.086 8.867 1 92.19 27 TYR B CA 1
ATOM 2944 C C . TYR B 1 27 ? 17.188 -6.516 9.398 1 92.19 27 TYR B C 1
ATOM 2946 O O . TYR B 1 27 ? 17.312 -7.469 8.633 1 92.19 27 TYR B O 1
ATOM 2954 N N . HIS B 1 28 ? 17.234 -6.633 10.742 1 86.31 28 HIS B N 1
ATOM 2955 C CA . HIS B 1 28 ? 17.406 -7.945 11.352 1 86.31 28 HIS B CA 1
ATOM 2956 C C . HIS B 1 28 ? 16.109 -8.742 11.32 1 86.31 28 HIS B C 1
ATOM 2958 O O . HIS B 1 28 ? 16.125 -9.969 11.273 1 86.31 28 HIS B O 1
ATOM 2964 N N . MET B 1 29 ? 15.094 -8.055 11.172 1 80.25 29 MET B N 1
ATOM 2965 C CA . MET B 1 29 ? 13.789 -8.703 11.258 1 80.25 29 MET B CA 1
ATOM 2966 C C . MET B 1 29 ? 13.445 -9.414 9.945 1 80.25 29 MET B C 1
ATOM 2968 O O . MET B 1 29 ? 13.43 -8.789 8.891 1 80.25 29 MET B O 1
ATOM 2972 N N . SER B 1 30 ? 13.211 -10.773 10.117 1 81.31 30 SER B N 1
ATOM 2973 C CA . SER B 1 30 ? 12.711 -11.5 8.961 1 81.31 30 SER B CA 1
ATOM 2974 C C . SER B 1 30 ? 11.195 -11.391 8.852 1 81.31 30 SER B C 1
ATOM 2976 O O . SER B 1 30 ? 10.492 -11.398 9.867 1 81.31 30 SER B O 1
ATOM 2978 N N . ILE B 1 31 ? 10.742 -11.18 7.645 1 78.06 31 ILE B N 1
ATOM 2979 C CA . ILE B 1 31 ? 9.32 -11.016 7.355 1 78.06 31 ILE B CA 1
ATOM 2980 C C . ILE B 1 31 ? 8.695 -12.375 7.066 1 78.06 31 ILE B C 1
ATOM 2982 O O . ILE B 1 31 ? 7.566 -12.648 7.484 1 78.06 31 ILE B O 1
ATOM 2986 N N . SER B 1 32 ? 9.453 -13.164 6.332 1 76.06 32 SER B N 1
ATOM 2987 C CA . SER B 1 32 ? 8.883 -14.445 5.945 1 76.06 32 SER B CA 1
ATOM 2988 C C . SER B 1 32 ? 9.969 -15.422 5.492 1 76.06 32 SER B C 1
ATOM 2990 O O . SER B 1 32 ? 11.102 -15.016 5.23 1 76.06 32 SER B O 1
ATOM 2992 N N . ASN B 1 33 ? 9.586 -16.672 5.566 1 70.19 33 ASN B N 1
ATOM 2993 C CA . ASN B 1 33 ? 10.383 -17.766 5.031 1 70.19 33 ASN B CA 1
ATOM 2994 C C . ASN B 1 33 ? 9.547 -18.672 4.117 1 70.19 33 ASN B C 1
ATOM 2996 O O . ASN B 1 33 ? 9.141 -19.766 4.516 1 70.19 33 ASN B O 1
ATOM 3000 N N . PRO B 1 34 ? 9.359 -18.141 2.951 1 68.56 34 PRO B N 1
ATOM 3001 C CA . PRO B 1 34 ? 8.438 -18.844 2.062 1 68.56 34 PRO B CA 1
ATOM 3002 C C . PRO B 1 34 ? 8.914 -20.266 1.727 1 68.56 34 PRO B C 1
ATOM 3004 O O . PRO B 1 34 ? 8.094 -21.141 1.428 1 68.56 34 PRO B O 1
ATOM 3007 N N . HIS B 1 35 ? 10.203 -20.438 1.621 1 71.19 35 HIS B N 1
ATOM 3008 C CA . HIS B 1 35 ? 10.852 -21.703 1.335 1 71.19 35 HIS B CA 1
ATOM 3009 C C . HIS B 1 35 ? 12.062 -21.922 2.234 1 71.19 35 HIS B C 1
ATOM 3011 O O . HIS B 1 35 ? 12.688 -20.953 2.686 1 71.19 35 HIS B O 1
ATOM 3017 N N . PRO B 1 36 ? 12.297 -23.125 2.506 1 68.25 36 PRO B N 1
ATOM 3018 C CA . PRO B 1 36 ? 13.445 -23.406 3.373 1 68.25 36 PRO B CA 1
ATOM 3019 C C . PRO B 1 36 ? 14.734 -22.734 2.889 1 68.25 36 PRO B C 1
ATOM 3021 O O . PRO B 1 36 ? 15.594 -22.391 3.697 1 68.25 36 PRO B O 1
ATOM 3024 N N . MET B 1 37 ? 14.789 -22.531 1.655 1 77.25 37 MET B N 1
ATOM 3025 C CA . MET B 1 37 ? 16.031 -21.984 1.119 1 77.25 37 MET B CA 1
ATOM 3026 C C . MET B 1 37 ? 15.914 -20.469 0.945 1 77.25 37 MET B C 1
ATOM 3028 O O . MET B 1 37 ? 16.859 -19.812 0.493 1 77.25 37 MET B O 1
ATOM 3032 N N . LYS B 1 38 ? 14.828 -19.953 1.318 1 82.94 38 LYS B N 1
ATOM 3033 C CA . LYS B 1 38 ? 14.602 -18.531 1.051 1 82.94 38 LYS B CA 1
ATOM 3034 C C . LYS B 1 38 ? 14.078 -17.812 2.291 1 82.94 38 LYS B C 1
ATOM 3036 O O . LYS B 1 38 ? 13.086 -18.234 2.891 1 82.94 38 LYS B O 1
ATOM 3041 N N . ILE B 1 39 ? 14.828 -16.781 2.674 1 88.25 39 ILE B N 1
ATOM 3042 C CA . ILE B 1 39 ? 14.398 -15.93 3.775 1 88.25 39 ILE B CA 1
ATOM 3043 C C . ILE B 1 39 ? 14.211 -14.492 3.279 1 88.25 39 ILE B C 1
ATOM 3045 O O . ILE B 1 39 ? 15.055 -13.977 2.545 1 88.25 39 ILE B O 1
ATOM 3049 N N . VAL B 1 40 ? 13.117 -13.945 3.641 1 91 40 VAL B N 1
ATOM 3050 C CA . VAL B 1 40 ? 12.828 -12.578 3.215 1 91 40 VAL B CA 1
ATOM 3051 C C . VAL B 1 40 ? 12.961 -11.625 4.402 1 91 40 VAL B C 1
ATOM 3053 O O . VAL B 1 40 ? 12.328 -11.828 5.441 1 91 40 VAL B O 1
ATOM 3056 N N . TYR B 1 41 ? 13.805 -10.586 4.195 1 92.5 41 TYR B N 1
ATOM 3057 C CA . TYR B 1 41 ? 14.023 -9.57 5.219 1 92.5 41 TYR B CA 1
ATOM 3058 C C . TYR B 1 41 ? 13.43 -8.234 4.797 1 92.5 41 TYR B C 1
ATOM 3060 O O . TYR B 1 41 ? 13.359 -7.926 3.604 1 92.5 41 TYR B O 1
ATOM 3068 N N . GLU B 1 42 ? 13.031 -7.508 5.875 1 93.06 42 GLU B N 1
ATOM 3069 C CA . GLU B 1 42 ? 12.648 -6.121 5.629 1 93.06 42 GLU B CA 1
ATOM 3070 C C . GLU B 1 42 ? 13.867 -5.254 5.32 1 93.06 42 GLU B C 1
ATOM 3072 O O . GLU B 1 42 ? 14.914 -5.402 5.953 1 93.06 42 GLU B O 1
ATOM 3077 N N . GLY B 1 43 ? 13.688 -4.406 4.305 1 93.88 43 GLY B N 1
ATOM 3078 C CA . GLY B 1 43 ? 14.766 -3.496 3.969 1 93.88 43 GLY B CA 1
ATOM 3079 C C . GLY B 1 43 ? 14.281 -2.16 3.434 1 93.88 43 GLY B C 1
ATOM 3080 O O . GLY B 1 43 ? 13.078 -1.898 3.404 1 93.88 43 GLY B O 1
ATOM 3081 N N . ILE B 1 44 ? 15.289 -1.345 3.1 1 94.31 44 ILE B N 1
ATOM 3082 C CA . ILE B 1 44 ? 14.984 -0.004 2.609 1 94.31 44 ILE B CA 1
ATOM 3083 C C . ILE B 1 44 ? 15.906 0.343 1.447 1 94.31 44 ILE B C 1
ATOM 3085 O O . ILE B 1 44 ? 17.094 -0.015 1.457 1 94.31 44 ILE B O 1
ATOM 3089 N N . ASP B 1 45 ? 15.359 0.903 0.386 1 95.44 45 ASP B N 1
ATOM 3090 C CA . ASP B 1 45 ? 16.125 1.573 -0.66 1 95.44 45 ASP B CA 1
ATOM 3091 C C . ASP B 1 45 ? 16.469 3.004 -0.255 1 95.44 45 ASP B C 1
ATOM 3093 O O . ASP B 1 45 ? 15.625 3.9 -0.336 1 95.44 45 ASP B O 1
ATOM 3097 N N . GLN B 1 46 ? 17.672 3.213 0.092 1 92.94 46 GLN B N 1
ATOM 3098 C CA . GLN B 1 46 ? 18.094 4.492 0.652 1 92.94 46 GLN B CA 1
ATOM 3099 C C . GLN B 1 46 ? 18.094 5.586 -0.41 1 92.94 46 GLN B C 1
ATOM 3101 O O . GLN B 1 46 ? 18.078 6.773 -0.083 1 92.94 46 GLN B O 1
ATOM 3106 N N . LEU B 1 47 ? 18.109 5.152 -1.571 1 91.38 47 LEU B N 1
ATOM 3107 C CA . LEU B 1 47 ? 18.062 6.141 -2.643 1 91.38 47 LEU B CA 1
ATOM 3108 C C . LEU B 1 47 ? 16.656 6.723 -2.773 1 91.38 47 LEU B C 1
ATOM 3110 O O . LEU B 1 47 ? 16.484 7.938 -2.914 1 91.38 47 LEU B O 1
ATOM 3114 N N . THR B 1 48 ? 15.641 5.883 -2.604 1 90.19 48 THR B N 1
ATOM 3115 C CA . THR B 1 48 ? 14.273 6.332 -2.852 1 90.19 48 THR B CA 1
ATOM 3116 C C . THR B 1 48 ? 13.531 6.539 -1.538 1 90.19 48 THR B C 1
ATOM 3118 O O . THR B 1 48 ? 12.516 7.246 -1.499 1 90.19 48 THR B O 1
ATOM 3121 N N . GLY B 1 49 ? 13.992 5.918 -0.489 1 92.88 49 GLY B N 1
ATOM 3122 C CA . GLY B 1 49 ? 13.289 5.957 0.784 1 92.88 49 GLY B CA 1
ATOM 3123 C C . GLY B 1 49 ? 12.086 5.035 0.83 1 92.88 49 GLY B C 1
ATOM 3124 O O . GLY B 1 49 ? 11.188 5.223 1.649 1 92.88 49 GLY B O 1
ATOM 3125 N N . ILE B 1 50 ? 12.062 4.078 -0.047 1 93.62 50 ILE B N 1
ATOM 3126 C CA . ILE B 1 50 ? 10.953 3.145 -0.134 1 93.62 50 ILE B CA 1
ATOM 3127 C C . ILE B 1 50 ? 11.375 1.78 0.404 1 93.62 50 ILE B C 1
ATOM 3129 O O . ILE B 1 50 ? 12.5 1.331 0.153 1 93.62 50 ILE B O 1
ATOM 3133 N N . LYS B 1 51 ? 10.469 1.163 1.077 1 93 51 LYS B N 1
ATOM 3134 C CA . LYS B 1 51 ? 10.758 -0.157 1.629 1 93 51 LYS B CA 1
ATOM 3135 C C . LYS B 1 51 ? 10.977 -1.181 0.52 1 93 51 LYS B C 1
ATOM 3137 O O . LYS B 1 51 ? 10.398 -1.063 -0.564 1 93 51 LYS B O 1
ATOM 3142 N N . ILE B 1 52 ? 11.82 -2.178 0.806 1 94.75 52 ILE B N 1
ATOM 3143 C CA . ILE B 1 52 ? 12.07 -3.279 -0.116 1 94.75 52 ILE B CA 1
ATOM 3144 C C . ILE B 1 52 ? 12.07 -4.602 0.647 1 94.75 52 ILE B C 1
ATOM 3146 O O . ILE B 1 52 ? 12.109 -4.613 1.88 1 94.75 52 ILE B O 1
ATOM 3150 N N . ASN B 1 53 ? 11.859 -5.676 -0.072 1 94 53 ASN B N 1
ATOM 3151 C CA . ASN B 1 53 ? 12.133 -7.016 0.441 1 94 53 ASN B CA 1
ATOM 3152 C C . ASN B 1 53 ? 13.516 -7.512 0.024 1 94 53 ASN B C 1
ATOM 3154 O O . ASN B 1 53 ? 13.852 -7.5 -1.161 1 94 53 ASN B O 1
ATOM 3158 N N . TRP B 1 54 ? 14.273 -7.816 1.027 1 94.81 54 TRP B N 1
ATOM 3159 C CA . TRP B 1 54 ? 15.57 -8.438 0.793 1 94.81 54 TRP B CA 1
ATOM 3160 C C . TRP B 1 54 ? 15.477 -9.953 0.919 1 94.81 54 TRP B C 1
ATOM 3162 O O . TRP B 1 54 ? 15.398 -10.492 2.029 1 94.81 54 TRP B O 1
ATOM 3172 N N . CYS B 1 55 ? 15.469 -10.617 -0.24 1 91.62 55 CYS B N 1
ATOM 3173 C CA . CYS B 1 55 ? 15.336 -12.07 -0.275 1 91.62 55 CYS B CA 1
ATOM 3174 C C . CYS B 1 55 ? 16.703 -12.734 -0.326 1 91.62 55 CYS B C 1
ATOM 3176 O O . CYS B 1 55 ? 17.484 -12.508 -1.257 1 91.62 55 CYS B O 1
ATOM 3178 N N . LYS B 1 56 ? 16.969 -13.484 0.712 1 89.56 56 LYS B N 1
ATOM 3179 C CA . LYS B 1 56 ? 18.188 -14.289 0.767 1 89.56 56 LYS B CA 1
ATOM 3180 C C . LYS B 1 56 ? 17.906 -15.742 0.428 1 89.56 56 LYS B C 1
ATOM 3182 O O . LYS B 1 56 ? 17.125 -16.406 1.11 1 89.56 56 LYS B O 1
ATOM 3187 N N . ILE B 1 57 ? 18.516 -16.156 -0.622 1 86.5 57 ILE B N 1
ATOM 3188 C CA . ILE B 1 57 ? 18.328 -17.531 -1.069 1 86.5 57 ILE B CA 1
ATOM 3189 C C . ILE B 1 57 ? 19.609 -18.328 -0.876 1 86.5 57 ILE B C 1
ATOM 3191 O O . ILE B 1 57 ? 20.641 -18.016 -1.472 1 86.5 57 ILE B O 1
ATOM 3195 N N . VAL B 1 58 ? 19.531 -19.344 -0.101 1 83.69 58 VAL B N 1
ATOM 3196 C CA . VAL B 1 58 ? 20.688 -20.172 0.19 1 83.69 58 VAL B CA 1
ATOM 3197 C C . VAL B 1 58 ? 20.719 -21.359 -0.766 1 83.69 58 VAL B C 1
ATOM 3199 O O . VAL B 1 58 ? 19.828 -22.219 -0.742 1 83.69 58 VAL B O 1
ATOM 3202 N N . LEU B 1 59 ? 21.719 -21.438 -1.582 1 80.94 59 LEU B N 1
ATOM 3203 C CA . LEU B 1 59 ? 21.828 -22.469 -2.607 1 80.94 59 LEU B CA 1
ATOM 3204 C C . LEU B 1 59 ? 22.609 -23.672 -2.092 1 80.94 59 LEU B C 1
ATOM 3206 O O . LEU B 1 59 ? 22.516 -24.766 -2.645 1 80.94 59 LEU B O 1
ATOM 3210 N N . GLY B 1 60 ? 23.344 -23.531 -1.071 1 77.88 60 GLY B N 1
ATOM 3211 C CA . GLY B 1 60 ? 24.172 -24.609 -0.538 1 77.88 60 GLY B CA 1
ATOM 3212 C C . GLY B 1 60 ? 25.406 -24.109 0.19 1 77.88 60 GLY B C 1
ATOM 3213 O O . GLY B 1 60 ? 25.453 -22.953 0.625 1 77.88 60 GLY B O 1
ATOM 3214 N N . LEU B 1 61 ? 26.203 -25.156 0.436 1 72.62 61 LEU B N 1
ATOM 3215 C CA . LEU B 1 61 ? 27.453 -24.828 1.131 1 72.62 61 LEU B CA 1
ATOM 3216 C C . LEU B 1 61 ? 28.469 -24.203 0.172 1 72.62 61 LEU B C 1
ATOM 3218 O O . LEU B 1 61 ? 28.562 -24.625 -0.985 1 72.62 61 LEU B O 1
ATOM 3222 N N . SER B 1 62 ? 29.156 -23.203 0.696 1 70.81 62 SER B N 1
ATOM 3223 C CA . SER B 1 62 ? 30.172 -22.547 -0.116 1 70.81 62 SER B CA 1
ATOM 3224 C C . SER B 1 62 ? 31.312 -23.5 -0.444 1 70.81 62 SER B C 1
ATOM 3226 O O . SER B 1 62 ? 32.094 -23.25 -1.374 1 70.81 62 SER B O 1
ATOM 3228 N N . THR B 1 63 ? 31.297 -24.578 0.281 1 72.62 63 THR B N 1
ATOM 3229 C CA . THR B 1 63 ? 32.406 -25.531 0.107 1 72.62 63 THR B CA 1
ATOM 3230 C C . THR B 1 63 ? 32.094 -26.484 -1.035 1 72.62 63 THR B C 1
ATOM 3232 O O . THR B 1 63 ? 32.938 -27.281 -1.423 1 72.62 63 THR B O 1
ATOM 3235 N N . GLU B 1 64 ? 30.938 -26.359 -1.54 1 75.94 64 GLU B N 1
ATOM 3236 C CA . GLU B 1 64 ? 30.594 -27.219 -2.674 1 75.94 64 GLU B CA 1
ATOM 3237 C C . GLU B 1 64 ? 31.484 -26.922 -3.873 1 75.94 64 GLU B C 1
ATOM 3239 O O . GLU B 1 64 ? 32.125 -25.859 -3.936 1 75.94 64 GLU B O 1
ATOM 3244 N N . GLU B 1 65 ? 31.594 -27.953 -4.68 1 76.75 65 GLU B N 1
ATOM 3245 C CA . GLU B 1 65 ? 32.375 -27.781 -5.895 1 76.75 65 GLU B CA 1
ATOM 3246 C C . GLU B 1 65 ? 31.891 -26.609 -6.727 1 76.75 65 GLU B C 1
ATOM 3248 O O . GLU B 1 65 ? 30.688 -26.359 -6.809 1 76.75 65 GLU B O 1
ATOM 3253 N N . GLU B 1 66 ? 32.844 -25.906 -7.227 1 75.25 66 GLU B N 1
ATOM 3254 C CA . GLU B 1 66 ? 32.594 -24.672 -7.961 1 75.25 66 GLU B CA 1
ATOM 3255 C C . GLU B 1 66 ? 31.547 -24.906 -9.062 1 75.25 66 GLU B C 1
ATOM 3257 O O . GLU B 1 66 ? 30.641 -24.094 -9.25 1 75.25 66 GLU B O 1
ATOM 3262 N N . GLU B 1 67 ? 31.781 -26.062 -9.766 1 77.56 67 GLU B N 1
ATOM 3263 C CA . GLU B 1 67 ? 30.875 -26.359 -10.867 1 77.56 67 GLU B CA 1
ATOM 3264 C C . GLU B 1 67 ? 29.438 -26.547 -10.367 1 77.56 67 GLU B C 1
ATOM 3266 O O . GLU B 1 67 ? 28.484 -26.094 -11.023 1 77.56 67 GLU B O 1
ATOM 3271 N N . THR B 1 68 ? 29.359 -27.141 -9.227 1 76.19 68 THR B N 1
ATOM 3272 C CA . THR B 1 68 ? 28.047 -27.375 -8.625 1 76.19 68 THR B CA 1
ATOM 3273 C C . THR B 1 68 ? 27.438 -26.047 -8.164 1 76.19 68 THR B C 1
ATOM 3275 O O . THR B 1 68 ? 26.25 -25.812 -8.375 1 76.19 68 THR B O 1
ATOM 3278 N N . ARG B 1 69 ? 28.219 -25.25 -7.633 1 71.88 69 ARG B N 1
ATOM 3279 C CA . ARG B 1 69 ? 27.766 -23.953 -7.16 1 71.88 69 ARG B CA 1
ATOM 3280 C C . ARG B 1 69 ? 27.281 -23.094 -8.32 1 71.88 69 ARG B C 1
ATOM 3282 O O . ARG B 1 69 ? 26.234 -22.453 -8.234 1 71.88 69 ARG B O 1
ATOM 3289 N N . LYS B 1 70 ? 28.031 -23.094 -9.336 1 72.75 70 LYS B N 1
ATOM 3290 C CA . LYS B 1 70 ? 27.688 -22.312 -10.516 1 72.75 70 LYS B CA 1
ATOM 3291 C C . LYS B 1 70 ? 26.375 -22.797 -11.133 1 72.75 70 LYS B C 1
ATOM 3293 O O . LYS B 1 70 ? 25.547 -21.984 -11.562 1 72.75 70 LYS B O 1
ATOM 3298 N N . LYS B 1 71 ? 26.297 -24.078 -11.188 1 73.69 71 LYS B N 1
ATOM 3299 C CA . LYS B 1 71 ? 25.078 -24.641 -11.742 1 73.69 71 LYS B CA 1
ATOM 3300 C C . LYS B 1 71 ? 23.859 -24.219 -10.922 1 73.69 71 LYS B C 1
ATOM 3302 O O . LYS B 1 71 ? 22.844 -23.781 -11.477 1 73.69 71 LYS B O 1
ATOM 3307 N N . LYS B 1 72 ? 24 -24.312 -9.648 1 72.06 72 LYS B N 1
ATOM 3308 C CA . LYS B 1 72 ? 22.906 -23.922 -8.766 1 72.06 72 LYS B CA 1
ATOM 3309 C C . LYS B 1 72 ? 22.578 -22.438 -8.898 1 72.06 72 LYS B C 1
ATOM 3311 O O . LYS B 1 72 ? 21.406 -22.062 -8.914 1 72.06 72 LYS B O 1
ATOM 3316 N N . PHE B 1 73 ? 23.641 -21.75 -9 1 71.81 73 PHE B N 1
ATOM 3317 C CA . PHE B 1 73 ? 23.469 -20.312 -9.172 1 71.81 73 PHE B CA 1
ATOM 3318 C C . PHE B 1 73 ? 22.734 -20 -10.477 1 71.81 73 PHE B C 1
ATOM 3320 O O . PHE B 1 73 ? 21.797 -19.203 -10.5 1 71.81 73 PHE B O 1
ATOM 3327 N N . ASN B 1 74 ? 23.172 -20.594 -11.5 1 71.69 74 ASN B N 1
ATOM 3328 C CA . ASN B 1 74 ? 22.547 -20.359 -12.805 1 71.69 74 ASN B CA 1
ATOM 3329 C C . ASN B 1 74 ? 21.078 -20.797 -12.812 1 71.69 74 ASN B C 1
ATOM 3331 O O . ASN B 1 74 ? 20.234 -20.109 -13.383 1 71.69 74 ASN B O 1
ATOM 3335 N N . ASP B 1 75 ? 20.938 -21.844 -12.125 1 69.69 75 ASP B N 1
ATOM 3336 C CA . ASP B 1 75 ? 19.562 -22.344 -12.055 1 69.69 75 ASP B CA 1
ATOM 3337 C C . ASP B 1 75 ? 18.656 -21.359 -11.312 1 69.69 75 ASP B C 1
ATOM 3339 O O . ASP B 1 75 ? 17.531 -21.094 -11.758 1 69.69 75 ASP B O 1
ATOM 3343 N N . TYR B 1 76 ? 19.234 -20.797 -10.344 1 71 76 TYR B N 1
ATOM 3344 C CA . TYR B 1 76 ? 18.391 -19.906 -9.547 1 71 76 TYR B CA 1
ATOM 3345 C C . TYR B 1 76 ? 18.281 -18.531 -10.188 1 71 76 TYR B C 1
ATOM 3347 O O . TYR B 1 76 ? 17.25 -17.859 -10.062 1 71 76 TYR B O 1
ATOM 3355 N N . CYS B 1 77 ? 19.359 -18.109 -10.789 1 75.56 77 CYS B N 1
ATOM 3356 C CA . CYS B 1 77 ? 19.375 -16.75 -11.312 1 75.56 77 CYS B CA 1
ATOM 3357 C C . CYS B 1 77 ? 18.391 -16.594 -12.461 1 75.56 77 CYS B C 1
ATOM 3359 O O . CYS B 1 77 ? 18.109 -15.477 -12.891 1 75.56 77 CYS B O 1
ATOM 3361 N N . ASP B 1 78 ? 17.812 -17.672 -12.781 1 78.69 78 ASP B N 1
ATOM 3362 C CA . ASP B 1 78 ? 16.797 -17.578 -13.82 1 78.69 78 ASP B CA 1
ATOM 3363 C C . ASP B 1 78 ? 15.586 -16.781 -13.336 1 78.69 78 ASP B C 1
ATOM 3365 O O . ASP B 1 78 ? 15.008 -15.992 -14.086 1 78.69 78 ASP B O 1
ATOM 3369 N N . GLU B 1 79 ? 15.266 -16.906 -12.102 1 81.69 79 GLU B N 1
ATOM 3370 C CA . GLU B 1 79 ? 14.102 -16.219 -11.555 1 81.69 79 GLU B CA 1
ATOM 3371 C C . GLU B 1 79 ? 14.305 -14.703 -11.562 1 81.69 79 GLU B C 1
ATOM 3373 O O . GLU B 1 79 ? 13.516 -13.961 -12.156 1 81.69 79 GLU B O 1
ATOM 3378 N N . PRO B 1 80 ? 15.383 -14.25 -10.852 1 85.25 80 PRO B N 1
ATOM 3379 C CA . PRO B 1 80 ? 15.523 -12.789 -10.852 1 85.25 80 PRO B CA 1
ATOM 3380 C C . PRO B 1 80 ? 15.734 -12.211 -12.25 1 85.25 80 PRO B C 1
ATOM 3382 O O . PRO B 1 80 ? 15.273 -11.109 -12.539 1 85.25 80 PRO B O 1
ATOM 3385 N N . TRP B 1 81 ? 16.391 -13.023 -13.039 1 85.19 81 TRP B N 1
ATOM 3386 C CA . TRP B 1 81 ? 16.578 -12.57 -14.414 1 85.19 81 TRP B CA 1
ATOM 3387 C C . TRP B 1 81 ? 15.234 -12.445 -15.141 1 85.19 81 TRP B C 1
ATOM 3389 O O . TRP B 1 81 ? 14.969 -11.438 -15.789 1 85.19 81 TRP B O 1
ATOM 3399 N N . LEU B 1 82 ? 14.484 -13.422 -14.992 1 88.94 82 LEU B N 1
ATOM 3400 C CA . LEU B 1 82 ? 13.156 -13.406 -15.602 1 88.94 82 LEU B CA 1
ATOM 3401 C C . LEU B 1 82 ? 12.32 -12.242 -15.062 1 88.94 82 LEU B C 1
ATOM 3403 O O . LEU B 1 82 ? 11.734 -11.484 -15.836 1 88.94 82 LEU B O 1
ATOM 3407 N N . LEU B 1 83 ? 12.297 -12.031 -13.805 1 90.88 83 LEU B N 1
ATOM 3408 C CA . LEU B 1 83 ? 11.492 -11 -13.164 1 90.88 83 LEU B CA 1
ATOM 3409 C C . LEU B 1 83 ? 11.93 -9.609 -13.617 1 90.88 83 LEU B C 1
ATOM 3411 O O . LEU B 1 83 ? 11.094 -8.719 -13.789 1 90.88 83 LEU B O 1
ATOM 3415 N N . GLN B 1 84 ? 13.156 -9.484 -13.766 1 91 84 GLN B N 1
ATOM 3416 C CA . GLN B 1 84 ? 13.664 -8.18 -14.172 1 91 84 GLN B CA 1
ATOM 3417 C C . GLN B 1 84 ? 13.211 -7.828 -15.586 1 91 84 GLN B C 1
ATOM 3419 O O . GLN B 1 84 ? 13.148 -6.652 -15.953 1 91 84 GLN B O 1
ATOM 3424 N N . SER B 1 85 ? 12.906 -8.852 -16.328 1 91.06 85 SER B N 1
ATOM 3425 C CA . SER B 1 85 ? 12.477 -8.609 -17.703 1 91.06 85 SER B CA 1
ATOM 3426 C C . SER B 1 85 ? 10.984 -8.312 -17.781 1 91.06 85 SER B C 1
ATOM 3428 O O . SER B 1 85 ? 10.469 -7.934 -18.828 1 91.06 85 SER B O 1
ATOM 3430 N N . LEU B 1 86 ? 10.281 -8.453 -16.75 1 94.12 86 LEU B N 1
ATOM 3431 C CA . LEU B 1 86 ? 8.828 -8.305 -16.719 1 94.12 86 LEU B CA 1
ATOM 3432 C C . LEU B 1 86 ? 8.43 -6.973 -16.109 1 94.12 86 LEU B C 1
ATOM 3434 O O . LEU B 1 86 ? 9.055 -6.512 -15.148 1 94.12 86 LEU B O 1
ATOM 3438 N N . GLN B 1 87 ? 7.504 -6.348 -16.719 1 94.06 87 GLN B N 1
ATOM 3439 C CA . GLN B 1 87 ? 6.926 -5.109 -16.203 1 94.06 87 GLN B CA 1
ATOM 3440 C C . GLN B 1 87 ? 5.406 -5.129 -16.297 1 94.06 87 GLN B C 1
ATOM 3442 O O . GLN B 1 87 ? 4.848 -4.867 -17.375 1 94.06 87 GLN B O 1
ATOM 3447 N N . HIS B 1 88 ? 4.805 -5.383 -15.266 1 97.25 88 HIS B N 1
ATOM 3448 C CA . HIS B 1 88 ? 3.348 -5.438 -15.195 1 97.25 88 HIS B CA 1
ATOM 3449 C C . HIS B 1 88 ? 2.85 -5.086 -13.797 1 97.25 88 HIS B C 1
ATOM 3451 O O . HIS B 1 88 ? 3.451 -5.488 -12.797 1 97.25 88 HIS B O 1
ATOM 3457 N N . GLU B 1 89 ? 1.752 -4.441 -13.68 1 96.38 89 GLU B N 1
ATOM 3458 C CA . GLU B 1 89 ? 1.249 -3.928 -12.406 1 96.38 89 GLU B CA 1
ATOM 3459 C C . GLU B 1 89 ? 0.836 -5.066 -11.477 1 96.38 89 GLU B C 1
ATOM 3461 O O . GLU B 1 89 ? 0.758 -4.883 -10.258 1 96.38 89 GLU B O 1
ATOM 3466 N N . ASN B 1 90 ? 0.53 -6.227 -11.992 1 97.94 90 ASN B N 1
ATOM 3467 C CA . ASN B 1 90 ? 0.079 -7.352 -11.18 1 97.94 90 ASN B CA 1
ATOM 3468 C C . ASN B 1 90 ? 1.155 -8.43 -11.062 1 97.94 90 ASN B C 1
ATOM 3470 O O . ASN B 1 90 ? 0.85 -9.594 -10.805 1 97.94 90 ASN B O 1
ATOM 3474 N N . ILE B 1 91 ? 2.412 -8.062 -11.289 1 97.44 91 ILE B N 1
ATOM 3475 C CA . ILE B 1 91 ? 3.557 -8.945 -11.102 1 97.44 91 ILE B CA 1
ATOM 3476 C C . ILE B 1 91 ? 4.586 -8.266 -10.203 1 97.44 91 ILE B C 1
ATOM 3478 O O . ILE B 1 91 ? 4.883 -7.078 -10.375 1 97.44 91 ILE B O 1
ATOM 3482 N N . ILE B 1 92 ? 5.09 -8.984 -9.258 1 95.12 92 ILE B N 1
ATOM 3483 C CA . ILE B 1 92 ? 6.074 -8.445 -8.32 1 95.12 92 ILE B CA 1
ATOM 3484 C C . ILE B 1 92 ? 7.297 -7.949 -9.086 1 95.12 92 ILE B C 1
ATOM 3486 O O . ILE B 1 92 ? 7.746 -8.586 -10.047 1 95.12 92 ILE B O 1
ATOM 3490 N N . ILE B 1 93 ? 7.852 -6.879 -8.617 1 94.94 93 ILE B N 1
ATOM 3491 C CA . ILE B 1 93 ? 8.977 -6.254 -9.297 1 94.94 93 ILE B CA 1
ATOM 3492 C C . ILE B 1 93 ? 10.289 -6.684 -8.633 1 94.94 93 ILE B C 1
ATOM 3494 O O . ILE B 1 93 ? 10.391 -6.711 -7.406 1 94.94 93 ILE B O 1
ATOM 3498 N N . CYS B 1 94 ? 11.211 -7.105 -9.422 1 94.75 94 CYS B N 1
ATOM 3499 C CA . CYS B 1 94 ? 12.578 -7.352 -8.969 1 94.75 94 CYS B CA 1
ATOM 3500 C C . CYS B 1 94 ? 13.484 -6.184 -9.336 1 94.75 94 CYS B C 1
ATOM 3502 O O . CYS B 1 94 ? 13.656 -5.871 -10.516 1 94.75 94 CYS B O 1
ATOM 3504 N N . TYR B 1 95 ? 14.078 -5.57 -8.305 1 94.5 95 TYR B N 1
ATOM 3505 C CA . TYR B 1 95 ? 14.891 -4.383 -8.531 1 94.5 95 TYR B CA 1
ATOM 3506 C C . TYR B 1 95 ? 16.328 -4.758 -8.844 1 94.5 95 TYR B C 1
ATOM 3508 O O . TYR B 1 95 ? 16.984 -4.098 -9.656 1 94.5 95 TYR B O 1
ATOM 3516 N N . ASN B 1 96 ? 16.828 -5.715 -8.156 1 93.31 96 ASN B N 1
ATOM 3517 C CA . ASN B 1 96 ? 18.234 -6.09 -8.266 1 93.31 96 ASN B CA 1
ATOM 3518 C C . ASN B 1 96 ? 18.484 -7.488 -7.707 1 93.31 96 ASN B C 1
ATOM 3520 O O . ASN B 1 96 ? 17.656 -8.031 -6.98 1 93.31 96 ASN B O 1
ATOM 3524 N N . TYR B 1 97 ? 19.562 -8.109 -8.148 1 91.81 97 TYR B N 1
ATOM 3525 C CA . TYR B 1 97 ? 20.016 -9.375 -7.582 1 91.81 97 TYR B CA 1
ATOM 3526 C C . TYR B 1 97 ? 21.516 -9.555 -7.77 1 91.81 97 TYR B C 1
ATOM 3528 O O . TYR B 1 97 ? 22.094 -9.023 -8.719 1 91.81 97 TYR B O 1
ATOM 3536 N N . TRP B 1 98 ? 22.172 -10.211 -6.793 1 88.56 98 TRP B N 1
ATOM 3537 C CA . TRP B 1 98 ? 23.609 -10.492 -6.91 1 88.56 98 TRP B CA 1
ATOM 3538 C C . TRP B 1 98 ? 23.984 -11.727 -6.105 1 88.56 98 TRP B C 1
ATOM 3540 O O . TRP B 1 98 ? 23.328 -12.062 -5.117 1 88.56 98 TRP B O 1
ATOM 3550 N N . PRO B 1 99 ? 24.984 -12.438 -6.586 1 84.12 99 PRO B N 1
ATOM 3551 C CA . PRO B 1 99 ? 25.516 -13.57 -5.809 1 84.12 99 PRO B CA 1
ATOM 3552 C C . PRO B 1 99 ? 26.359 -13.125 -4.617 1 84.12 99 PRO B C 1
ATOM 3554 O O . PRO B 1 99 ? 26.922 -12.023 -4.633 1 84.12 99 PRO B O 1
ATOM 3557 N N . ASP B 1 100 ? 26.281 -13.828 -3.58 1 80.94 100 ASP B N 1
ATOM 3558 C CA . ASP B 1 100 ? 27.125 -13.625 -2.4 1 80.94 100 ASP B CA 1
ATOM 3559 C C . ASP B 1 100 ? 27.797 -14.93 -1.971 1 80.94 100 ASP B C 1
ATOM 3561 O O . ASP B 1 100 ? 27.125 -15.828 -1.432 1 80.94 100 ASP B O 1
ATOM 3565 N N . ASP B 1 101 ? 29.109 -15 -2.283 1 69.31 101 ASP B N 1
ATOM 3566 C CA . ASP B 1 101 ? 29.844 -16.203 -1.92 1 69.31 101 ASP B CA 1
ATOM 3567 C C . ASP B 1 101 ? 30.859 -15.914 -0.806 1 69.31 101 ASP B C 1
ATOM 3569 O O . ASP B 1 101 ? 31.781 -16.703 -0.576 1 69.31 101 ASP B O 1
ATOM 3573 N N . THR B 1 102 ? 30.656 -14.75 -0.267 1 67.25 102 THR B N 1
ATOM 3574 C CA . THR B 1 102 ? 31.641 -14.312 0.708 1 67.25 102 THR B CA 1
ATOM 3575 C C . THR B 1 102 ? 31.469 -15.062 2.025 1 67.25 102 THR B C 1
ATOM 3577 O O . THR B 1 102 ? 32.375 -15.047 2.877 1 67.25 102 THR B O 1
ATOM 3580 N N . HIS B 1 103 ? 30.391 -15.75 2.07 1 68.31 103 HIS B N 1
ATOM 3581 C CA . HIS B 1 103 ? 30.141 -16.469 3.312 1 68.31 103 HIS B CA 1
ATOM 3582 C C . HIS B 1 103 ? 30.203 -17.984 3.094 1 68.31 103 HIS B C 1
ATOM 3584 O O . HIS B 1 103 ? 30.5 -18.438 1.988 1 68.31 103 HIS B O 1
ATOM 3590 N N . THR B 1 104 ? 30.156 -18.688 4.125 1 70.75 104 THR B N 1
ATOM 3591 C CA . THR B 1 104 ? 30.172 -20.156 4.113 1 70.75 104 THR B CA 1
ATOM 3592 C C . THR B 1 104 ? 29.078 -20.703 3.209 1 70.75 104 THR B C 1
ATOM 3594 O O . THR B 1 104 ? 29.188 -21.828 2.713 1 70.75 104 THR B O 1
ATOM 3597 N N . LEU B 1 105 ? 28.203 -19.797 2.99 1 74.56 105 LEU B N 1
ATOM 3598 C CA . LEU B 1 105 ? 27.078 -20.234 2.18 1 74.56 105 LEU B CA 1
ATOM 3599 C C . LEU B 1 105 ? 27.062 -19.531 0.828 1 74.56 105 LEU B C 1
ATOM 3601 O O . LEU B 1 105 ? 27.406 -18.344 0.74 1 74.56 105 LEU B O 1
ATOM 3605 N N . ASN B 1 106 ? 26.812 -20.391 -0.176 1 80.31 106 ASN B N 1
ATOM 3606 C CA . ASN B 1 106 ? 26.516 -19.828 -1.483 1 80.31 106 ASN B CA 1
ATOM 3607 C C . ASN B 1 106 ? 25.094 -19.25 -1.521 1 80.31 106 ASN B C 1
ATOM 3609 O O . ASN B 1 106 ? 24.109 -19.984 -1.405 1 80.31 106 ASN B O 1
ATOM 3613 N N . THR B 1 107 ? 25.094 -17.891 -1.518 1 84.75 107 THR B N 1
ATOM 3614 C CA . THR B 1 107 ? 23.797 -17.219 -1.383 1 84.75 107 THR B CA 1
ATOM 3615 C C . THR B 1 107 ? 23.562 -16.266 -2.543 1 84.75 107 THR B C 1
ATOM 3617 O O . THR B 1 107 ? 24.516 -15.727 -3.119 1 84.75 107 THR B O 1
ATOM 3620 N N . VAL B 1 108 ? 22.328 -16.25 -2.938 1 87.56 108 VAL B N 1
ATOM 3621 C CA . VAL B 1 108 ? 21.906 -15.211 -3.877 1 87.56 108 VAL B CA 1
ATOM 3622 C C . VAL B 1 108 ? 20.984 -14.219 -3.174 1 87.56 108 VAL B C 1
ATOM 3624 O O . VAL B 1 108 ? 20.078 -14.625 -2.439 1 87.56 108 VAL B O 1
ATOM 3627 N N . HIS B 1 109 ? 21.312 -12.945 -3.373 1 91.56 109 HIS B N 1
ATOM 3628 C CA . HIS B 1 109 ? 20.438 -11.891 -2.869 1 91.56 109 HIS B CA 1
ATOM 3629 C C . HIS B 1 109 ? 19.562 -11.328 -3.977 1 91.56 109 HIS B C 1
ATOM 3631 O O . HIS B 1 109 ? 20.031 -11.055 -5.078 1 91.56 109 HIS B O 1
ATOM 3637 N N . MET B 1 110 ? 18.328 -11.25 -3.66 1 93 110 MET B N 1
ATOM 3638 C CA . MET B 1 110 ? 17.359 -10.648 -4.578 1 93 110 MET B CA 1
ATOM 3639 C C . MET B 1 110 ? 16.578 -9.539 -3.887 1 93 110 MET B C 1
ATOM 3641 O O . MET B 1 110 ? 16.031 -9.742 -2.799 1 93 110 MET B O 1
ATOM 3645 N N . ILE B 1 111 ? 16.531 -8.359 -4.535 1 95.19 111 ILE B N 1
ATOM 3646 C CA . ILE B 1 111 ? 15.789 -7.215 -4.008 1 95.19 111 ILE B CA 1
ATOM 3647 C C . ILE B 1 111 ? 14.484 -7.047 -4.777 1 95.19 111 ILE B C 1
ATOM 3649 O O . ILE B 1 111 ? 14.492 -6.832 -5.992 1 95.19 111 ILE B O 1
ATOM 3653 N N . THR B 1 112 ? 13.375 -7.184 -4.062 1 93.81 112 THR B N 1
ATOM 3654 C CA . THR B 1 112 ? 12.07 -6.98 -4.684 1 93.81 112 THR B CA 1
ATOM 3655 C C . THR B 1 112 ? 11.32 -5.84 -4.004 1 93.81 112 THR B C 1
ATOM 3657 O O . THR B 1 112 ? 11.742 -5.352 -2.951 1 93.81 112 THR B O 1
ATOM 3660 N N . GLU B 1 113 ? 10.297 -5.375 -4.691 1 93.25 113 GLU B N 1
ATOM 3661 C CA . GLU B 1 113 ? 9.414 -4.414 -4.031 1 93.25 113 GLU B CA 1
ATOM 3662 C C . GLU B 1 113 ? 8.82 -4.996 -2.754 1 93.25 113 GLU B C 1
ATOM 3664 O O . GLU B 1 113 ? 8.57 -6.199 -2.672 1 93.25 113 GLU B O 1
ATOM 3669 N N . ALA B 1 114 ? 8.711 -4.082 -1.769 1 90.19 114 ALA B N 1
ATOM 3670 C CA . ALA B 1 114 ? 7.957 -4.457 -0.578 1 90.19 114 ALA B CA 1
ATOM 3671 C C . ALA B 1 114 ? 6.453 -4.398 -0.841 1 90.19 114 ALA B C 1
ATOM 3673 O O . ALA B 1 114 ? 5.93 -3.357 -1.252 1 90.19 114 ALA B O 1
ATOM 3674 N N . PHE B 1 115 ? 5.77 -5.453 -0.887 1 83.19 115 PHE B N 1
ATOM 3675 C CA . PHE B 1 115 ? 4.332 -5.535 -1.136 1 83.19 115 PHE B CA 1
ATOM 3676 C C . PHE B 1 115 ? 3.611 -6.145 0.061 1 83.19 115 PHE B C 1
ATOM 3678 O O . PHE B 1 115 ? 4.188 -6.945 0.8 1 83.19 115 PHE B O 1
ATOM 3685 N N . SER B 1 116 ? 2.934 -5.371 0.898 1 65.75 116 SER B N 1
ATOM 3686 C CA . SER B 1 116 ? 2.314 -5.949 2.086 1 65.75 116 SER B CA 1
ATOM 3687 C C . SER B 1 116 ? 2.168 -7.461 1.954 1 65.75 116 SER B C 1
ATOM 3689 O O . SER B 1 116 ? 1.946 -7.977 0.855 1 65.75 116 SER B O 1
ATOM 3691 N N . SER B 1 117 ? 2.914 -8.172 2.9 1 61.59 117 SER B N 1
ATOM 3692 C CA . SER B 1 117 ? 3.348 -9.562 2.902 1 61.59 117 SER B CA 1
ATOM 3693 C C . SER B 1 117 ? 2.168 -10.508 3.092 1 61.59 117 SER B C 1
ATOM 3695 O O . SER B 1 117 ? 2.355 -11.703 3.316 1 61.59 117 SER B O 1
ATOM 3697 N N . GLU B 1 118 ? 0.932 -10.086 2.848 1 81.56 118 GLU B N 1
ATOM 3698 C CA . GLU B 1 118 ? -0.009 -11.172 3.105 1 81.56 118 GLU B CA 1
ATOM 3699 C C . GLU B 1 118 ? -0.44 -11.844 1.807 1 81.56 118 GLU B C 1
ATOM 3701 O O . GLU B 1 118 ? -0.765 -11.172 0.827 1 81.56 118 GLU B O 1
ATOM 3706 N N . ASN B 1 119 ? -0.171 -13.125 1.813 1 90.75 119 ASN B N 1
ATOM 3707 C CA . ASN B 1 119 ? -0.693 -13.852 0.66 1 90.75 119 ASN B CA 1
ATOM 3708 C C . ASN B 1 119 ? -2.219 -13.867 0.652 1 90.75 119 ASN B C 1
ATOM 3710 O O . ASN B 1 119 ? -2.852 -13.633 1.683 1 90.75 119 ASN B O 1
ATOM 3714 N N . LEU B 1 120 ? -2.732 -14.047 -0.501 1 94.12 120 LEU B N 1
ATOM 3715 C CA . LEU B 1 120 ? -4.168 -13.898 -0.715 1 94.12 120 LEU B CA 1
ATOM 3716 C C . LEU B 1 120 ? -4.945 -14.938 0.09 1 94.12 120 LEU B C 1
ATOM 3718 O O . LEU B 1 120 ? -6.059 -14.664 0.549 1 94.12 120 LEU B O 1
ATOM 3722 N N . ARG B 1 121 ? -4.332 -16.109 0.322 1 92.88 121 ARG B N 1
ATOM 3723 C CA . ARG B 1 121 ? -4.965 -17.141 1.133 1 92.88 121 ARG B CA 1
ATOM 3724 C C . ARG B 1 121 ? -5.188 -16.656 2.562 1 92.88 121 ARG B C 1
ATOM 3726 O O . ARG B 1 121 ? -6.32 -16.641 3.051 1 92.88 121 ARG B O 1
ATOM 3733 N N . ASP B 1 122 ? -4.176 -16.234 3.174 1 91.56 122 ASP B N 1
ATOM 3734 C CA . ASP B 1 122 ? -4.246 -15.789 4.559 1 91.56 122 ASP B CA 1
ATOM 3735 C C . ASP B 1 122 ? -5.125 -14.547 4.688 1 91.56 122 ASP B C 1
ATOM 3737 O O . ASP B 1 122 ? -5.891 -14.414 5.645 1 91.56 122 ASP B O 1
ATOM 3741 N N . TYR B 1 123 ? -5.027 -13.695 3.74 1 93.38 123 TYR B N 1
ATOM 3742 C CA . TYR B 1 123 ? -5.824 -12.477 3.742 1 93.38 123 TYR B CA 1
ATOM 3743 C C . TYR B 1 123 ? -7.312 -12.797 3.695 1 93.38 123 TYR B C 1
ATOM 3745 O O . TYR B 1 123 ? -8.094 -12.258 4.477 1 93.38 123 TYR B O 1
ATOM 3753 N N . SER B 1 124 ? -7.699 -13.656 2.781 1 93.38 124 SER B N 1
ATOM 3754 C CA . SER B 1 124 ? -9.102 -14.023 2.609 1 93.38 124 SER B CA 1
ATOM 3755 C C . SER B 1 124 ? -9.656 -14.688 3.865 1 93.38 124 SER B C 1
ATOM 3757 O O . SER B 1 124 ? -10.812 -14.461 4.234 1 93.38 124 SER B O 1
ATOM 3759 N N . LEU B 1 125 ? -8.844 -15.5 4.504 1 91.25 125 LEU B N 1
ATOM 3760 C CA . LEU B 1 125 ? -9.266 -16.188 5.723 1 91.25 125 LEU B CA 1
ATOM 3761 C C . LEU B 1 125 ? -9.336 -15.203 6.891 1 91.25 125 LEU B C 1
ATOM 3763 O O . LEU B 1 125 ? -10.32 -15.188 7.629 1 91.25 125 LEU B O 1
ATOM 3767 N N . LYS B 1 126 ? -8.336 -14.375 7.016 1 89.31 126 LYS B N 1
ATOM 3768 C CA . LYS B 1 126 ? -8.211 -13.438 8.133 1 89.31 126 LYS B CA 1
ATOM 3769 C C . LYS B 1 126 ? -9.383 -12.453 8.156 1 89.31 126 LYS B C 1
ATOM 3771 O O . LYS B 1 126 ? -9.906 -12.141 9.227 1 89.31 126 LYS B O 1
ATOM 3776 N N . TYR B 1 127 ? -9.82 -12.078 7.004 1 90.5 127 TYR B N 1
ATOM 3777 C CA . TYR B 1 127 ? -10.82 -11.016 6.949 1 90.5 127 TYR B CA 1
ATOM 3778 C C . TYR B 1 127 ? -12.172 -11.555 6.5 1 90.5 127 TYR B C 1
ATOM 3780 O O . TYR B 1 127 ? -13.039 -10.789 6.074 1 90.5 127 TYR B O 1
ATOM 3788 N N . ASN B 1 128 ? -12.289 -12.883 6.52 1 90.94 128 ASN B N 1
ATOM 3789 C CA . ASN B 1 128 ? -13.539 -13.578 6.227 1 90.94 128 ASN B CA 1
ATOM 3790 C C . ASN B 1 128 ? -14.086 -13.195 4.855 1 90.94 128 ASN B C 1
ATOM 3792 O O . ASN B 1 128 ? -15.266 -12.852 4.727 1 90.94 128 ASN B O 1
ATOM 3796 N N . LEU B 1 129 ? -13.203 -13.25 3.91 1 92.62 129 LEU B N 1
ATOM 3797 C CA . LEU B 1 129 ? -13.594 -12.852 2.559 1 92.62 129 LEU B CA 1
ATOM 3798 C C . LEU B 1 129 ? -13.836 -14.078 1.685 1 92.62 129 LEU B C 1
ATOM 3800 O O . LEU B 1 129 ? -14.141 -13.953 0.497 1 92.62 129 LEU B O 1
ATOM 3804 N N . VAL B 1 130 ? -13.719 -15.258 2.248 1 92.62 130 VAL B N 1
ATOM 3805 C CA . VAL B 1 130 ? -14.023 -16.469 1.505 1 92.62 130 VAL B CA 1
ATOM 3806 C C . VAL B 1 130 ? -15.477 -16.438 1.037 1 92.62 130 VAL B C 1
ATOM 3808 O O . VAL B 1 130 ? -16.391 -16.188 1.828 1 92.62 130 VAL B O 1
ATOM 3811 N N . GLY B 1 131 ? -15.672 -16.609 -0.23 1 93.5 131 GLY B N 1
ATOM 3812 C CA . GLY B 1 131 ? -17.016 -16.609 -0.783 1 93.5 131 GLY B CA 1
ATOM 3813 C C . GLY B 1 131 ? -17.531 -15.219 -1.13 1 93.5 131 GLY B C 1
ATOM 3814 O O . GLY B 1 131 ? -18.641 -15.07 -1.628 1 93.5 131 GLY B O 1
ATOM 3815 N N . ASN B 1 132 ? -16.734 -14.242 -0.802 1 93.19 132 ASN B N 1
ATOM 3816 C CA . ASN B 1 132 ? -17.125 -12.875 -1.146 1 93.19 132 ASN B CA 1
ATOM 3817 C C . ASN B 1 132 ? -17.016 -12.625 -2.646 1 93.19 132 ASN B C 1
ATOM 3819 O O . ASN B 1 132 ? -15.922 -12.367 -3.156 1 93.19 132 ASN B O 1
ATOM 3823 N N . LYS B 1 133 ? -18.078 -12.656 -3.299 1 93.38 133 LYS B N 1
ATOM 3824 C CA . LYS B 1 133 ? -18.125 -12.68 -4.758 1 93.38 133 LYS B CA 1
ATOM 3825 C C . LYS B 1 133 ? -17.469 -11.438 -5.352 1 93.38 133 LYS B C 1
ATOM 3827 O O . LYS B 1 133 ? -16.688 -11.539 -6.309 1 93.38 133 LYS B O 1
ATOM 3832 N N . GLN B 1 134 ? -17.703 -10.289 -4.773 1 93.19 134 GLN B N 1
ATOM 3833 C CA . GLN B 1 134 ? -17.172 -9.047 -5.324 1 93.19 134 GLN B CA 1
ATOM 3834 C C . GLN B 1 134 ? -15.648 -9 -5.188 1 93.19 134 GLN B C 1
ATOM 3836 O O . GLN B 1 134 ? -14.945 -8.664 -6.145 1 93.19 134 GLN B O 1
ATOM 3841 N N . ALA B 1 135 ? -15.172 -9.328 -4.031 1 94 135 ALA B N 1
ATOM 3842 C CA . ALA B 1 135 ? -13.727 -9.375 -3.816 1 94 135 ALA B CA 1
ATOM 3843 C C . ALA B 1 135 ? -13.062 -10.375 -4.758 1 94 135 ALA B C 1
ATOM 3845 O O . ALA B 1 135 ? -12.039 -10.07 -5.371 1 94 135 ALA B O 1
ATOM 3846 N N . ILE B 1 136 ? -13.688 -11.5 -4.906 1 95.88 136 ILE B N 1
ATOM 3847 C CA . ILE B 1 136 ? -13.141 -12.578 -5.727 1 95.88 136 ILE B CA 1
ATOM 3848 C C . ILE B 1 136 ? -13.07 -12.133 -7.184 1 95.88 136 ILE B C 1
ATOM 3850 O O . ILE B 1 136 ? -12.07 -12.375 -7.867 1 95.88 136 ILE B O 1
ATOM 3854 N N . ARG B 1 137 ? -14.07 -11.492 -7.629 1 95.88 137 ARG B N 1
ATOM 3855 C CA . ARG B 1 137 ? -14.07 -10.977 -9 1 95.88 137 ARG B CA 1
ATOM 3856 C C . ARG B 1 137 ? -12.898 -10.031 -9.227 1 95.88 137 ARG B C 1
ATOM 3858 O O . ARG B 1 137 ? -12.219 -10.109 -10.25 1 95.88 137 ARG B O 1
ATOM 3865 N N . ARG B 1 138 ? -12.648 -9.203 -8.289 1 95.12 138 ARG B N 1
ATOM 3866 C CA . ARG B 1 138 ? -11.562 -8.234 -8.398 1 95.12 138 ARG B CA 1
ATOM 3867 C C . ARG B 1 138 ? -10.203 -8.938 -8.414 1 95.12 138 ARG B C 1
ATOM 3869 O O . ARG B 1 138 ? -9.328 -8.586 -9.203 1 95.12 138 ARG B O 1
ATOM 3876 N N . TRP B 1 139 ? -10.094 -9.859 -7.535 1 97 139 TRP B N 1
ATOM 3877 C CA . TRP B 1 139 ? -8.844 -10.617 -7.492 1 97 139 TRP B CA 1
ATOM 3878 C C . TRP B 1 139 ? -8.617 -11.359 -8.805 1 97 139 TRP B C 1
ATOM 3880 O O . TRP B 1 139 ? -7.527 -11.305 -9.375 1 97 139 TRP B O 1
ATOM 3890 N N . CYS B 1 140 ? -9.672 -11.984 -9.273 1 98.25 140 CYS B N 1
ATOM 3891 C CA . CYS B 1 140 ? -9.578 -12.766 -10.5 1 98.25 140 CYS B CA 1
ATOM 3892 C C . CYS B 1 140 ? -9.156 -11.891 -11.672 1 98.25 140 CYS B C 1
ATOM 3894 O O . CYS B 1 140 ? -8.297 -12.273 -12.469 1 98.25 140 CYS B O 1
ATOM 3896 N N . LYS B 1 141 ? -9.75 -10.75 -11.758 1 98.06 141 LYS B N 1
ATOM 3897 C CA . LYS B 1 141 ? -9.422 -9.828 -12.844 1 98.06 141 LYS B CA 1
ATOM 3898 C C . LYS B 1 141 ? -7.934 -9.492 -12.852 1 98.06 141 LYS B C 1
ATOM 3900 O O . LYS B 1 141 ? -7.289 -9.523 -13.898 1 98.06 141 LYS B O 1
ATOM 3905 N N . GLN B 1 142 ? -7.387 -9.234 -11.734 1 97.81 142 GLN B N 1
ATOM 3906 C CA . GLN B 1 142 ? -5.988 -8.836 -11.617 1 97.81 142 GLN B CA 1
ATOM 3907 C C . GLN B 1 142 ? -5.055 -10.016 -11.891 1 97.81 142 GLN B C 1
ATOM 3909 O O . GLN B 1 142 ? -4.051 -9.867 -12.586 1 97.81 142 GLN B O 1
ATOM 3914 N N . ILE B 1 143 ? -5.418 -11.18 -11.398 1 98.62 143 ILE B N 1
ATOM 3915 C CA . ILE B 1 143 ? -4.605 -12.375 -11.617 1 98.62 143 ILE B CA 1
ATOM 3916 C C . ILE B 1 143 ? -4.598 -12.727 -13.102 1 98.62 143 ILE B C 1
ATOM 3918 O O . ILE B 1 143 ? -3.543 -13.008 -13.672 1 98.62 143 ILE B O 1
ATOM 3922 N N . LEU B 1 144 ? -5.754 -12.641 -13.695 1 98.81 144 LEU B N 1
ATOM 3923 C CA . LEU B 1 144 ? -5.867 -12.945 -15.117 1 98.81 144 LEU B CA 1
ATOM 3924 C C . LEU B 1 144 ? -5.082 -11.938 -15.953 1 98.81 144 LEU B C 1
ATOM 3926 O O . LEU B 1 144 ? -4.512 -12.297 -16.984 1 98.81 144 LEU B O 1
ATOM 3930 N N . SER B 1 145 ? -5.098 -10.719 -15.508 1 98.75 145 SER B N 1
ATOM 3931 C CA . SER B 1 145 ? -4.309 -9.703 -16.203 1 98.75 145 SER B CA 1
ATOM 3932 C C . SER B 1 145 ? -2.826 -10.055 -16.188 1 98.75 145 SER B C 1
ATOM 3934 O O . SER B 1 145 ? -2.152 -9.945 -17.219 1 98.75 145 SER B O 1
ATOM 3936 N N . ALA B 1 146 ? -2.33 -10.5 -15.125 1 98.75 146 ALA B N 1
ATOM 3937 C CA . ALA B 1 146 ? -0.936 -10.914 -15.016 1 98.75 146 ALA B CA 1
ATOM 3938 C C . ALA B 1 146 ? -0.65 -12.125 -15.898 1 98.75 146 ALA B C 1
ATOM 3940 O O . ALA B 1 146 ? 0.355 -12.156 -16.609 1 98.75 146 ALA B O 1
ATOM 3941 N N . LEU B 1 147 ? -1.534 -13.078 -15.836 1 98.81 147 LEU B N 1
ATOM 3942 C CA . LEU B 1 147 ? -1.346 -14.289 -16.625 1 98.81 147 LEU B CA 1
ATOM 3943 C C . LEU B 1 147 ? -1.4 -13.977 -18.125 1 98.81 147 LEU B C 1
ATOM 3945 O O . LEU B 1 147 ? -0.627 -14.523 -18.906 1 98.81 147 LEU B O 1
ATOM 3949 N N . ASP B 1 148 ? -2.336 -13.133 -18.469 1 98.75 148 ASP B N 1
ATOM 3950 C CA . ASP B 1 148 ? -2.418 -12.719 -19.875 1 98.75 148 ASP B CA 1
ATOM 3951 C C . ASP B 1 148 ? -1.111 -12.086 -20.328 1 98.75 148 ASP B C 1
ATOM 3953 O O . ASP B 1 148 ? -0.617 -12.383 -21.422 1 98.75 148 ASP B O 1
ATOM 3957 N N . TYR B 1 149 ? -0.579 -11.242 -19.562 1 98.62 149 TYR B N 1
ATOM 3958 C CA . TYR B 1 149 ? 0.7 -10.602 -19.844 1 98.62 149 TYR B CA 1
ATOM 3959 C C . TYR B 1 149 ? 1.803 -11.641 -20.016 1 98.62 149 TYR B C 1
ATOM 3961 O O . TYR B 1 149 ? 2.547 -11.617 -21 1 98.62 149 TYR B O 1
ATOM 3969 N N . LEU B 1 150 ? 1.909 -12.562 -19.094 1 98.38 150 LEU B N 1
ATOM 3970 C CA . LEU B 1 150 ? 2.938 -13.594 -19.141 1 98.38 150 LEU B CA 1
ATOM 3971 C C . LEU B 1 150 ? 2.791 -14.453 -20.391 1 98.38 150 LEU B C 1
ATOM 3973 O O . LEU B 1 150 ? 3.771 -14.695 -21.094 1 98.38 150 LEU B O 1
ATOM 3977 N N . HIS B 1 151 ? 1.616 -14.859 -20.641 1 98.06 151 HIS B N 1
ATOM 3978 C CA . HIS B 1 151 ? 1.343 -15.805 -21.719 1 98.06 151 HIS B CA 1
ATOM 3979 C C . HIS B 1 151 ? 1.477 -15.133 -23.078 1 98.06 151 HIS B C 1
ATOM 3981 O O . HIS B 1 151 ? 1.572 -15.82 -24.109 1 98.06 151 HIS B O 1
ATOM 3987 N N . SER B 1 152 ? 1.467 -13.797 -23.094 1 97.31 152 SER B N 1
ATOM 3988 C CA . SER B 1 152 ? 1.541 -13.055 -24.344 1 97.31 152 SER B CA 1
ATOM 3989 C C . SER B 1 152 ? 2.979 -12.656 -24.656 1 97.31 152 SER B C 1
ATOM 3991 O O . SER B 1 152 ? 3.24 -12.047 -25.703 1 97.31 152 SER B O 1
ATOM 3993 N N . GLN B 1 153 ? 3.859 -12.945 -23.719 1 96.25 153 GLN B N 1
ATOM 3994 C CA . GLN B 1 153 ? 5.262 -12.703 -24.031 1 96.25 153 GLN B CA 1
ATOM 3995 C C . GLN B 1 153 ? 5.719 -13.555 -25.203 1 96.25 153 GLN B C 1
ATOM 3997 O O . GLN B 1 153 ? 5.027 -14.484 -25.609 1 96.25 153 GLN B O 1
ATOM 4002 N N . ASN B 1 154 ? 6.906 -13.133 -25.766 1 93.94 154 ASN B N 1
ATOM 4003 C CA . ASN B 1 154 ? 7.523 -13.891 -26.844 1 93.94 154 ASN B CA 1
ATOM 4004 C C . ASN B 1 154 ? 8.953 -14.297 -26.5 1 93.94 154 ASN B C 1
ATOM 4006 O O . ASN B 1 154 ? 9.859 -13.469 -26.531 1 93.94 154 ASN B O 1
ATOM 4010 N N . PRO B 1 155 ? 9.195 -15.555 -26.281 1 94.38 155 PRO B N 1
ATOM 4011 C CA . PRO B 1 155 ? 8.211 -16.625 -26.172 1 94.38 155 PRO B CA 1
ATOM 4012 C C . PRO B 1 155 ? 7.324 -16.5 -24.938 1 94.38 155 PRO B C 1
ATOM 4014 O O . PRO B 1 155 ? 7.641 -15.734 -24.031 1 94.38 155 PRO B O 1
ATOM 4017 N N . PRO B 1 156 ? 6.199 -17.297 -24.906 1 95.44 156 PRO B N 1
ATOM 4018 C CA . PRO B 1 156 ? 5.324 -17.219 -23.734 1 95.44 156 PRO B CA 1
ATOM 4019 C C . PRO B 1 156 ? 6.012 -17.703 -22.453 1 95.44 156 PRO B C 1
ATOM 4021 O O . PRO B 1 156 ? 6.883 -18.562 -22.5 1 95.44 156 PRO B O 1
ATOM 4024 N N . ILE B 1 157 ? 5.609 -17.062 -21.375 1 95.75 157 ILE B N 1
ATOM 4025 C CA . ILE B 1 157 ? 6.145 -17.438 -20.078 1 95.75 157 ILE B CA 1
ATOM 4026 C C . ILE B 1 157 ? 5.066 -18.156 -19.266 1 95.75 157 ILE B C 1
ATOM 4028 O O . ILE B 1 157 ? 3.936 -17.672 -19.156 1 95.75 157 ILE B O 1
ATOM 4032 N N . MET B 1 158 ? 5.426 -19.281 -18.797 1 95.19 158 MET B N 1
ATOM 4033 C CA . MET B 1 158 ? 4.574 -20.031 -17.875 1 95.19 158 MET B CA 1
ATOM 4034 C C . MET B 1 158 ? 5.047 -19.859 -16.438 1 95.19 158 MET B C 1
ATOM 4036 O O . MET B 1 158 ? 6.238 -20 -16.141 1 95.19 158 MET B O 1
ATOM 4040 N N . HIS B 1 159 ? 4.148 -19.531 -15.547 1 95.44 159 HIS B N 1
ATOM 4041 C CA . HIS B 1 159 ? 4.508 -19.359 -14.141 1 95.44 159 HIS B CA 1
ATOM 4042 C C . HIS B 1 159 ? 4.816 -20.703 -13.484 1 95.44 159 HIS B C 1
ATOM 4044 O O . HIS B 1 159 ? 5.812 -20.844 -12.766 1 95.44 159 HIS B O 1
ATOM 4050 N N . ARG B 1 160 ? 3.895 -21.688 -13.602 1 94.69 160 ARG B N 1
ATOM 4051 C CA . ARG B 1 160 ? 4.027 -23.094 -13.258 1 94.69 160 ARG B CA 1
ATOM 4052 C C . ARG B 1 160 ? 3.818 -23.312 -11.766 1 94.69 160 ARG B C 1
ATOM 4054 O O . ARG B 1 160 ? 3.875 -24.453 -11.289 1 94.69 160 ARG B O 1
ATOM 4061 N N . ASP B 1 161 ? 3.525 -22.297 -10.961 1 94.25 161 ASP B N 1
ATOM 4062 C CA . ASP B 1 161 ? 3.246 -22.453 -9.531 1 94.25 161 ASP B CA 1
ATOM 4063 C C . ASP B 1 161 ? 2.199 -21.453 -9.062 1 94.25 161 ASP B C 1
ATOM 4065 O O . ASP B 1 161 ? 2.365 -20.828 -8.016 1 94.25 161 ASP B O 1
ATOM 4069 N N . VAL B 1 162 ? 1.173 -21.25 -9.859 1 97.19 162 VAL B N 1
ATOM 4070 C CA . VAL B 1 162 ? 0.071 -20.375 -9.484 1 97.19 162 VAL B CA 1
ATOM 4071 C C . VAL B 1 162 ? -0.71 -21 -8.328 1 97.19 162 VAL B C 1
ATOM 4073 O O . VAL B 1 162 ? -1.235 -22.109 -8.445 1 97.19 162 VAL B O 1
ATOM 4076 N N . SER B 1 163 ? -0.691 -20.344 -7.227 1 95.62 163 SER B N 1
ATOM 4077 C CA . SER B 1 163 ? -1.421 -20.719 -6.02 1 95.62 163 SER B CA 1
ATOM 4078 C C . SER B 1 163 ? -1.741 -19.5 -5.164 1 95.62 163 SER B C 1
ATOM 4080 O O . SER B 1 163 ? -1.16 -18.422 -5.355 1 95.62 163 SER B O 1
ATOM 4082 N N . LEU B 1 164 ? -2.695 -19.594 -4.262 1 94.69 164 LEU B N 1
ATOM 4083 C CA . LEU B 1 164 ? -3.051 -18.453 -3.42 1 94.69 164 LEU B CA 1
ATOM 4084 C C . LEU B 1 164 ? -1.896 -18.078 -2.496 1 94.69 164 LEU B C 1
ATOM 4086 O O . LEU B 1 164 ? -1.813 -16.938 -2.027 1 94.69 164 LEU B O 1
ATOM 4090 N N . GLU B 1 165 ? -0.983 -19.031 -2.236 1 91.19 165 GLU B N 1
ATOM 4091 C CA . GLU B 1 165 ? 0.193 -18.766 -1.412 1 91.19 165 GLU B CA 1
ATOM 4092 C C . GLU B 1 165 ? 1.216 -17.922 -2.164 1 91.19 165 GLU B C 1
ATOM 4094 O O . GLU B 1 165 ? 2.043 -17.25 -1.548 1 91.19 165 GLU B O 1
ATOM 4099 N N . ASN B 1 166 ? 1.114 -17.953 -3.471 1 92.38 166 ASN B N 1
ATOM 4100 C CA . ASN B 1 166 ? 2.08 -17.219 -4.293 1 92.38 166 ASN B CA 1
ATOM 4101 C C . ASN B 1 166 ? 1.468 -15.969 -4.902 1 92.38 166 ASN B C 1
ATOM 4103 O O . ASN B 1 166 ? 2.053 -15.359 -5.805 1 92.38 166 ASN B O 1
ATOM 4107 N N . ILE B 1 167 ? 0.243 -15.641 -4.512 1 96.25 167 ILE B N 1
ATOM 4108 C CA . ILE B 1 167 ? -0.43 -14.406 -4.898 1 96.25 167 ILE B CA 1
ATOM 4109 C C . ILE B 1 167 ? -0.563 -13.492 -3.684 1 96.25 167 ILE B C 1
ATOM 4111 O O . ILE B 1 167 ? -1.148 -13.875 -2.668 1 96.25 167 ILE B O 1
ATOM 4115 N N . PHE B 1 168 ? -0.032 -12.32 -3.871 1 94.5 168 PHE B N 1
ATOM 4116 C CA . PHE B 1 168 ? 0.007 -11.398 -2.742 1 94.5 168 PHE B CA 1
ATOM 4117 C C . PHE B 1 168 ? -0.998 -10.266 -2.93 1 94.5 168 PHE B C 1
ATOM 4119 O O . PHE B 1 168 ? -1.358 -9.93 -4.059 1 94.5 168 PHE B O 1
ATOM 4126 N N . ILE B 1 169 ? -1.424 -9.727 -1.782 1 94.12 169 ILE B N 1
ATOM 4127 C CA . ILE B 1 169 ? -2.4 -8.648 -1.834 1 94.12 169 ILE B CA 1
ATOM 4128 C C . ILE B 1 169 ? -1.965 -7.516 -0.908 1 94.12 169 ILE B C 1
ATOM 4130 O O . ILE B 1 169 ? -1.487 -7.762 0.202 1 94.12 169 ILE B O 1
ATOM 4134 N N . ASN B 1 170 ? -2.01 -6.316 -1.435 1 92.44 170 ASN B N 1
ATOM 4135 C CA . ASN B 1 170 ? -1.98 -5.137 -0.574 1 92.44 170 ASN B CA 1
ATOM 4136 C C . ASN B 1 170 ? -3.365 -4.816 -0.015 1 92.44 170 ASN B C 1
ATOM 4138 O O . ASN B 1 170 ? -4.234 -4.336 -0.742 1 92.44 170 ASN B O 1
ATOM 4142 N N . GLY B 1 171 ? -3.535 -5.074 1.186 1 90.19 171 GLY B N 1
ATOM 4143 C CA . GLY B 1 171 ? -4.844 -4.934 1.805 1 90.19 171 GLY B CA 1
ATOM 4144 C C . GLY B 1 171 ? -5.348 -3.5 1.812 1 90.19 171 GLY B C 1
ATOM 4145 O O . GLY B 1 171 ? -6.551 -3.26 1.906 1 90.19 171 GLY B O 1
ATOM 4146 N N . ASN B 1 172 ? -4.5 -2.512 1.677 1 88.38 172 ASN B N 1
ATOM 4147 C CA . ASN B 1 172 ? -4.891 -1.107 1.731 1 88.38 172 ASN B CA 1
ATOM 4148 C C . ASN B 1 172 ? -5.406 -0.616 0.384 1 88.38 172 ASN B C 1
ATOM 4150 O O . ASN B 1 172 ? -6.246 0.287 0.327 1 88.38 172 ASN B O 1
ATOM 4154 N N . THR B 1 173 ? -4.934 -1.241 -0.63 1 88.75 173 THR B N 1
ATOM 4155 C CA . THR B 1 173 ? -5.293 -0.746 -1.955 1 88.75 173 THR B CA 1
ATOM 4156 C C . THR B 1 173 ? -6.133 -1.773 -2.709 1 88.75 173 THR B C 1
ATOM 4158 O O . THR B 1 173 ? -6.797 -1.439 -3.691 1 88.75 173 THR B O 1
ATOM 4161 N N . GLY B 1 174 ? -5.977 -3.021 -2.273 1 91.88 174 GLY B N 1
ATOM 4162 C CA . GLY B 1 174 ? -6.648 -4.09 -2.996 1 91.88 174 GLY B CA 1
ATOM 4163 C C . GLY B 1 174 ? -5.855 -4.602 -4.18 1 91.88 174 GLY B C 1
ATOM 4164 O O . GLY B 1 174 ? -6.324 -5.473 -4.918 1 91.88 174 GLY B O 1
ATOM 4165 N N . LYS B 1 175 ? -4.68 -4.074 -4.34 1 94.31 175 LYS B N 1
ATOM 4166 C CA . LYS B 1 175 ? -3.828 -4.52 -5.438 1 94.31 175 LYS B CA 1
ATOM 4167 C C . LYS B 1 175 ? -3.314 -5.938 -5.195 1 94.31 175 LYS B C 1
ATOM 4169 O O . LYS B 1 175 ? -2.896 -6.27 -4.086 1 94.31 175 LYS B O 1
ATOM 4174 N N . VAL B 1 176 ? -3.377 -6.742 -6.262 1 96.56 176 VAL B N 1
ATOM 4175 C CA . VAL B 1 176 ? -2.928 -8.133 -6.207 1 96.56 176 VAL B CA 1
ATOM 4176 C C . VAL B 1 176 ? -1.728 -8.32 -7.133 1 96.56 176 VAL B C 1
ATOM 4178 O O . VAL B 1 176 ? -1.703 -7.789 -8.242 1 96.56 176 VAL B O 1
ATOM 4181 N N . LYS B 1 177 ? -0.74 -9.086 -6.648 1 96.62 177 LYS B N 1
ATOM 4182 C CA . LYS B 1 177 ? 0.424 -9.352 -7.488 1 96.62 177 LYS B CA 1
ATOM 4183 C C . LYS B 1 177 ? 0.815 -10.82 -7.438 1 96.62 177 LYS B C 1
ATOM 4185 O O . LYS B 1 177 ? 0.776 -11.445 -6.375 1 96.62 177 LYS B O 1
ATOM 4190 N N . LEU B 1 178 ? 1.142 -11.32 -8.586 1 96.62 178 LEU B N 1
ATOM 4191 C CA . LEU B 1 178 ? 1.733 -12.648 -8.68 1 96.62 178 LEU B CA 1
ATOM 4192 C C . LEU B 1 178 ? 3.205 -12.617 -8.281 1 96.62 178 LEU B C 1
ATOM 4194 O O . LEU B 1 178 ? 3.955 -11.742 -8.719 1 96.62 178 LEU B O 1
ATOM 4198 N N . GLY B 1 179 ? 3.574 -13.484 -7.391 1 92.69 179 GLY B N 1
ATOM 4199 C CA . GLY B 1 179 ? 4.965 -13.617 -6.984 1 92.69 179 GLY B CA 1
ATOM 4200 C C . GLY B 1 179 ? 5.488 -15.031 -7.121 1 92.69 179 GLY B C 1
ATOM 4201 O O . GLY B 1 179 ? 4.906 -15.852 -7.84 1 92.69 179 GLY B O 1
ATOM 4202 N N . GLU B 1 180 ? 6.707 -15.273 -6.645 1 88.25 180 GLU B N 1
ATOM 4203 C CA . GLU B 1 180 ? 7.363 -16.578 -6.574 1 88.25 180 GLU B CA 1
ATOM 4204 C C . GLU B 1 180 ? 7.527 -17.188 -7.961 1 88.25 180 GLU B C 1
ATOM 4206 O O . GLU B 1 180 ? 6.984 -18.266 -8.234 1 88.25 180 GLU B O 1
ATOM 4211 N N . PHE B 1 181 ? 8.359 -16.719 -8.703 1 90.56 181 PHE B N 1
ATOM 4212 C CA . PHE B 1 181 ? 8.586 -17.125 -10.086 1 90.56 181 PHE B CA 1
ATOM 4213 C C . PHE B 1 181 ? 9.695 -18.172 -10.164 1 90.56 181 PHE B C 1
ATOM 4215 O O . PHE B 1 181 ? 10.297 -18.359 -11.227 1 90.56 181 PHE B O 1
ATOM 4222 N N . GLY B 1 182 ? 9.945 -18.859 -9.141 1 85.38 182 GLY B N 1
ATOM 4223 C CA . GLY B 1 182 ? 11.016 -19.844 -9.078 1 85.38 182 GLY B CA 1
ATOM 4224 C C . GLY B 1 182 ? 10.844 -20.984 -10.078 1 85.38 182 GLY B C 1
ATOM 4225 O O . GLY B 1 182 ? 11.82 -21.531 -10.57 1 85.38 182 GLY B O 1
ATOM 4226 N N . ALA B 1 183 ? 9.648 -21.297 -10.391 1 87.44 183 ALA B N 1
ATOM 4227 C CA . ALA B 1 183 ? 9.375 -22.422 -11.289 1 87.44 183 ALA B CA 1
ATOM 4228 C C . ALA B 1 183 ? 9.047 -21.938 -12.695 1 87.44 183 ALA B C 1
ATOM 4230 O O . ALA B 1 183 ? 8.82 -22.734 -13.602 1 87.44 183 ALA B O 1
ATOM 4231 N N . ALA B 1 184 ? 9.078 -20.656 -12.875 1 91.19 184 ALA B N 1
ATOM 4232 C CA . ALA B 1 184 ? 8.641 -20.094 -14.148 1 91.19 184 ALA B CA 1
ATOM 4233 C C . ALA B 1 184 ? 9.602 -20.469 -15.273 1 91.19 184 ALA B C 1
ATOM 4235 O O . ALA B 1 184 ? 10.789 -20.672 -15.039 1 91.19 184 ALA B O 1
ATOM 4236 N N . ILE B 1 185 ? 9.023 -20.562 -16.5 1 89 185 ILE B N 1
ATOM 4237 C CA . ILE B 1 185 ? 9.852 -20.922 -17.641 1 89 185 ILE B CA 1
ATOM 4238 C C . ILE B 1 185 ? 9.352 -20.203 -18.891 1 89 185 ILE B C 1
ATOM 4240 O O . ILE B 1 185 ? 8.156 -19.938 -19.031 1 89 185 ILE B O 1
ATOM 4244 N N . LYS B 1 186 ? 10.258 -19.922 -19.75 1 90.31 186 LYS B N 1
ATOM 4245 C CA . LYS B 1 186 ? 9.93 -19.484 -21.109 1 90.31 186 LYS B CA 1
ATOM 4246 C C . LYS B 1 186 ? 9.664 -20.672 -22.031 1 90.31 186 LYS B C 1
ATOM 4248 O O . LYS B 1 186 ? 10.469 -21.609 -22.094 1 90.31 186 LYS B O 1
ATOM 4253 N N . LEU B 1 187 ? 8.555 -20.656 -22.641 1 90.12 187 LEU B N 1
ATOM 4254 C CA . LEU B 1 187 ? 8.188 -21.766 -23.516 1 90.12 187 LEU B CA 1
ATOM 4255 C C . LEU B 1 187 ? 8.75 -21.562 -24.922 1 90.12 187 LEU B C 1
ATOM 4257 O O . LEU B 1 187 ? 8.062 -21.016 -25.797 1 90.12 187 LEU B O 1
ATOM 4261 N N . GLU B 1 188 ? 9.898 -22.047 -25.016 1 87.25 188 GLU B N 1
ATOM 4262 C CA . GLU B 1 188 ? 10.508 -21.969 -26.344 1 87.25 188 GLU B CA 1
ATOM 4263 C C . GLU B 1 188 ? 9.875 -22.953 -27.297 1 87.25 188 GLU B C 1
ATOM 4265 O O . GLU B 1 188 ? 9.43 -24.031 -26.891 1 87.25 188 GLU B O 1
ATOM 4270 N N . GLU B 1 189 ? 9.812 -22.484 -28.516 1 80.38 189 GLU B N 1
ATOM 4271 C CA . GLU B 1 189 ? 9.273 -23.375 -29.531 1 80.38 189 GLU B CA 1
ATOM 4272 C C . GLU B 1 189 ? 10.047 -24.688 -29.578 1 80.38 189 GLU B C 1
ATOM 4274 O O . GLU B 1 189 ? 11.281 -24.688 -29.625 1 80.38 189 GLU B O 1
ATOM 4279 N N . GLY B 1 190 ? 9.383 -25.766 -29.484 1 71.81 190 GLY B N 1
ATOM 4280 C CA . GLY B 1 190 ? 10 -27.078 -29.578 1 71.81 190 GLY B CA 1
ATOM 4281 C C . GLY B 1 190 ? 10.617 -27.547 -28.266 1 71.81 190 GLY B C 1
ATOM 4282 O O . GLY B 1 190 ? 11.242 -28.609 -28.219 1 71.81 190 GLY B O 1
ATOM 4283 N N . ALA B 1 191 ? 10.508 -26.703 -27.312 1 67.94 191 ALA B N 1
ATOM 4284 C CA . ALA B 1 191 ? 11.102 -27.078 -26.031 1 67.94 191 ALA B CA 1
ATOM 4285 C C . ALA B 1 191 ? 10.32 -28.219 -25.375 1 67.94 191 ALA B C 1
ATOM 4287 O O . ALA B 1 191 ? 9.094 -28.266 -25.469 1 67.94 191 ALA B O 1
ATOM 4288 N N . ASP B 1 192 ? 11.07 -29.281 -24.984 1 67.88 192 ASP B N 1
ATOM 4289 C CA . ASP B 1 192 ? 10.492 -30.391 -24.234 1 67.88 192 ASP B CA 1
ATOM 4290 C C . ASP B 1 192 ? 10.477 -30.109 -22.734 1 67.88 192 ASP B C 1
ATOM 4292 O O . ASP B 1 192 ? 11.531 -29.938 -22.125 1 67.88 192 ASP B O 1
ATOM 4296 N N . LEU B 1 193 ? 9.234 -29.922 -22.281 1 71 193 LEU B N 1
ATOM 4297 C CA . LEU B 1 193 ? 9.133 -29.75 -20.828 1 71 193 LEU B CA 1
ATOM 4298 C C . LEU B 1 193 ? 9.398 -31.062 -20.109 1 71 193 LEU B C 1
ATOM 4300 O O . LEU B 1 193 ? 8.805 -32.094 -20.453 1 71 193 LEU B O 1
ATOM 4304 N N . GLN B 1 194 ? 10.453 -31.188 -19.312 1 69.62 194 GLN B N 1
ATOM 4305 C CA . GLN B 1 194 ? 10.883 -32.469 -18.766 1 69.62 194 GLN B CA 1
ATOM 4306 C C . GLN B 1 194 ? 10.547 -32.594 -17.281 1 69.62 194 GLN B C 1
ATOM 4308 O O . GLN B 1 194 ? 10.711 -33.656 -16.688 1 69.62 194 GLN B O 1
ATOM 4313 N N . GLU B 1 195 ? 10.07 -31.594 -16.719 1 77.5 195 GLU B N 1
ATOM 4314 C CA . GLU B 1 195 ? 9.836 -31.656 -15.281 1 77.5 195 GLU B CA 1
ATOM 4315 C C . GLU B 1 195 ? 8.57 -30.891 -14.898 1 77.5 195 GLU B C 1
ATOM 4317 O O . GLU B 1 195 ? 8.125 -30 -15.641 1 77.5 195 GLU B O 1
ATOM 4322 N N . PHE B 1 196 ? 7.891 -31.531 -13.938 1 75.44 196 PHE B N 1
ATOM 4323 C CA . PHE B 1 196 ? 6.789 -30.75 -13.398 1 75.44 196 PHE B CA 1
ATOM 4324 C C . PHE B 1 196 ? 7.203 -30.047 -12.109 1 75.44 196 PHE B C 1
ATOM 4326 O O . PHE B 1 196 ? 8.133 -30.484 -11.43 1 75.44 196 PHE B O 1
ATOM 4333 N N . ALA B 1 197 ? 6.781 -28.844 -11.898 1 79.44 197 ALA B N 1
ATOM 4334 C CA . ALA B 1 197 ? 7.066 -27.984 -10.758 1 79.44 197 ALA B CA 1
ATOM 4335 C C . ALA B 1 197 ? 5.781 -27.406 -10.172 1 79.44 197 ALA B C 1
ATOM 4337 O O . ALA B 1 197 ? 4.777 -27.281 -10.875 1 79.44 197 ALA B O 1
ATOM 4338 N N . GLY B 1 198 ? 5.824 -27.172 -8.828 1 83.81 198 GLY B N 1
ATOM 4339 C CA . GLY B 1 198 ? 4.703 -26.547 -8.148 1 83.81 198 GLY B CA 1
ATOM 4340 C C . GLY B 1 198 ? 3.967 -27.484 -7.211 1 83.81 198 GLY B C 1
ATOM 4341 O O . GLY B 1 198 ? 4.402 -28.609 -6.988 1 83.81 198 GLY B O 1
ATOM 4342 N N . ALA B 1 199 ? 2.896 -26.938 -6.738 1 88.75 199 ALA B N 1
ATOM 4343 C CA . ALA B 1 199 ? 2.076 -27.719 -5.812 1 88.75 199 ALA B CA 1
ATOM 4344 C C . ALA B 1 199 ? 1.082 -28.594 -6.57 1 88.75 199 ALA B C 1
ATOM 4346 O O . ALA B 1 199 ? 0.271 -28.094 -7.352 1 88.75 199 ALA B O 1
ATOM 4347 N N . PRO B 1 200 ? 1.11 -29.906 -6.312 1 92.12 200 PRO B N 1
ATOM 4348 C CA . PRO B 1 200 ? 0.281 -30.844 -7.074 1 92.12 200 PRO B CA 1
ATOM 4349 C C . PRO B 1 200 ? -1.207 -30.5 -7 1 92.12 200 PRO B C 1
ATOM 4351 O O . PRO B 1 200 ? -1.944 -30.734 -7.961 1 92.12 200 PRO B O 1
ATOM 4354 N N . GLU B 1 201 ? -1.635 -29.953 -5.91 1 94.5 201 GLU B N 1
ATOM 4355 C CA . GLU B 1 201 ? -3.059 -29.703 -5.711 1 94.5 201 GLU B CA 1
ATOM 4356 C C . GLU B 1 201 ? -3.58 -28.672 -6.707 1 94.5 201 GLU B C 1
ATOM 4358 O O . GLU B 1 201 ? -4.789 -28.578 -6.938 1 94.5 201 GLU B O 1
ATOM 4363 N N . TYR B 1 202 ? -2.684 -27.922 -7.328 1 95.94 202 TYR B N 1
ATOM 4364 C CA . TYR B 1 202 ? -3.105 -26.891 -8.258 1 95.94 202 TYR B CA 1
ATOM 4365 C C . TYR B 1 202 ? -2.816 -27.297 -9.695 1 95.94 202 TYR B C 1
ATOM 4367 O O . TYR B 1 202 ? -3.211 -26.594 -10.641 1 95.94 202 TYR B O 1
ATOM 4375 N N . MET B 1 203 ? -2.25 -28.453 -9.93 1 95.56 203 MET B N 1
ATOM 4376 C CA . MET B 1 203 ? -1.695 -28.797 -11.234 1 95.56 203 MET B CA 1
ATOM 4377 C C . MET B 1 203 ? -2.783 -29.328 -12.156 1 95.56 203 MET B C 1
ATOM 4379 O O . MET B 1 203 ? -3.68 -30.047 -11.727 1 95.56 203 MET B O 1
ATOM 4383 N N . ALA B 1 204 ? -2.598 -29 -13.406 1 96.75 204 ALA B N 1
ATOM 4384 C CA . ALA B 1 204 ? -3.412 -29.625 -14.438 1 96.75 204 ALA B CA 1
ATOM 4385 C C . ALA B 1 204 ? -2.977 -31.078 -14.672 1 96.75 204 ALA B C 1
ATOM 4387 O O . ALA B 1 204 ? -1.784 -31.391 -14.617 1 96.75 204 ALA B O 1
ATOM 4388 N N . PRO B 1 205 ? -3.934 -31.922 -15.016 1 95.81 205 PRO B N 1
ATOM 4389 C CA . PRO B 1 205 ? -3.6 -33.344 -15.219 1 95.81 205 PRO B CA 1
ATOM 4390 C C . PRO B 1 205 ? -2.561 -33.531 -16.328 1 95.81 205 PRO B C 1
ATOM 4392 O O . PRO B 1 205 ? -1.706 -34.406 -16.219 1 95.81 205 PRO B O 1
ATOM 4395 N N . GLU B 1 206 ? -2.572 -32.75 -17.375 1 94.56 206 GLU B N 1
ATOM 4396 C CA . GLU B 1 206 ? -1.696 -32.938 -18.516 1 94.56 206 GLU B CA 1
ATOM 4397 C C . GLU B 1 206 ? -0.239 -32.688 -18.156 1 94.56 206 GLU B C 1
ATOM 4399 O O . GLU B 1 206 ? 0.671 -33.094 -18.891 1 94.56 206 GLU B O 1
ATOM 4404 N N . ILE B 1 207 ? 0.004 -32 -17.016 1 93.38 207 ILE B N 1
ATOM 4405 C CA . ILE B 1 207 ? 1.369 -31.734 -16.562 1 93.38 207 ILE B CA 1
ATOM 4406 C C . ILE B 1 207 ? 2.076 -33.062 -16.281 1 93.38 207 ILE B C 1
ATOM 4408 O O . ILE B 1 207 ? 3.271 -33.219 -16.562 1 93.38 207 ILE B O 1
ATOM 4412 N N . PHE B 1 208 ? 1.373 -34.062 -15.828 1 90.25 208 PHE B N 1
ATOM 4413 C CA . PHE B 1 208 ? 1.944 -35.375 -15.5 1 90.25 208 PHE B CA 1
ATOM 4414 C C . PHE B 1 208 ? 2.268 -36.156 -16.766 1 90.25 208 PHE B C 1
ATOM 4416 O O . PHE B 1 208 ? 3.006 -37.156 -16.719 1 90.25 208 PHE B O 1
ATOM 4423 N N . GLN B 1 209 ? 1.75 -35.75 -17.859 1 87.81 209 GLN B N 1
ATOM 4424 C CA . GLN B 1 209 ? 2.055 -36.344 -19.156 1 87.81 209 GLN B CA 1
ATOM 4425 C C . GLN B 1 209 ? 3.189 -35.594 -19.844 1 87.81 209 GLN B C 1
ATOM 4427 O O . GLN B 1 209 ? 3.625 -36 -20.938 1 87.81 209 GLN B O 1
ATOM 4432 N N . LEU B 1 210 ? 3.598 -34.5 -19.25 1 87.56 210 LEU B N 1
ATOM 4433 C CA . LEU B 1 210 ? 4.691 -33.656 -19.734 1 87.56 210 LEU B CA 1
ATOM 4434 C C . LEU B 1 210 ? 4.379 -33.125 -21.125 1 87.56 210 LEU B C 1
ATOM 4436 O O . LEU B 1 210 ? 5.285 -32.906 -21.938 1 87.56 210 LEU B O 1
ATOM 4440 N N . ASP B 1 211 ? 3.145 -33.031 -21.469 1 87.75 211 ASP B N 1
ATOM 4441 C CA . ASP B 1 211 ? 2.654 -32.438 -22.703 1 87.75 211 ASP B CA 1
ATOM 4442 C C . ASP B 1 211 ? 1.66 -31.312 -22.406 1 87.75 211 ASP B C 1
ATOM 4444 O O . ASP B 1 211 ? 0.448 -31.516 -22.5 1 87.75 211 ASP B O 1
ATOM 4448 N N . TYR B 1 212 ? 2.266 -30.219 -22 1 90.62 212 TYR B N 1
ATOM 4449 C CA . TYR B 1 212 ? 1.412 -29.125 -21.578 1 90.62 212 TYR B CA 1
ATOM 4450 C C . TYR B 1 212 ? 1.977 -27.781 -22.047 1 90.62 212 TYR B C 1
ATOM 4452 O O . TYR B 1 212 ? 3.1 -27.719 -22.547 1 90.62 212 TYR B O 1
ATOM 4460 N N . ASN B 1 213 ? 1.178 -26.797 -22.094 1 91.75 213 ASN B N 1
ATOM 4461 C CA . ASN B 1 213 ? 1.554 -25.438 -22.438 1 91.75 213 ASN B CA 1
ATOM 4462 C C . ASN B 1 213 ? 1.097 -24.438 -21.375 1 91.75 213 ASN B C 1
ATOM 4464 O O . ASN B 1 213 ? 0.747 -24.828 -20.266 1 91.75 213 ASN B O 1
ATOM 4468 N N . GLN B 1 214 ? 1.094 -23.172 -21.719 1 93.25 214 GLN B N 1
ATOM 4469 C CA . GLN B 1 214 ? 0.889 -22.109 -20.734 1 93.25 214 GLN B CA 1
ATOM 4470 C C . GLN B 1 214 ? -0.524 -22.156 -20.172 1 93.25 214 GLN B C 1
ATOM 4472 O O . GLN B 1 214 ? -0.784 -21.594 -19.094 1 93.25 214 GLN B O 1
ATOM 4477 N N . LYS B 1 215 ? -1.444 -22.844 -20.828 1 96.25 215 LYS B N 1
ATOM 4478 C CA . LYS B 1 215 ? -2.824 -22.906 -20.344 1 96.25 215 LYS B CA 1
ATOM 4479 C C . LYS B 1 215 ? -2.924 -23.734 -19.062 1 96.25 215 LYS B C 1
ATOM 4481 O O . LYS B 1 215 ? -3.943 -23.688 -18.375 1 96.25 215 LYS B O 1
ATOM 4486 N N . ALA B 1 216 ? -1.833 -24.469 -18.766 1 96.5 216 ALA B N 1
ATOM 4487 C CA . ALA B 1 216 ? -1.781 -25.172 -17.484 1 96.5 216 ALA B CA 1
ATOM 4488 C C . ALA B 1 216 ? -1.874 -24.172 -16.328 1 96.5 216 ALA B C 1
ATOM 4490 O O . ALA B 1 216 ? -2.43 -24.5 -15.273 1 96.5 216 ALA B O 1
ATOM 4491 N N . ASP B 1 217 ? -1.369 -22.953 -16.5 1 98.25 217 ASP B N 1
ATOM 4492 C CA . ASP B 1 217 ? -1.49 -21.891 -15.492 1 98.25 217 ASP B CA 1
ATOM 4493 C C . ASP B 1 217 ? -2.953 -21.516 -15.266 1 98.25 217 ASP B C 1
ATOM 4495 O O . ASP B 1 217 ? -3.342 -21.172 -14.148 1 98.25 217 ASP B O 1
ATOM 4499 N N . ILE B 1 218 ? -3.732 -21.625 -16.312 1 98.81 218 ILE B N 1
ATOM 4500 C CA . ILE B 1 218 ? -5.148 -21.281 -16.234 1 98.81 218 ILE B CA 1
ATOM 4501 C C . ILE B 1 218 ? -5.871 -22.328 -15.375 1 98.81 218 I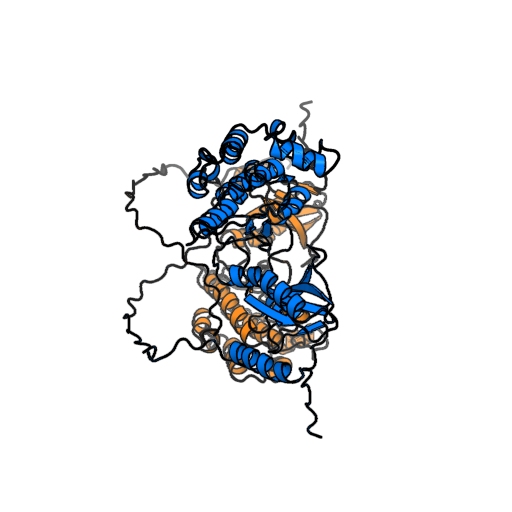LE B C 1
ATOM 4503 O O . ILE B 1 218 ? -6.762 -21.984 -14.594 1 98.81 218 ILE B O 1
ATOM 4507 N N . TYR B 1 219 ? -5.473 -23.516 -15.578 1 98.56 219 TYR B N 1
ATOM 4508 C CA . TYR B 1 219 ? -6.016 -24.562 -14.719 1 98.56 219 TYR B CA 1
ATOM 4509 C C . TYR B 1 219 ? -5.715 -24.281 -13.25 1 98.56 219 TYR B C 1
ATOM 4511 O O . TYR B 1 219 ? -6.617 -24.328 -12.414 1 98.56 219 TYR B O 1
ATOM 4519 N N . SER B 1 220 ? -4.453 -24 -12.953 1 98.38 220 SER B N 1
ATOM 4520 C CA . SER B 1 220 ? -4.051 -23.672 -11.586 1 98.38 220 SER B CA 1
ATOM 4521 C C . SER B 1 220 ? -4.84 -22.484 -11.047 1 98.38 220 SER B C 1
ATOM 4523 O O . SER B 1 220 ? -5.238 -22.484 -9.883 1 98.38 220 SER B O 1
ATOM 4525 N N . PHE B 1 221 ? -5.059 -21.547 -11.953 1 98.69 221 PHE B N 1
ATOM 4526 C CA . PHE B 1 221 ? -5.863 -20.391 -11.602 1 98.69 221 PHE B CA 1
ATOM 4527 C C . PHE B 1 221 ? -7.281 -20.797 -11.227 1 98.69 221 PHE B C 1
ATOM 4529 O O . PHE B 1 221 ? -7.832 -20.328 -10.234 1 98.69 221 PHE B O 1
ATOM 4536 N N . GLY B 1 222 ? -7.871 -21.609 -11.977 1 98.56 222 GLY B N 1
ATOM 4537 C CA . GLY B 1 222 ? -9.188 -22.141 -11.633 1 98.56 222 GLY B CA 1
ATOM 4538 C C . GLY B 1 222 ? -9.234 -22.781 -10.258 1 98.56 222 GLY B C 1
ATOM 4539 O O . GLY B 1 222 ? -10.195 -22.594 -9.516 1 98.56 222 GLY B O 1
ATOM 4540 N N . MET B 1 223 ? -8.219 -23.531 -9.938 1 98 223 MET B N 1
ATOM 4541 C CA . MET B 1 223 ? -8.117 -24.156 -8.617 1 98 223 MET B CA 1
ATOM 4542 C C . MET B 1 223 ? -8.055 -23.094 -7.527 1 98 223 MET B C 1
ATOM 4544 O O . MET B 1 223 ? -8.617 -23.281 -6.445 1 98 223 MET B O 1
ATOM 4548 N N . CYS B 1 224 ? -7.363 -22 -7.762 1 97.94 224 CYS B N 1
ATOM 4549 C CA . CYS B 1 224 ? -7.332 -20.875 -6.816 1 97.94 224 CYS B CA 1
ATOM 4550 C C . CYS B 1 224 ? -8.734 -20.344 -6.562 1 97.94 224 CYS B C 1
ATOM 4552 O O . CYS B 1 224 ? -9.078 -20.016 -5.426 1 97.94 224 CYS B O 1
ATOM 4554 N N . VAL B 1 225 ? -9.508 -20.25 -7.648 1 98.06 225 VAL B N 1
ATOM 4555 C CA . VAL B 1 225 ? -10.859 -19.719 -7.504 1 98.06 225 VAL B CA 1
ATOM 4556 C C . VAL B 1 225 ? -11.68 -20.641 -6.602 1 98.06 225 VAL B C 1
ATOM 4558 O O . VAL B 1 225 ? -12.438 -20.156 -5.75 1 98.06 225 VAL B O 1
ATOM 4561 N N . ILE B 1 226 ? -11.5 -21.938 -6.734 1 97.38 226 ILE B N 1
ATOM 4562 C CA . ILE B 1 226 ? -12.172 -22.875 -5.836 1 97.38 226 ILE B CA 1
ATOM 4563 C C . ILE B 1 226 ? -11.781 -22.562 -4.391 1 97.38 226 ILE B C 1
ATOM 4565 O O . ILE B 1 226 ? -12.648 -22.5 -3.514 1 97.38 226 ILE B O 1
ATOM 4569 N N . GLN B 1 227 ? -10.57 -22.344 -4.211 1 95.38 227 GLN B N 1
ATOM 4570 C CA . GLN B 1 227 ? -10.062 -22.094 -2.867 1 95.38 227 GLN B CA 1
ATOM 4571 C C . GLN B 1 227 ? -10.594 -20.781 -2.311 1 95.38 227 GLN B C 1
ATOM 4573 O O . GLN B 1 227 ? -10.812 -20.641 -1.104 1 95.38 227 GLN B O 1
ATOM 4578 N N . MET B 1 228 ? -10.812 -19.812 -3.158 1 95.75 228 MET B N 1
ATOM 4579 C CA . MET B 1 228 ? -11.367 -18.547 -2.723 1 95.75 228 MET B CA 1
ATOM 4580 C C . MET B 1 228 ? -12.82 -18.703 -2.281 1 95.75 228 MET B C 1
ATOM 4582 O O . MET B 1 228 ? -13.336 -17.906 -1.507 1 95.75 228 MET B O 1
ATOM 4586 N N . MET B 1 229 ? -13.438 -19.781 -2.738 1 95 229 MET B N 1
ATOM 4587 C CA . MET B 1 229 ? -14.859 -20.016 -2.475 1 95 229 MET B CA 1
ATOM 4588 C C . MET B 1 229 ? -15.039 -20.969 -1.298 1 95 229 MET B C 1
ATOM 4590 O O . MET B 1 229 ? -16.156 -21.125 -0.79 1 95 229 MET B O 1
ATOM 4594 N N . SER B 1 230 ? -13.93 -21.531 -0.919 1 89.88 230 SER B N 1
ATOM 4595 C CA . SER B 1 230 ? -14.023 -22.531 0.139 1 89.88 230 SER B CA 1
ATOM 4596 C C . SER B 1 230 ? -12.961 -22.312 1.208 1 89.88 230 SER B C 1
ATOM 4598 O O . SER B 1 230 ? -11.812 -21.984 0.892 1 89.88 230 SER B O 1
ATOM 4600 N N . ARG B 1 231 ? -13.258 -22.453 2.469 1 87.06 231 ARG B N 1
ATOM 4601 C CA . ARG B 1 231 ? -12.305 -22.297 3.562 1 87.06 231 ARG B CA 1
ATOM 4602 C C . ARG B 1 231 ? -11.367 -23.5 3.641 1 87.06 231 ARG B C 1
ATOM 4604 O O . ARG B 1 231 ? -10.25 -23.391 4.145 1 87.06 231 ARG B O 1
ATOM 4611 N N . ASP B 1 232 ? -11.828 -24.562 3.045 1 85.69 232 ASP B N 1
ATOM 4612 C CA . ASP B 1 232 ? -11.039 -25.797 3.1 1 85.69 232 ASP B CA 1
ATOM 4613 C C . ASP B 1 232 ? -9.898 -25.75 2.084 1 85.69 232 ASP B C 1
ATOM 4615 O O . ASP B 1 232 ? -10.023 -25.125 1.028 1 85.69 232 ASP B O 1
ATOM 4619 N N . LYS B 1 233 ? -8.883 -26.484 2.469 1 88 233 LYS B N 1
ATOM 4620 C CA . LYS B 1 233 ? -7.809 -26.688 1.498 1 88 233 LYS B CA 1
ATOM 4621 C C . LYS B 1 233 ? -8.281 -27.547 0.332 1 88 233 LYS B C 1
ATOM 4623 O O . LYS B 1 233 ? -9.125 -28.422 0.505 1 88 233 LYS B O 1
ATOM 4628 N N . ILE B 1 234 ? -7.703 -27.281 -0.797 1 93.12 234 ILE B N 1
ATOM 4629 C CA . ILE B 1 234 ? -8.008 -28.109 -1.964 1 93.12 234 ILE B CA 1
ATOM 4630 C C . ILE B 1 234 ? -7.543 -29.547 -1.722 1 93.12 234 ILE B C 1
ATOM 4632 O O . ILE B 1 234 ? -6.422 -29.766 -1.263 1 93.12 234 ILE B O 1
ATOM 4636 N N . TYR B 1 235 ? -8.422 -30.516 -1.899 1 96.19 235 TYR B N 1
ATOM 4637 C CA . TYR B 1 235 ? -8.195 -31.953 -1.729 1 96.19 235 TYR B CA 1
ATOM 4638 C C . TYR B 1 235 ? -7.984 -32.312 -0.261 1 96.19 235 TYR B C 1
ATOM 4640 O O . TYR B 1 235 ? -7.152 -33.156 0.069 1 96.19 235 TYR B O 1
ATOM 4648 N N . SER B 1 236 ? -8.609 -31.547 0.571 1 93.62 236 SER B N 1
ATOM 4649 C CA . SER B 1 236 ? -8.516 -31.828 2 1 93.62 236 SER B CA 1
ATOM 4650 C C . SER B 1 236 ? -9.008 -33.219 2.322 1 93.62 236 SER B C 1
ATOM 4652 O O . SER B 1 236 ? -8.703 -33.781 3.389 1 93.62 236 SER B O 1
ATOM 4654 N N . GLU B 1 237 ? -9.719 -33.844 1.463 1 94.69 237 GLU B N 1
ATOM 4655 C CA . GLU B 1 237 ? -10.234 -35.219 1.624 1 94.69 237 GLU B CA 1
ATOM 4656 C C . GLU B 1 237 ? -9.117 -36.25 1.442 1 94.69 237 GLU B C 1
ATOM 4658 O O . GLU B 1 237 ? -9.289 -37.406 1.802 1 94.69 237 GLU B O 1
ATOM 4663 N N . CYS B 1 238 ? -8.047 -35.812 0.848 1 94.94 238 CYS B N 1
ATOM 4664 C CA . CYS B 1 238 ? -6.918 -36.719 0.663 1 94.94 238 CYS B CA 1
ATOM 4665 C C . CYS B 1 238 ? -6.059 -36.781 1.917 1 94.94 238 CYS B C 1
ATOM 4667 O O . CYS B 1 238 ? -5.926 -35.781 2.635 1 94.94 238 CYS B O 1
ATOM 4669 N N . ARG B 1 239 ? -5.453 -37.906 2.16 1 91.12 239 ARG B N 1
ATOM 4670 C CA . ARG B 1 239 ? -4.691 -38.125 3.383 1 91.12 239 ARG B CA 1
ATOM 4671 C C . ARG B 1 239 ? -3.256 -37.656 3.234 1 91.12 239 ARG B C 1
ATOM 4673 O O . ARG B 1 239 ? -2.607 -37.281 4.223 1 91.12 239 ARG B O 1
ATOM 4680 N N . ASN B 1 240 ? -2.764 -37.688 1.984 1 91.81 240 ASN B N 1
ATOM 4681 C CA . ASN B 1 240 ? -1.371 -37.344 1.746 1 91.81 240 ASN B CA 1
ATOM 4682 C C . ASN B 1 240 ? -1.155 -36.844 0.318 1 91.81 240 ASN B C 1
ATOM 4684 O O . ASN B 1 240 ? -2.088 -36.844 -0.488 1 91.81 240 ASN B O 1
ATOM 4688 N N . ARG B 1 241 ? 0.106 -36.469 0.043 1 91.31 241 ARG B N 1
ATOM 4689 C CA . ARG B 1 241 ? 0.473 -35.875 -1.233 1 91.31 241 ARG B CA 1
ATOM 4690 C C . ARG B 1 241 ? 0.35 -36.875 -2.373 1 91.31 241 ARG B C 1
ATOM 4692 O O . ARG B 1 241 ? -0.016 -36.531 -3.492 1 91.31 241 ARG B O 1
ATOM 4699 N N . VAL B 1 242 ? 0.67 -38.125 -2.139 1 93.31 242 VAL B N 1
ATOM 4700 C CA . VAL B 1 242 ? 0.615 -39.156 -3.154 1 93.31 242 VAL B CA 1
ATOM 4701 C C . VAL B 1 242 ? -0.824 -39.344 -3.631 1 93.31 242 VAL B C 1
ATOM 4703 O O . VAL B 1 242 ? -1.075 -39.469 -4.832 1 93.31 242 VAL B O 1
ATOM 4706 N N . GLU B 1 243 ? -1.691 -39.344 -2.662 1 95.81 243 GLU B N 1
ATOM 4707 C CA . GLU B 1 243 ? -3.105 -39.438 -3.002 1 95.81 243 GLU B CA 1
ATOM 4708 C C . GLU B 1 243 ? -3.576 -38.25 -3.818 1 95.81 243 GLU B C 1
ATOM 4710 O O . GLU B 1 243 ? -4.344 -38.406 -4.77 1 95.81 243 GLU B O 1
ATOM 4715 N N . ILE B 1 244 ? -3.143 -37.094 -3.455 1 95.94 244 ILE B N 1
ATOM 4716 C CA . ILE B 1 244 ? -3.49 -35.875 -4.191 1 95.94 244 ILE B CA 1
ATOM 4717 C C . ILE B 1 244 ? -2.996 -36 -5.629 1 95.94 244 ILE B C 1
ATOM 4719 O O . ILE B 1 244 ? -3.762 -35.781 -6.574 1 95.94 244 ILE B O 1
ATOM 4723 N N . GLN B 1 245 ? -1.755 -36.406 -5.777 1 94.75 245 GLN B N 1
ATOM 4724 C CA . GLN B 1 245 ? -1.154 -36.531 -7.102 1 94.75 245 GLN B CA 1
ATOM 4725 C C . GLN B 1 245 ? -1.915 -37.531 -7.961 1 94.75 245 GLN B C 1
ATOM 4727 O O . GLN B 1 245 ? -2.166 -37.281 -9.141 1 94.75 245 GLN B O 1
ATOM 4732 N N . SER B 1 246 ? -2.254 -38.594 -7.344 1 96.19 246 SER B N 1
ATOM 4733 C CA . SER B 1 246 ? -2.992 -39.625 -8.055 1 96.19 246 SER B CA 1
ATOM 4734 C C . SER B 1 246 ? -4.34 -39.094 -8.547 1 96.19 246 SER B C 1
ATOM 4736 O O . SER B 1 246 ? -4.715 -39.312 -9.703 1 96.19 246 SER B O 1
ATOM 4738 N N . ARG B 1 247 ? -5.023 -38.438 -7.711 1 96.62 247 ARG B N 1
ATOM 4739 C CA . ARG B 1 247 ? -6.324 -37.875 -8.078 1 96.62 247 ARG B CA 1
ATOM 4740 C C . ARG B 1 247 ? -6.188 -36.844 -9.188 1 96.62 247 ARG B C 1
ATOM 4742 O O . ARG B 1 247 ? -6.953 -36.875 -10.156 1 96.62 247 ARG B O 1
ATOM 4749 N N . VAL B 1 248 ? -5.227 -36.031 -9.062 1 96.12 248 VAL B N 1
ATOM 4750 C CA . VAL B 1 248 ? -5 -34.969 -10.062 1 96.12 248 VAL B CA 1
ATOM 4751 C C . VAL B 1 248 ? -4.66 -35.625 -11.406 1 96.12 248 VAL B C 1
ATOM 4753 O O . VAL B 1 248 ? -5.203 -35.219 -12.438 1 96.12 248 VAL B O 1
ATOM 4756 N N . GLN B 1 249 ? -3.797 -36.625 -11.422 1 94.44 249 GLN B N 1
ATOM 4757 C CA . GLN B 1 249 ? -3.383 -37.312 -12.641 1 94.44 249 GLN B CA 1
ATOM 4758 C C . GLN B 1 249 ? -4.578 -37.938 -13.352 1 94.44 249 GLN B C 1
ATOM 4760 O O . GLN B 1 249 ? -4.629 -37.969 -14.586 1 94.44 249 GLN B O 1
ATOM 4765 N N . ARG B 1 250 ? -5.496 -38.375 -12.57 1 95.31 250 ARG B N 1
ATOM 4766 C CA . ARG B 1 250 ? -6.672 -39.062 -13.125 1 95.31 250 ARG B CA 1
ATOM 4767 C C . ARG B 1 250 ? -7.742 -38.031 -13.508 1 95.31 250 ARG B C 1
ATOM 4769 O O . ARG B 1 250 ? -8.797 -38.406 -14.023 1 95.31 250 ARG B O 1
ATOM 4776 N N . GLY B 1 251 ? -7.551 -36.812 -13.172 1 94.75 251 GLY B N 1
ATOM 4777 C CA . GLY B 1 251 ? -8.492 -35.781 -13.531 1 94.75 251 GLY B CA 1
ATOM 4778 C C . GLY B 1 251 ? -9.633 -35.625 -12.547 1 94.75 251 GLY B C 1
ATOM 4779 O O . GLY B 1 251 ? -10.672 -35.062 -12.867 1 94.75 251 GLY B O 1
ATOM 4780 N N . VAL B 1 252 ? -9.477 -36.219 -11.352 1 96.81 252 VAL B N 1
ATOM 4781 C CA . VAL B 1 252 ? -10.508 -36.125 -10.328 1 96.81 252 VAL B CA 1
ATOM 4782 C C . VAL B 1 252 ? -10.445 -34.75 -9.648 1 96.81 252 VAL B C 1
ATOM 4784 O O . VAL B 1 252 ? -9.414 -34.375 -9.078 1 96.81 252 VAL B O 1
ATOM 4787 N N . LYS B 1 253 ? -11.539 -34.062 -9.711 1 96.69 253 LYS B N 1
ATOM 4788 C CA . LYS B 1 253 ? -11.602 -32.719 -9.109 1 96.69 253 LYS B CA 1
ATOM 4789 C C . LYS B 1 253 ? -11.773 -32.812 -7.594 1 96.69 253 LYS B C 1
ATOM 4791 O O . LYS B 1 253 ? -12.289 -33.812 -7.082 1 96.69 253 LYS B O 1
ATOM 4796 N N . PRO B 1 254 ? -11.336 -31.797 -6.824 1 97 254 PRO B N 1
ATOM 4797 C CA . PRO B 1 254 ? -11.484 -31.812 -5.367 1 97 254 PRO B CA 1
ATOM 4798 C C . PRO B 1 254 ? -12.945 -31.688 -4.922 1 97 254 PRO B C 1
ATOM 4800 O O . PRO B 1 254 ? -13.766 -31.109 -5.633 1 97 254 PRO B O 1
ATOM 4803 N N . ASP B 1 255 ? -13.234 -32.156 -3.721 1 95.88 255 ASP B N 1
ATOM 4804 C CA . ASP B 1 255 ? -14.57 -32.094 -3.131 1 95.88 255 ASP B CA 1
ATOM 4805 C C . ASP B 1 255 ? -15 -30.625 -2.916 1 95.88 255 ASP B C 1
ATOM 4807 O O . ASP B 1 255 ? -16.188 -30.328 -2.953 1 95.88 255 ASP B O 1
ATOM 4811 N N . ALA B 1 256 ? -14.062 -29.812 -2.744 1 95.38 256 ALA B N 1
ATOM 4812 C CA . ALA B 1 256 ? -14.336 -28.391 -2.502 1 95.38 256 ALA B CA 1
ATOM 4813 C C . ALA B 1 256 ? -15.125 -27.781 -3.66 1 95.38 256 ALA B C 1
ATOM 4815 O O . ALA B 1 256 ? -15.867 -26.812 -3.473 1 95.38 256 ALA B O 1
ATOM 4816 N N . LEU B 1 257 ? -14.953 -28.328 -4.848 1 96.06 257 LEU B N 1
ATOM 4817 C CA . LEU B 1 257 ? -15.672 -27.844 -6.016 1 96.06 257 LEU B CA 1
ATOM 4818 C C . LEU B 1 257 ? -17.188 -27.953 -5.816 1 96.06 257 LEU B C 1
ATOM 4820 O O . LEU B 1 257 ? -17.938 -27.062 -6.242 1 96.06 257 LEU B O 1
ATOM 4824 N N . GLU B 1 258 ? -17.594 -28.938 -5.137 1 93.38 258 GLU B N 1
ATOM 4825 C CA . GLU B 1 258 ? -19.016 -29.172 -4.914 1 93.38 258 GLU B CA 1
ATOM 4826 C C . GLU B 1 258 ? -19.609 -28.141 -3.961 1 93.38 258 GLU B C 1
ATOM 4828 O O . GLU B 1 258 ? -20.828 -27.922 -3.939 1 93.38 258 GLU B O 1
ATOM 4833 N N . ARG B 1 259 ? -18.828 -27.5 -3.236 1 91.69 259 ARG B N 1
ATOM 4834 C CA . ARG B 1 259 ? -19.297 -26.516 -2.25 1 91.69 259 ARG B CA 1
ATOM 4835 C C . ARG B 1 259 ? -19.484 -25.156 -2.885 1 91.69 259 ARG B C 1
ATOM 4837 O O . ARG B 1 259 ? -20.047 -24.25 -2.256 1 91.69 259 ARG B O 1
ATOM 4844 N N . VAL B 1 260 ? -19 -25.016 -4.074 1 95.12 260 VAL B N 1
ATOM 4845 C CA . VAL B 1 260 ? -19.219 -23.766 -4.793 1 95.12 260 VAL B CA 1
ATOM 4846 C C . VAL B 1 260 ? -20.656 -23.703 -5.293 1 95.12 260 VAL B C 1
ATOM 4848 O O . VAL B 1 260 ? -21.016 -24.344 -6.285 1 95.12 260 VAL B O 1
ATOM 4851 N N . THR B 1 261 ? -21.469 -22.875 -4.605 1 92.88 261 THR B N 1
ATOM 4852 C CA . THR B 1 261 ? -22.906 -22.859 -4.875 1 92.88 261 THR B CA 1
ATOM 4853 C C . THR B 1 261 ? -23.25 -21.75 -5.855 1 92.88 261 THR B C 1
ATOM 4855 O O . THR B 1 261 ? -24.297 -21.797 -6.504 1 92.88 261 THR B O 1
ATOM 4858 N N . ASP B 1 262 ? -22.422 -20.719 -5.918 1 94.69 262 ASP B N 1
ATOM 4859 C CA . ASP B 1 262 ? -22.672 -19.656 -6.883 1 94.69 262 ASP B CA 1
ATOM 4860 C C . ASP B 1 262 ? -22.531 -20.172 -8.312 1 94.69 262 ASP B C 1
ATOM 4862 O O . ASP B 1 262 ? -21.438 -20.547 -8.734 1 94.69 262 ASP B O 1
ATOM 4866 N N . THR B 1 263 ? -23.547 -20.078 -9.086 1 95.06 263 THR B N 1
ATOM 4867 C CA . THR B 1 263 ? -23.625 -20.703 -10.398 1 95.06 263 THR B CA 1
ATOM 4868 C C . THR B 1 263 ? -22.672 -20.016 -11.375 1 95.06 263 THR B C 1
ATOM 4870 O O . THR B 1 263 ? -22.047 -20.672 -12.211 1 95.06 263 THR B O 1
ATOM 4873 N N . GLU B 1 264 ? -22.609 -18.719 -11.273 1 95.44 264 GLU B N 1
ATOM 4874 C CA . GLU B 1 264 ? -21.734 -17.984 -12.172 1 95.44 264 GLU B CA 1
ATOM 4875 C C . GLU B 1 264 ? -20.266 -18.328 -11.914 1 95.44 264 GLU B C 1
ATOM 4877 O O . GLU B 1 264 ? -19.5 -18.578 -12.852 1 95.44 264 GLU B O 1
ATOM 4882 N N . ILE B 1 265 ? -19.906 -18.391 -10.688 1 96.94 265 ILE B N 1
ATOM 4883 C CA . ILE B 1 265 ? -18.531 -18.719 -10.312 1 96.94 265 ILE B CA 1
ATOM 4884 C C . ILE B 1 265 ? -18.234 -20.172 -10.656 1 96.94 265 ILE B C 1
ATOM 4886 O O . ILE B 1 265 ? -17.141 -20.484 -11.141 1 96.94 265 ILE B O 1
ATOM 4890 N N . ARG B 1 266 ? -19.203 -21.047 -10.453 1 96.81 266 ARG B N 1
ATOM 4891 C CA . ARG B 1 266 ? -19.031 -22.453 -10.789 1 96.81 266 ARG B CA 1
ATOM 4892 C C . ARG B 1 266 ? -18.766 -22.641 -12.281 1 96.81 266 ARG B C 1
ATOM 4894 O O . ARG B 1 266 ? -17.844 -23.359 -12.672 1 96.81 266 ARG B O 1
ATOM 4901 N N . ARG B 1 267 ? -19.531 -21.984 -13.055 1 97.12 267 ARG B N 1
ATOM 4902 C CA . ARG B 1 267 ? -19.344 -22.047 -14.5 1 97.12 267 ARG B CA 1
ATOM 4903 C C . ARG B 1 267 ? -17.953 -21.516 -14.898 1 97.12 267 ARG B C 1
ATOM 4905 O O . ARG B 1 267 ? -17.281 -22.109 -15.75 1 97.12 267 ARG B O 1
ATOM 4912 N N . PHE B 1 268 ? -17.609 -20.453 -14.312 1 98 268 PHE B N 1
ATOM 4913 C CA . PHE B 1 268 ? -16.297 -19.859 -14.547 1 98 268 PHE B CA 1
ATOM 4914 C C . PHE B 1 268 ? -15.18 -20.828 -14.219 1 98 268 PHE B C 1
ATOM 4916 O O . PHE B 1 268 ? -14.234 -21 -14.992 1 98 268 PHE B O 1
ATOM 4923 N N . ILE B 1 269 ? -15.297 -21.516 -13.086 1 98.19 269 ILE B N 1
ATOM 4924 C CA . ILE B 1 269 ? -14.328 -22.516 -12.664 1 98.19 269 ILE B CA 1
ATOM 4925 C C . ILE B 1 269 ? -14.281 -23.656 -13.688 1 98.19 269 ILE B C 1
ATOM 4927 O O . ILE B 1 269 ? -13.203 -24.125 -14.055 1 98.19 269 ILE B O 1
ATOM 4931 N N . ASP B 1 270 ? -15.367 -24.016 -14.172 1 97.69 270 ASP B N 1
ATOM 4932 C CA . ASP B 1 270 ? -15.445 -25.125 -15.125 1 97.69 270 ASP B CA 1
ATOM 4933 C C . ASP B 1 270 ? -14.719 -24.781 -16.422 1 97.69 270 ASP B C 1
ATOM 4935 O O . ASP B 1 270 ? -14.078 -25.641 -17.031 1 97.69 270 ASP B O 1
ATOM 4939 N N . PHE B 1 271 ? -14.844 -23.547 -16.844 1 97.94 271 PHE B N 1
ATOM 4940 C CA . PHE B 1 271 ? -14.094 -23.109 -18.016 1 97.94 271 PHE B CA 1
ATOM 4941 C C . PHE B 1 271 ? -12.594 -23.281 -17.797 1 97.94 271 PHE B C 1
ATOM 4943 O O . PHE B 1 271 ? -11.883 -23.781 -18.672 1 97.94 271 PHE B O 1
ATOM 4950 N N . CYS B 1 272 ? -12.125 -22.938 -16.625 1 98.56 272 CYS B N 1
ATOM 4951 C CA . CYS B 1 272 ? -10.703 -22.969 -16.312 1 98.56 272 CYS B CA 1
ATOM 4952 C C . CYS B 1 272 ? -10.203 -24.406 -16.203 1 98.56 272 CYS B C 1
ATOM 4954 O O . CYS B 1 272 ? -9.039 -24.688 -16.5 1 98.56 272 CYS B O 1
ATOM 4956 N N . LEU B 1 273 ? -11.039 -25.312 -15.789 1 98.12 273 LEU B N 1
ATOM 4957 C CA . LEU B 1 273 ? -10.625 -26.688 -15.5 1 98.12 273 LEU B CA 1
ATOM 4958 C C . LEU B 1 273 ? -10.906 -27.594 -16.688 1 98.12 273 LEU B C 1
ATOM 4960 O O . LEU B 1 273 ? -10.766 -28.812 -16.578 1 98.12 273 LEU B O 1
ATOM 4964 N N . ALA B 1 274 ? -11.32 -27.016 -17.781 1 97.75 274 ALA B N 1
ATOM 4965 C CA . ALA B 1 274 ? -11.547 -27.812 -19 1 97.75 274 ALA B CA 1
ATOM 4966 C C . ALA B 1 274 ? -10.258 -28.484 -19.453 1 97.75 274 ALA B C 1
ATOM 4968 O O . ALA B 1 274 ? -9.172 -28.188 -18.953 1 97.75 274 ALA B O 1
ATOM 4969 N N . GLY B 1 275 ? -10.43 -29.469 -20.344 1 96.25 275 GLY B N 1
ATOM 4970 C CA . GLY B 1 275 ? -9.258 -30.062 -20.953 1 96.25 275 GLY B CA 1
ATOM 4971 C C . GLY B 1 275 ? -8.367 -29.062 -21.656 1 96.25 275 GLY B C 1
ATOM 4972 O O . GLY B 1 275 ? -8.836 -28 -22.078 1 96.25 275 GLY B O 1
ATOM 4973 N N . GLN B 1 276 ? -7.129 -29.391 -21.781 1 95.56 276 GLN B N 1
ATOM 4974 C CA . GLN B 1 276 ? -6.113 -28.469 -22.281 1 95.56 276 GLN B CA 1
ATOM 4975 C C . GLN B 1 276 ? -6.559 -27.828 -23.594 1 95.56 276 GLN B C 1
ATOM 4977 O O . GLN B 1 276 ? -6.418 -26.609 -23.766 1 95.56 276 GLN B O 1
ATOM 4982 N N . ASN B 1 277 ? -7.137 -28.562 -24.5 1 95.5 277 ASN B N 1
ATOM 4983 C CA . ASN B 1 277 ? -7.504 -28.078 -25.828 1 95.5 277 ASN B CA 1
ATOM 4984 C C . ASN B 1 277 ? -8.742 -27.188 -25.781 1 95.5 277 ASN B C 1
ATOM 4986 O O . ASN B 1 277 ? -8.961 -26.375 -26.672 1 95.5 277 ASN B O 1
ATOM 4990 N N . ASP B 1 278 ? -9.531 -27.344 -24.797 1 97.19 278 ASP B N 1
ATOM 4991 C CA . ASP B 1 278 ? -10.781 -26.594 -24.672 1 97.19 278 ASP B CA 1
ATOM 4992 C C . ASP B 1 278 ? -10.648 -25.469 -23.656 1 97.19 278 ASP B C 1
ATOM 4994 O O . ASP B 1 278 ? -11.562 -24.656 -23.5 1 97.19 278 ASP B O 1
ATOM 4998 N N . ARG B 1 279 ? -9.555 -25.438 -23 1 97.81 279 ARG B N 1
ATOM 4999 C CA . ARG B 1 279 ? -9.344 -24.438 -21.953 1 97.81 279 ARG B CA 1
ATOM 5000 C C . ARG B 1 279 ? -9.102 -23.062 -22.547 1 97.81 279 ARG B C 1
ATOM 5002 O O . ARG B 1 279 ? -8.281 -22.906 -23.453 1 97.81 279 ARG B O 1
ATOM 5009 N N . PRO B 1 280 ? -9.836 -22.031 -22.078 1 98.25 280 PRO B N 1
ATOM 5010 C CA . PRO B 1 280 ? -9.656 -20.672 -22.609 1 98.25 280 PRO B CA 1
ATOM 5011 C C . PRO B 1 280 ? -8.328 -20.047 -22.203 1 98.25 280 PRO B C 1
ATOM 5013 O O . PRO B 1 280 ? -7.711 -20.484 -21.219 1 98.25 280 PRO B O 1
ATOM 5016 N N . ALA B 1 281 ? -7.902 -19.078 -23.031 1 98.25 281 ALA B N 1
ATOM 5017 C CA . ALA B 1 281 ? -6.758 -18.25 -22.656 1 98.25 281 ALA B CA 1
ATOM 5018 C C . ALA B 1 281 ? -7.152 -17.203 -21.609 1 98.25 281 ALA B C 1
ATOM 5020 O O . ALA B 1 281 ? -8.336 -16.953 -21.391 1 98.25 281 ALA B O 1
ATOM 5021 N N . ALA B 1 282 ? -6.16 -16.672 -20.953 1 98.5 282 ALA B N 1
ATOM 5022 C CA . ALA B 1 282 ? -6.41 -15.625 -19.969 1 98.5 282 ALA B CA 1
ATOM 5023 C C . ALA B 1 282 ? -7.172 -14.453 -20.578 1 98.5 282 ALA B C 1
ATOM 5025 O O . ALA B 1 282 ? -8.078 -13.898 -19.969 1 98.5 282 ALA B O 1
ATOM 5026 N N . SER B 1 283 ? -6.867 -14.133 -21.797 1 98.06 283 SER B N 1
ATOM 5027 C CA . SER B 1 283 ? -7.512 -13.031 -22.5 1 98.06 283 SER B CA 1
ATOM 5028 C C . SER B 1 283 ? -9.008 -13.289 -22.672 1 98.06 283 SER B C 1
ATOM 5030 O O . SER B 1 283 ? -9.82 -12.367 -22.547 1 98.06 283 SER B O 1
ATOM 5032 N N . ASP B 1 284 ? -9.32 -14.523 -22.969 1 98 284 ASP B N 1
ATOM 5033 C CA . ASP B 1 284 ? -10.727 -14.898 -23.125 1 98 284 ASP B CA 1
ATOM 5034 C C . ASP B 1 284 ? -11.469 -14.758 -21.797 1 98 284 ASP B C 1
ATOM 5036 O O . ASP B 1 284 ? -12.594 -14.25 -21.75 1 98 284 ASP B O 1
ATOM 5040 N N . LEU B 1 285 ? -10.852 -15.188 -20.797 1 98.25 285 LEU B N 1
ATOM 5041 C CA . LEU B 1 285 ? -11.469 -15.148 -19.469 1 98.25 285 LEU B CA 1
ATOM 5042 C C . LEU B 1 285 ? -11.672 -13.711 -19 1 98.25 285 LEU B C 1
ATOM 5044 O O . LEU B 1 285 ? -12.633 -13.414 -18.297 1 98.25 285 LEU B O 1
ATOM 5048 N N . LEU B 1 286 ? -10.758 -12.797 -19.375 1 97.81 286 LEU B N 1
ATOM 5049 C CA . LEU B 1 286 ? -10.875 -11.383 -19.031 1 97.81 286 LEU B CA 1
ATOM 5050 C C . LEU B 1 286 ? -12.125 -10.773 -19.641 1 97.81 286 LEU B C 1
ATOM 5052 O O . LEU B 1 286 ? -12.625 -9.75 -19.172 1 97.81 286 LEU B O 1
ATOM 5056 N N . ARG B 1 287 ? -12.648 -11.43 -20.625 1 96.31 287 ARG B N 1
ATOM 5057 C CA . ARG B 1 287 ? -13.844 -10.953 -21.297 1 96.31 287 ARG B CA 1
ATOM 5058 C C . ARG B 1 287 ? -15.086 -11.68 -20.797 1 96.31 287 ARG B C 1
ATOM 5060 O O . ARG B 1 287 ? -16.203 -11.422 -21.266 1 96.31 287 ARG B O 1
ATOM 5067 N N . ASN B 1 288 ? -14.922 -12.555 -19.938 1 96 288 ASN B N 1
ATOM 5068 C CA . ASN B 1 288 ? -16.047 -13.266 -19.344 1 96 288 ASN B CA 1
ATOM 5069 C C . ASN B 1 288 ? -16.953 -12.32 -18.562 1 96 288 ASN B C 1
ATOM 5071 O O . ASN B 1 288 ? -16.484 -11.422 -17.875 1 96 288 ASN B O 1
ATOM 5075 N N . PRO B 1 289 ? -18.219 -12.5 -18.562 1 92.44 289 PRO B N 1
ATOM 5076 C CA . PRO B 1 289 ? -19.188 -11.633 -17.891 1 92.44 289 PRO B CA 1
ATOM 5077 C C . PRO B 1 289 ? -18.922 -11.539 -16.375 1 92.44 289 PRO B C 1
ATOM 5079 O O . PRO B 1 289 ? -19.156 -10.484 -15.781 1 92.44 289 PRO B O 1
ATOM 5082 N N . LEU B 1 290 ? -18.531 -12.617 -15.812 1 93.44 290 LEU B N 1
ATOM 5083 C CA . LEU B 1 290 ? -18.234 -12.594 -14.391 1 93.44 290 LEU B CA 1
ATOM 5084 C C . LEU B 1 290 ? -17.188 -11.516 -14.07 1 93.44 290 LEU B C 1
ATOM 5086 O O . LEU B 1 290 ? -17.297 -10.836 -13.055 1 93.44 290 LEU B O 1
ATOM 5090 N N . ILE B 1 291 ? -16.234 -11.391 -14.961 1 95.06 291 ILE B N 1
ATOM 5091 C CA . ILE B 1 291 ? -15.102 -10.5 -14.734 1 95.06 291 ILE B CA 1
ATOM 5092 C C . ILE B 1 291 ? -15.461 -9.078 -15.164 1 95.06 291 ILE B C 1
ATOM 5094 O O . ILE B 1 291 ? -15.094 -8.109 -14.5 1 95.06 291 ILE B O 1
ATOM 5098 N N . LEU B 1 292 ? -16.219 -8.93 -16.234 1 89.88 292 LEU B N 1
ATOM 5099 C CA . LEU B 1 292 ? -16.578 -7.625 -16.797 1 89.88 292 LEU B CA 1
ATOM 5100 C C . LEU B 1 292 ? -17.656 -6.949 -15.961 1 89.88 292 LEU B C 1
ATOM 5102 O O . LEU B 1 292 ? -17.797 -5.727 -15.992 1 89.88 292 LEU B O 1
ATOM 5106 N N . SER B 1 293 ? -18.469 -7.621 -15.352 1 75.44 293 SER B N 1
ATOM 5107 C CA . SER B 1 293 ? -19.578 -7.047 -14.602 1 75.44 293 SER B CA 1
ATOM 5108 C C . SER B 1 293 ? -19.109 -5.934 -13.672 1 75.44 293 SER B C 1
ATOM 5110 O O . SER B 1 293 ? -18.016 -6.027 -13.086 1 75.44 293 SER B O 1
ATOM 5112 N N . GLU B 1 294 ? -19.391 -4.648 -14.062 1 58.66 294 GLU B N 1
ATOM 5113 C CA . GLU B 1 294 ? -19 -3.402 -13.414 1 58.66 294 GLU B CA 1
ATOM 5114 C C . GLU B 1 294 ? -19.297 -3.439 -11.922 1 58.66 294 GLU B C 1
ATOM 5116 O O . GLU B 1 294 ? -20.328 -3.951 -11.5 1 58.66 294 GLU B O 1
ATOM 5121 N N . ASP B 1 295 ? -18.297 -3.627 -11.211 1 56.56 295 ASP B N 1
ATOM 5122 C CA . ASP B 1 295 ? -18.359 -3.391 -9.773 1 56.56 295 ASP B CA 1
ATOM 5123 C C . ASP B 1 295 ? -19.141 -2.121 -9.453 1 56.56 295 ASP B C 1
ATOM 5125 O O . ASP B 1 295 ? -19.031 -1.122 -10.164 1 56.56 295 ASP B O 1
ATOM 5129 N N . GLY B 1 296 ? -20.359 -2.201 -9.211 1 46.12 296 GLY B N 1
ATOM 5130 C CA . GLY B 1 296 ? -21.031 -0.98 -8.773 1 46.12 296 GLY B CA 1
ATOM 5131 C C . GLY B 1 296 ? -20.094 -0.012 -8.078 1 46.12 296 GLY B C 1
ATOM 5132 O O . GLY B 1 296 ? -20.531 0.976 -7.492 1 46.12 296 GLY B O 1
ATOM 5133 N N . PHE B 1 297 ? -18.984 -0.472 -7.695 1 42.66 297 PHE B N 1
ATOM 5134 C CA . PHE B 1 297 ? -18.172 0.438 -6.898 1 42.66 297 PHE B CA 1
ATOM 5135 C C . PHE B 1 297 ? -17.484 1.469 -7.785 1 42.66 297 PHE B C 1
ATOM 5137 O O . PHE B 1 297 ? -16.734 1.11 -8.688 1 42.66 297 PHE B O 1
ATOM 5144 N N . GLN B 1 298 ? -18.141 2.568 -8.125 1 37.31 298 GLN B N 1
ATOM 5145 C CA . GLN B 1 298 ? -17.328 3.695 -8.578 1 37.31 298 GLN B CA 1
ATOM 5146 C C . GLN B 1 298 ? -16.016 3.783 -7.805 1 37.31 298 GLN B C 1
ATOM 5148 O O . GLN B 1 298 ? -16.016 4.102 -6.613 1 37.31 298 GLN B O 1
ATOM 5153 N N . GLY B 1 299 ? -15.195 2.918 -7.906 1 37.72 299 GLY B N 1
ATOM 5154 C CA . GLY B 1 299 ? -13.875 3.105 -7.316 1 37.72 299 GLY B CA 1
ATOM 5155 C C . GLY B 1 299 ? -13.414 4.551 -7.332 1 37.72 299 GLY B C 1
ATOM 5156 O O . GLY B 1 299 ? -13.789 5.316 -8.219 1 37.72 299 GLY B O 1
ATOM 5157 N N . ILE B 1 300 ? -13.195 5.145 -6.219 1 35.59 300 ILE B N 1
ATOM 5158 C CA . ILE B 1 300 ? -12.578 6.465 -6.262 1 35.59 300 ILE B CA 1
ATOM 5159 C C . ILE B 1 300 ? -11.539 6.516 -7.379 1 35.59 300 ILE B C 1
ATOM 5161 O O . ILE B 1 300 ? -10.57 5.75 -7.367 1 35.59 300 ILE B O 1
ATOM 5165 N N . GLN B 1 301 ? -11.969 6.742 -8.594 1 31.56 301 GLN B N 1
ATOM 5166 C CA . GLN B 1 301 ? -11.055 6.953 -9.711 1 31.56 301 GLN B CA 1
ATOM 5167 C C . GLN B 1 301 ? -9.82 7.727 -9.266 1 31.56 301 GLN B C 1
ATOM 5169 O O . GLN B 1 301 ? -9.93 8.727 -8.555 1 31.56 301 GLN B O 1
ATOM 5174 N N . THR B 1 302 ? -8.719 7.203 -9.203 1 31.61 302 THR B N 1
ATOM 5175 C CA . THR B 1 302 ? -7.508 8.016 -9.273 1 31.61 302 THR B CA 1
ATOM 5176 C C . THR B 1 302 ? -7.621 9.055 -10.383 1 31.61 302 THR B C 1
ATOM 5178 O O . THR B 1 302 ? -7.996 8.734 -11.508 1 31.61 302 THR B O 1
ATOM 5181 N N . GLY B 1 303 ? -8.148 10.25 -10.047 1 27.19 303 GLY B N 1
ATOM 5182 C CA . GLY B 1 303 ? -8.242 11.328 -11.016 1 27.19 303 GLY B CA 1
ATOM 5183 C C . GLY B 1 303 ? -7.164 11.266 -12.078 1 27.19 303 GLY B C 1
ATOM 5184 O O . GLY B 1 303 ? -5.98 11.117 -11.766 1 27.19 303 GLY B O 1
ATOM 5185 N N . LYS B 1 304 ? -7.496 10.969 -13.242 1 29.06 304 LYS B N 1
ATOM 5186 C CA . LYS B 1 304 ? -6.656 11.156 -14.422 1 29.06 304 LYS B CA 1
ATOM 5187 C C . LYS B 1 304 ? -6.008 12.539 -14.422 1 29.06 304 LYS B C 1
ATOM 5189 O O . LYS B 1 304 ? -6.691 13.555 -14.25 1 29.06 304 LYS B O 1
ATOM 5194 N N . SER B 1 305 ? -4.723 12.789 -14.211 1 25.06 305 SER B N 1
ATOM 5195 C CA . SER B 1 305 ? -3.959 14 -14.523 1 25.06 305 SER B CA 1
ATOM 5196 C C . SER B 1 305 ? -4.316 14.539 -15.898 1 25.06 305 SER B C 1
ATOM 5198 O O . SER B 1 305 ? -4.395 13.773 -16.875 1 25.06 305 SER B O 1
ATOM 5200 N N . SER B 1 306 ? -5.238 15.5 -16.062 1 25 306 SER B N 1
ATOM 5201 C CA . SER B 1 306 ? -5.391 16.281 -17.281 1 25 306 SER B CA 1
ATOM 5202 C C . SER B 1 306 ? -4.035 16.609 -17.891 1 25 306 SER B C 1
ATOM 5204 O O . SER B 1 306 ? -3.229 17.328 -17.281 1 25 306 SER B O 1
ATOM 5206 N N . SER B 1 307 ? -3.455 15.844 -18.812 1 24.34 307 SER B N 1
ATOM 5207 C CA . SER B 1 307 ? -2.289 16.109 -19.641 1 24.34 307 SER B CA 1
ATOM 5208 C C . SER B 1 307 ? -2.531 17.297 -20.562 1 24.34 307 SER B C 1
ATOM 5210 O O . SER B 1 307 ? -3.49 17.312 -21.328 1 24.34 307 SER B O 1
ATOM 5212 N N . GLY B 1 308 ? -2.473 18.547 -20.156 1 22.83 308 GLY B N 1
ATOM 5213 C CA . GLY B 1 308 ? -2.244 19.594 -21.125 1 22.83 308 GLY B CA 1
ATOM 5214 C C . GLY B 1 308 ? -1.302 19.188 -22.25 1 22.83 308 GLY B C 1
ATOM 5215 O O . GLY B 1 308 ? -0.334 18.453 -22.016 1 22.83 308 GLY B O 1
ATOM 5216 N N . SER B 1 309 ? -1.758 19.328 -23.562 1 23.81 309 SER B N 1
ATOM 5217 C CA . SER B 1 309 ? -1.154 19.078 -24.859 1 23.81 309 SER B CA 1
ATOM 5218 C C . SER B 1 309 ? 0.143 19.859 -25.031 1 23.81 309 SER B C 1
ATOM 5220 O O . SER B 1 309 ? 0.614 20.062 -26.156 1 23.81 309 SER B O 1
ATOM 5222 N N . ALA B 1 310 ? 0.887 20.359 -24.172 1 22.98 310 ALA B N 1
ATOM 5223 C CA . ALA B 1 310 ? 2.004 21.109 -24.75 1 22.98 310 ALA B CA 1
ATOM 5224 C C . ALA B 1 310 ? 2.721 20.281 -25.812 1 22.98 310 ALA B C 1
ATOM 5226 O O . ALA B 1 310 ? 3.045 19.125 -25.609 1 22.98 310 ALA B O 1
ATOM 5227 N N . ASP B 1 311 ? 2.615 20.641 -27.156 1 22.03 311 ASP B N 1
ATOM 5228 C CA . ASP B 1 311 ? 3.33 20.359 -28.391 1 22.03 311 ASP B CA 1
ATOM 5229 C C . ASP B 1 311 ? 4.84 20.344 -28.156 1 22.03 311 ASP B C 1
ATOM 5231 O O . ASP B 1 311 ? 5.531 21.312 -28.5 1 22.03 311 ASP B O 1
ATOM 5235 N N . ALA B 1 312 ? 5.312 20.266 -27.078 1 22.09 312 ALA B N 1
ATOM 5236 C CA . ALA B 1 312 ? 6.75 20.484 -27.203 1 22.09 312 ALA B CA 1
ATOM 5237 C C . ALA B 1 312 ? 7.363 19.562 -28.25 1 22.09 312 ALA B C 1
ATOM 5239 O O . ALA B 1 312 ? 7.02 18.391 -28.328 1 22.09 312 ALA B O 1
ATOM 5240 N N . ASP B 1 313 ? 7.969 20.109 -29.297 1 19.48 313 ASP B N 1
ATOM 5241 C CA . ASP B 1 313 ? 8.812 19.672 -30.406 1 19.48 313 ASP B CA 1
ATOM 5242 C C . ASP B 1 313 ? 9.711 18.516 -29.969 1 19.48 313 ASP B C 1
ATOM 5244 O O . ASP B 1 313 ? 10.188 18.469 -28.844 1 19.48 313 ASP B O 1
ATOM 5248 N N . GLU B 1 314 ? 9.555 17.469 -30.672 1 20.7 314 GLU B N 1
ATOM 5249 C CA . GLU B 1 314 ? 10.188 16.156 -30.719 1 20.7 314 GLU B CA 1
ATOM 5250 C C . GLU B 1 314 ? 11.703 16.281 -30.844 1 20.7 314 GLU B C 1
ATOM 5252 O O . GLU B 1 314 ? 12.25 16.312 -31.953 1 20.7 314 GLU B O 1
ATOM 5257 N N . ARG B 1 315 ? 12.266 17.328 -30.328 1 20.75 315 ARG B N 1
ATOM 5258 C CA . ARG B 1 315 ? 13.664 17.375 -30.734 1 20.75 315 ARG B CA 1
ATOM 5259 C C . ARG B 1 315 ? 14.312 15.992 -30.641 1 20.75 315 ARG B C 1
ATOM 5261 O O . ARG B 1 315 ? 14.109 15.281 -29.656 1 20.75 315 ARG B O 1
ATOM 5268 N N . GLN B 1 316 ? 14.641 15.406 -31.828 1 17.52 316 GLN B N 1
ATOM 5269 C CA . GLN B 1 316 ? 15.289 14.18 -32.281 1 17.52 316 GLN B CA 1
ATOM 5270 C C . GLN B 1 316 ? 16.547 13.883 -31.469 1 17.52 316 GLN B C 1
ATOM 5272 O O . GLN B 1 316 ? 17.562 14.57 -31.609 1 17.52 316 GLN B O 1
ATOM 5277 N N . CYS B 1 317 ? 16.469 14.039 -30.266 1 19.62 317 CYS B N 1
ATOM 5278 C CA . CYS B 1 317 ? 17.797 13.812 -29.719 1 19.62 317 CYS B CA 1
ATOM 5279 C C . CYS B 1 317 ? 18.391 12.523 -30.281 1 19.62 317 CYS B C 1
ATOM 5281 O O . CYS B 1 317 ? 17.844 11.445 -30.094 1 19.62 317 CYS B O 1
ATOM 5283 N N . GLU B 1 318 ? 18.922 12.633 -31.469 1 18.41 318 GLU B N 1
ATOM 5284 C CA . GLU B 1 318 ? 19.75 11.664 -32.188 1 18.41 318 GLU B CA 1
ATOM 5285 C C . GLU B 1 318 ? 20.766 11 -31.266 1 18.41 318 GLU B C 1
ATOM 5287 O O . GLU B 1 318 ? 21.75 11.625 -30.859 1 18.41 318 GLU B O 1
ATOM 5292 N N . MET B 1 319 ? 20.312 10.531 -30.234 1 19.59 319 MET B N 1
ATOM 5293 C CA . MET B 1 319 ? 21.391 9.82 -29.547 1 19.59 319 MET B CA 1
ATOM 5294 C C . MET B 1 319 ? 22.094 8.867 -30.5 1 19.59 319 MET B C 1
ATOM 5296 O O . MET B 1 319 ? 21.469 7.984 -31.078 1 19.59 319 MET B O 1
ATOM 5300 N N . THR B 1 320 ? 22.953 9.383 -31.172 1 18.41 320 THR B N 1
ATOM 5301 C CA . THR B 1 320 ? 23.828 8.555 -32 1 18.41 320 THR B CA 1
ATOM 5302 C C . THR B 1 320 ? 24.375 7.383 -31.188 1 18.41 320 THR B C 1
ATOM 5304 O O . THR B 1 320 ? 25.109 7.586 -30.219 1 18.41 320 THR B O 1
ATOM 5307 N N . LEU B 1 321 ? 23.547 6.531 -30.875 1 20.42 321 LEU B N 1
ATOM 5308 C CA . LEU B 1 321 ? 24.094 5.238 -30.484 1 20.42 321 LEU B CA 1
ATOM 5309 C C . LEU B 1 321 ? 25.234 4.816 -31.406 1 20.42 321 LEU B C 1
ATOM 5311 O O . LEU B 1 321 ? 25.047 4.695 -32.625 1 20.42 321 LEU B O 1
ATOM 5315 N N . GLY B 1 322 ? 26.406 5.527 -31.203 1 20.28 322 GLY B N 1
ATOM 5316 C CA . GLY B 1 322 ? 27.531 5.02 -31.984 1 20.28 322 GLY B CA 1
ATOM 5317 C C . GLY B 1 322 ? 27.547 3.506 -32.094 1 20.28 322 GLY B C 1
ATOM 5318 O O . GLY B 1 322 ? 27.203 2.805 -31.141 1 20.28 322 GLY B O 1
ATOM 5319 N N . GLY B 1 323 ? 27.266 2.932 -33.25 1 20.84 323 GLY B N 1
ATOM 5320 C CA . GLY B 1 323 ? 27.141 1.64 -33.906 1 20.84 323 GLY B CA 1
ATOM 5321 C C . GLY B 1 323 ? 28.281 0.697 -33.594 1 20.84 323 GLY B C 1
ATOM 5322 O O . GLY B 1 323 ? 28.328 -0.429 -34.125 1 20.84 323 GLY B O 1
ATOM 5323 N N . GLY B 1 324 ? 29.516 1.184 -33.375 1 20.31 324 GLY B N 1
ATOM 5324 C CA . GLY B 1 324 ? 30.406 0.236 -34 1 20.31 324 GLY B CA 1
ATOM 5325 C C . GLY B 1 324 ? 30.312 -1.164 -33.438 1 20.31 324 GLY B C 1
ATOM 5326 O O . GLY B 1 324 ? 29.984 -2.113 -34.156 1 20.31 324 GLY B O 1
ATOM 5327 N N . GLY B 1 325 ? 31.234 -1.487 -32.375 1 20.61 325 GLY B N 1
ATOM 5328 C CA . GLY B 1 325 ? 32.125 -2.646 -32.438 1 20.61 325 GLY B CA 1
ATOM 5329 C C . GLY B 1 325 ? 31.438 -3.93 -31.984 1 20.61 325 GLY B C 1
ATOM 5330 O O . GLY B 1 325 ? 30.328 -3.895 -31.438 1 20.61 325 GLY B O 1
ATOM 5331 N N . GLY B 1 326 ? 32.062 -5.164 -32.062 1 22.38 326 GLY B N 1
ATOM 5332 C CA . GLY B 1 326 ? 32.031 -6.609 -31.922 1 22.38 326 GLY B CA 1
ATOM 5333 C C . GLY B 1 326 ? 31.562 -7.055 -30.547 1 22.38 326 GLY B C 1
ATOM 5334 O O . GLY B 1 326 ? 31.641 -6.293 -29.578 1 22.38 326 GLY B O 1
ATOM 5335 N N . GLY B 1 327 ? 30.547 -7.91 -30.453 1 24.86 327 GLY B N 1
ATOM 5336 C CA . GLY B 1 327 ? 29.719 -8.664 -29.547 1 24.86 327 GLY B CA 1
ATOM 5337 C C . GLY B 1 327 ? 30.469 -9.195 -28.344 1 24.86 327 GLY B C 1
ATOM 5338 O O . GLY B 1 327 ? 30.047 -10.156 -27.703 1 24.86 327 GLY B O 1
ATOM 5339 N N . SER B 1 328 ? 31.594 -8.555 -28 1 23.55 328 SER B N 1
ATOM 5340 C CA . SER B 1 328 ? 32.375 -9.445 -27.141 1 23.55 328 SER B CA 1
ATOM 5341 C C . SER B 1 328 ? 31.719 -9.617 -25.781 1 23.55 328 SER B C 1
ATOM 5343 O O . SER B 1 328 ? 31.031 -8.719 -25.297 1 23.55 328 SER B O 1
ATOM 5345 N N . LYS B 1 329 ? 31.484 -10.789 -25.359 1 28.02 329 LYS B N 1
ATOM 5346 C CA . LYS B 1 329 ? 31.031 -11.383 -24.109 1 28.02 329 LYS B CA 1
ATOM 5347 C C . LYS B 1 329 ? 31.391 -10.508 -22.906 1 28.02 329 LYS B C 1
ATOM 5349 O O . LYS B 1 329 ? 32.5 -9.938 -22.875 1 28.02 329 LYS B O 1
ATOM 5354 N N . PRO B 1 330 ? 30.594 -9.875 -22.422 1 25.73 330 PRO B N 1
ATOM 5355 C CA . PRO B 1 330 ? 31.078 -8.938 -21.406 1 25.73 330 PRO B CA 1
ATOM 5356 C C . PRO B 1 330 ? 32.25 -9.492 -20.578 1 25.73 330 PRO B C 1
ATOM 5358 O O . PRO B 1 330 ? 32.375 -10.711 -20.469 1 25.73 330 PRO B O 1
ATOM 5361 N N . LEU B 1 331 ? 33.25 -8.766 -20.297 1 27.25 331 LEU B N 1
ATOM 5362 C CA . LEU B 1 331 ? 34.562 -9.102 -19.797 1 27.25 331 LEU B CA 1
ATOM 5363 C C . LEU B 1 331 ? 34.469 -10.016 -18.578 1 27.25 331 LEU B C 1
ATOM 5365 O O . LEU B 1 331 ? 35.375 -10.82 -18.328 1 27.25 331 LEU B O 1
ATOM 5369 N N . TRP B 1 332 ? 33.406 -9.883 -17.781 1 24.84 332 TRP B N 1
ATOM 5370 C CA . TRP B 1 332 ? 33.562 -10.75 -16.609 1 24.84 332 TRP B CA 1
ATOM 5371 C C . TRP B 1 332 ? 33.375 -12.211 -16.984 1 24.84 332 TRP B C 1
ATOM 5373 O O . TRP B 1 332 ? 33.812 -13.109 -16.266 1 24.84 332 TRP B O 1
ATOM 5383 N N . ARG B 1 333 ? 32.625 -12.445 -18.094 1 29.27 333 ARG B N 1
ATOM 5384 C CA . ARG B 1 333 ? 32.719 -13.773 -18.688 1 29.27 333 ARG B CA 1
ATOM 5385 C C . ARG B 1 333 ? 34.156 -14.055 -19.141 1 29.27 333 ARG B C 1
ATOM 5387 O O . ARG B 1 333 ? 34.531 -15.211 -19.391 1 29.27 333 ARG B O 1
ATOM 5394 N N . GLN B 1 334 ? 34.781 -12.945 -19.656 1 26.62 334 GLN B N 1
ATOM 5395 C CA . GLN B 1 334 ? 36.156 -13.156 -20.078 1 26.62 334 GLN B CA 1
ATOM 5396 C C . GLN B 1 334 ? 37.031 -13.578 -18.906 1 26.62 334 GLN B C 1
ATOM 5398 O O . GLN B 1 334 ? 37.969 -14.352 -19.078 1 26.62 334 GLN B O 1
ATOM 5403 N N . LYS B 1 335 ? 36.844 -12.883 -17.844 1 28.59 335 LYS B N 1
ATOM 5404 C CA . LYS B 1 335 ? 37.781 -13.305 -16.812 1 28.59 335 LYS B CA 1
ATOM 5405 C C . LYS B 1 335 ? 37.5 -14.75 -16.391 1 28.59 335 LYS B C 1
ATOM 5407 O O . LYS B 1 335 ? 38.406 -15.406 -15.828 1 28.59 335 LYS B O 1
ATOM 5412 N N . LEU B 1 336 ? 36.25 -15.086 -16.609 1 26.61 336 LEU B N 1
ATOM 5413 C CA . LEU B 1 336 ? 36.094 -16.5 -16.25 1 26.61 336 LEU B CA 1
ATOM 5414 C C . LEU B 1 336 ? 36.781 -17.391 -17.297 1 26.61 336 LEU B C 1
ATOM 5416 O O . LEU B 1 336 ? 36.938 -18.594 -17.078 1 26.61 336 LEU B O 1
ATOM 5420 N N . SER B 1 337 ? 36.875 -16.781 -18.531 1 27.91 337 SER B N 1
ATOM 5421 C CA . SER B 1 337 ? 37.594 -17.688 -19.422 1 27.91 337 SER B CA 1
ATOM 5422 C C . SER B 1 337 ? 39.031 -17.969 -18.922 1 27.91 337 SER B C 1
ATOM 5424 O O . SER B 1 337 ? 39.562 -19.062 -19.094 1 27.91 337 SER B O 1
ATOM 5426 N N . LYS B 1 338 ? 39.625 -16.812 -18.516 1 29.39 338 LYS B N 1
ATOM 5427 C CA . LYS B 1 338 ? 41.062 -17 -18.266 1 29.39 338 LYS B CA 1
ATOM 5428 C C . LYS B 1 338 ? 41.281 -17.953 -17.094 1 29.39 338 LYS B C 1
ATOM 5430 O O . LYS B 1 338 ? 42.406 -18.406 -16.859 1 29.39 338 LYS B O 1
ATOM 5435 N N . LEU B 1 339 ? 40.375 -17.953 -16.188 1 26.25 339 LEU B N 1
ATOM 5436 C CA . LEU B 1 339 ? 40.781 -18.844 -15.109 1 26.25 339 LEU B CA 1
ATOM 5437 C C . LEU B 1 339 ? 40.781 -20.297 -15.57 1 26.25 339 LEU B C 1
ATOM 5439 O O . LEU B 1 339 ? 41.281 -21.172 -14.859 1 26.25 339 LEU B O 1
ATOM 5443 N N . SER B 1 340 ? 40.156 -20.516 -16.688 1 25.53 340 SER B N 1
ATOM 5444 C CA . SER B 1 340 ? 40.344 -21.891 -17.141 1 25.53 340 SER B CA 1
ATOM 5445 C C . SER B 1 340 ? 41.812 -22.141 -17.516 1 25.53 340 SER B C 1
ATOM 5447 O O . SER B 1 340 ? 42.25 -23.297 -17.562 1 25.53 340 SER B O 1
ATOM 5449 N N . SER B 1 341 ? 42.438 -21.125 -18.062 1 26.28 341 SER B N 1
ATOM 5450 C CA . SER B 1 341 ? 43.781 -21.469 -18.547 1 26.28 341 SER B CA 1
ATOM 5451 C C . SER B 1 341 ? 44.719 -21.812 -17.391 1 26.28 341 SER B C 1
ATOM 5453 O O . SER B 1 341 ? 45.75 -22.484 -17.594 1 26.28 341 SER B O 1
ATOM 5455 N N . ILE B 1 342 ? 44.562 -21.109 -16.328 1 25.36 342 ILE B N 1
ATOM 5456 C CA . ILE B 1 342 ? 45.625 -21.344 -15.367 1 25.36 342 ILE B CA 1
ATOM 5457 C C . ILE B 1 342 ? 45.531 -22.766 -14.812 1 25.36 342 ILE B C 1
ATOM 5459 O O . ILE B 1 342 ? 46.531 -23.344 -14.383 1 25.36 342 ILE B O 1
ATOM 5463 N N . MET B 1 343 ? 44.312 -23.281 -14.789 1 23.77 343 MET B N 1
ATOM 5464 C CA . MET B 1 343 ? 44.344 -24.594 -14.141 1 23.77 343 MET B CA 1
ATOM 5465 C C . MET B 1 343 ? 44.906 -25.656 -15.094 1 23.77 343 MET B C 1
ATOM 5467 O O . MET B 1 343 ? 45 -26.828 -14.742 1 23.77 343 MET B O 1
ATOM 5471 N N . ARG B 1 344 ? 45.094 -25.359 -16.391 1 21.86 344 ARG B N 1
ATOM 5472 C CA . ARG B 1 344 ? 45.688 -26.469 -17.156 1 21.86 344 ARG B CA 1
ATOM 5473 C C . ARG B 1 344 ? 47.156 -26.688 -16.781 1 21.86 344 ARG B C 1
ATOM 5475 O O . ARG B 1 344 ? 47.781 -27.594 -17.312 1 21.86 344 ARG B O 1
ATOM 5482 N N . LYS B 1 345 ? 47.781 -25.703 -16.328 1 24.44 345 LYS B N 1
ATOM 5483 C CA . LYS B 1 345 ? 49.219 -26.031 -16.281 1 24.44 345 LYS B CA 1
ATOM 5484 C C . LYS B 1 345 ? 49.5 -27.094 -15.219 1 24.44 345 LYS B C 1
ATOM 5486 O O . LYS B 1 345 ? 50.625 -27.578 -15.109 1 24.44 345 LYS B O 1
ATOM 5491 N N . LYS B 1 346 ? 48.688 -27.031 -14.188 1 24.06 346 LYS B N 1
ATOM 5492 C CA . LYS B 1 346 ? 49.375 -27.969 -13.281 1 24.06 346 LYS B CA 1
ATOM 5493 C C . LYS B 1 346 ? 49.094 -29.406 -13.664 1 24.06 346 LYS B C 1
ATOM 5495 O O . LYS B 1 346 ? 49.375 -30.328 -12.898 1 24.06 346 LYS B O 1
ATOM 5500 N N . LYS B 1 347 ? 48.656 -29.609 -15.016 1 19.14 347 LYS B N 1
ATOM 5501 C CA . LYS B 1 347 ? 49.062 -30.984 -15.289 1 19.14 347 LYS B CA 1
ATOM 5502 C C . LYS B 1 347 ? 50.5 -31.047 -15.836 1 19.14 347 LYS B C 1
ATOM 5504 O O . LYS B 1 347 ? 50.844 -30.25 -16.719 1 19.14 347 LYS B O 1
#

Radius of gyration: 29.84 Å; Cα contacts (8 Å, |Δi|>4): 1111; chains: 2; bounding box: 98×78×64 Å

Nearest PDB structures (foldseek):
  6e2o-assembly1_A  TM=8.640E-01  e=5.505E-17  Homo sapiens
  1q5k-assembly1_A  TM=7.823E-01  e=3.675E-13  Homo sapiens
  5kpl-assembly1_A  TM=7.479E-01  e=5.403E-13  Homo sapiens
  8qji-assembly1_A  TM=7.832E-01  e=2.523E-12  Homo sapiens
  6vc0-assembly1_A  TM=7.693E-01  e=2.546E-11  Equus caballus